Protein AF-A0A353EWS4-F1 (afdb_monomer_lite)

pLDDT: mean 87.6, std 11.76, range [34.41, 98.88]

Foldseek 3Di:
DCDDPVVVVVVVVVVVVVVVPLPQLWDVDDPDLVVCVVVPFFWWKQAPVRDITTHDFPDDDDLETCCQPCSRDPAAIEIETSEADEDQHEYEFQGHYEYEQNPYEYENYAYEDDDQDVVVPRDAGHYEYELYEYAYEDDEDPRLARYEYAARHEYEYYNYEEEYEEHHPAANYAFHYEYEYELYEYEYAYPDLHENYHDPLDAPTWYQYYNYYYHCVRPLNHHNCFCWAWPSITHNHLVNRLVPDAAATEIEADEAAEQEQDPRRAAENQHNYEYEPVLYEYEYAYLAERYEYPAEYEYANYEFEYAHQHAPYEYAAHYEYEYELYEQEYAEKHLCENYEFHAEYEYEANYEFYFHYADPPLNISERYEYAHEATEYEAAANYEYATAGEHYEADNYDDYEYEYCEEEYEYQEAPEEYEAAHYAYAYQEYEYHYPDPDANYYYHDPHAYEYAAAYYAYAYDAHYAAPNYAYYEAFYHYNNRTQDHHDDLVQKAWDDKAKDADDDLPGDLFRIFIKIKIKHQPVRVVVQVPHPQKDFDFKWKFKDFPVLCVLLVNDDDQVSSVVSVHHGPDTDTDDDFPVPVCCVVVRITMDMDTDGNADPVLLQTKMKMKIWIWMQGHSYYIDIDIHDIDIDHQLVNLVPDDDPDPSSVVSSCVSVVNDD

Structure (mmCIF, N/CA/C/O backbone):
data_AF-A0A353EWS4-F1
#
_entry.id   AF-A0A353EWS4-F1
#
loop_
_atom_site.group_PDB
_atom_site.id
_atom_site.type_symbol
_atom_site.label_atom_id
_atom_site.label_alt_id
_atom_site.label_comp_id
_atom_site.label_asym_id
_atom_site.label_entity_id
_atom_site.label_seq_id
_atom_site.pdbx_PDB_ins_code
_atom_site.Cartn_x
_atom_site.Cartn_y
_atom_site.Cartn_z
_atom_site.occupancy
_atom_site.B_iso_or_equiv
_atom_site.auth_seq_id
_atom_site.auth_comp_id
_atom_site.auth_asym_id
_atom_site.auth_atom_id
_atom_site.pdbx_PDB_model_num
ATOM 1 N N . MET A 1 1 ? -23.565 37.524 84.807 1.00 41.22 1 MET A N 1
ATOM 2 C CA . MET A 1 1 ? -23.050 36.559 83.808 1.00 41.22 1 MET A CA 1
ATOM 3 C C . MET A 1 1 ? -23.023 35.152 84.403 1.00 41.22 1 MET A C 1
ATOM 5 O O . MET A 1 1 ? -22.035 34.745 84.994 1.00 41.22 1 MET A O 1
ATOM 9 N N . LYS A 1 2 ? -24.139 34.423 84.320 1.00 45.25 2 LYS A N 1
ATOM 10 C CA . LYS A 1 2 ? -24.251 33.006 84.707 1.00 45.25 2 LYS A CA 1
ATOM 11 C C . LYS A 1 2 ? -25.199 32.335 83.715 1.00 45.25 2 LYS A C 1
ATOM 13 O O . LYS A 1 2 ? -26.390 32.244 83.959 1.00 45.25 2 LYS A O 1
ATOM 18 N N . CYS A 1 3 ? -24.665 31.972 82.558 1.00 34.47 3 CYS A N 1
ATOM 19 C CA . CYS A 1 3 ? -25.291 31.119 81.549 1.00 34.47 3 CYS A CA 1
ATOM 20 C C . CYS A 1 3 ? -24.168 30.809 80.545 1.00 34.47 3 CYS A C 1
ATOM 22 O O . CYS A 1 3 ? -23.553 31.741 80.051 1.00 34.47 3 CYS A O 1
ATOM 24 N N . SER A 1 4 ? -23.750 29.594 80.221 1.00 42.91 4 SER A N 1
ATOM 25 C CA . SER A 1 4 ? -24.076 28.263 80.706 1.00 42.91 4 SER A CA 1
ATOM 26 C C . SER A 1 4 ? -22.943 27.357 80.196 1.00 42.91 4 SER A C 1
ATOM 28 O O . SER A 1 4 ? -22.901 27.015 79.016 1.00 42.91 4 SER A O 1
ATOM 30 N N . LYS A 1 5 ? -22.003 26.959 81.069 1.00 43.94 5 LYS A N 1
ATOM 31 C CA . LYS A 1 5 ? -21.027 25.893 80.748 1.00 43.94 5 LYS A CA 1
ATOM 32 C C . LYS A 1 5 ? -21.734 24.573 80.399 1.00 43.94 5 LYS A C 1
ATOM 34 O O . LYS A 1 5 ? -21.177 23.759 79.674 1.00 43.94 5 LYS A O 1
ATOM 39 N N . LYS A 1 6 ? -22.984 24.391 80.849 1.00 48.69 6 LYS A N 1
ATOM 40 C CA . LYS A 1 6 ? -23.825 23.263 80.447 1.00 48.69 6 LYS A CA 1
ATOM 41 C C . LYS A 1 6 ? -24.210 23.355 78.965 1.00 48.69 6 LYS A C 1
ATOM 43 O O . LYS A 1 6 ? -24.082 22.360 78.279 1.00 48.69 6 LYS A O 1
ATOM 48 N N . THR A 1 7 ? -24.563 24.513 78.413 1.00 52.19 7 THR A N 1
ATOM 49 C CA . THR A 1 7 ? -25.052 24.602 77.020 1.00 52.19 7 THR A CA 1
ATOM 50 C C . THR A 1 7 ? -23.952 24.322 75.992 1.00 52.19 7 THR A C 1
ATOM 52 O O . THR A 1 7 ? -24.219 23.663 74.997 1.00 52.19 7 THR A O 1
ATOM 55 N N . ILE A 1 8 ? -22.702 24.720 76.261 1.00 55.34 8 ILE A N 1
ATOM 56 C CA . ILE A 1 8 ? -21.550 24.385 75.398 1.00 55.34 8 ILE A CA 1
ATOM 57 C C . ILE A 1 8 ? -21.190 22.901 75.518 1.00 55.34 8 ILE A C 1
ATOM 59 O O . ILE A 1 8 ? -20.918 22.260 74.511 1.00 55.34 8 ILE A O 1
ATOM 63 N N . SER A 1 9 ? -21.257 22.328 76.725 1.00 54.78 9 SER A N 1
ATOM 64 C CA . SER A 1 9 ? -21.026 20.893 76.918 1.00 54.78 9 SER A CA 1
ATOM 65 C C . SER A 1 9 ? -22.118 20.045 76.266 1.00 54.78 9 SER A C 1
ATOM 67 O O . SER A 1 9 ? -21.802 19.016 75.692 1.00 54.78 9 SER A O 1
ATOM 69 N N . TRP A 1 10 ? -23.379 20.485 76.294 1.00 51.34 10 TRP A N 1
ATOM 70 C CA . TRP A 1 10 ? -24.476 19.827 75.586 1.00 51.34 10 TRP A CA 1
ATOM 71 C C . TRP A 1 10 ? -24.372 20.011 74.070 1.00 51.34 10 TRP A C 1
ATOM 73 O O . TRP A 1 10 ? -24.692 19.074 73.370 1.00 51.34 10 TRP A O 1
ATOM 83 N N . LEU A 1 11 ? -23.872 21.136 73.546 1.00 54.81 11 LEU A N 1
ATOM 84 C CA . LEU A 1 11 ? -23.619 21.312 72.105 1.00 54.81 11 LEU A CA 1
ATOM 85 C C . LEU A 1 11 ? -22.429 20.485 71.601 1.00 54.81 11 LEU A C 1
ATOM 87 O O . LEU A 1 11 ? -22.498 19.963 70.498 1.00 54.81 11 LEU A O 1
ATOM 91 N N . LEU A 1 12 ? -21.370 20.317 72.399 1.00 55.03 12 LEU A N 1
ATOM 92 C CA . LEU A 1 12 ? -20.245 19.427 72.083 1.00 55.03 12 LEU A CA 1
ATOM 93 C C . LEU A 1 12 ? -20.628 17.953 72.217 1.00 55.03 12 LEU A C 1
ATOM 95 O O . LEU A 1 12 ? -20.250 17.159 71.370 1.00 55.03 12 LEU A O 1
ATOM 99 N N . ILE A 1 13 ? -21.420 17.596 73.230 1.00 56.78 13 ILE A N 1
ATOM 100 C CA . ILE A 1 13 ? -21.974 16.247 73.383 1.00 56.78 13 ILE A CA 1
ATOM 101 C C . ILE A 1 13 ? -23.020 15.973 72.301 1.00 56.78 13 ILE A C 1
ATOM 103 O O . ILE A 1 13 ? -23.043 14.869 71.798 1.00 56.78 13 ILE A O 1
ATOM 107 N N . LEU A 1 14 ? -23.833 16.944 71.876 1.00 48.59 14 LEU A N 1
ATOM 108 C CA . LEU A 1 14 ? -24.787 16.790 70.773 1.00 48.59 14 LEU A CA 1
ATOM 109 C C . LEU A 1 14 ? -24.088 16.823 69.407 1.00 48.59 14 LEU A C 1
ATOM 111 O O . LEU A 1 14 ? -24.582 16.196 68.489 1.00 48.59 14 LEU A O 1
ATOM 115 N N . ALA A 1 15 ? -22.937 17.486 69.255 1.00 52.22 15 ALA A N 1
ATOM 116 C CA . ALA A 1 15 ? -22.104 17.401 68.052 1.00 52.22 15 ALA A CA 1
ATOM 117 C C . ALA A 1 15 ? -21.330 16.072 67.985 1.00 52.22 15 ALA A C 1
ATOM 119 O O . ALA A 1 15 ? -21.267 15.474 66.916 1.00 52.22 15 ALA A O 1
ATOM 120 N N . LEU A 1 16 ? -20.822 15.565 69.120 1.00 45.31 16 LEU A N 1
ATOM 121 C CA . LEU A 1 16 ? -20.265 14.213 69.213 1.00 45.31 16 LEU A CA 1
ATOM 122 C C . LEU A 1 16 ? -21.357 13.151 69.037 1.00 45.31 16 LEU A C 1
ATOM 124 O O . LEU A 1 16 ? -21.170 12.244 68.241 1.00 45.31 16 LEU A O 1
ATOM 128 N N . LEU A 1 17 ? -22.526 13.280 69.673 1.00 41.09 17 LEU A N 1
ATOM 129 C CA . LEU A 1 17 ? -23.650 12.364 69.460 1.00 41.09 17 LEU A CA 1
ATOM 130 C C . LEU A 1 17 ? -24.227 12.496 68.051 1.00 41.09 17 LEU A C 1
ATOM 132 O O . LEU A 1 17 ? -24.514 11.475 67.462 1.00 41.09 17 LEU A O 1
ATOM 136 N N . CYS A 1 18 ? -24.321 13.677 67.437 1.00 39.88 18 CYS A N 1
ATOM 137 C CA . CYS A 1 18 ? -24.690 13.778 66.018 1.00 39.88 18 CYS A CA 1
ATOM 138 C C . CYS A 1 18 ? -23.622 13.167 65.097 1.00 39.88 18 CYS A C 1
ATOM 140 O O . CYS A 1 18 ? -23.982 12.685 64.028 1.00 39.88 18 CYS A O 1
ATOM 142 N N . SER A 1 19 ? -22.345 13.124 65.503 1.00 39.34 19 SER A N 1
ATOM 143 C CA . SER A 1 19 ? -21.308 12.366 64.785 1.00 39.34 19 SER A CA 1
ATOM 144 C C . SER A 1 19 ? -21.386 10.850 65.030 1.00 39.34 19 SER A C 1
ATOM 146 O O . SER A 1 19 ? -21.081 10.080 64.129 1.00 39.34 19 SER A O 1
ATOM 148 N N . CYS A 1 20 ? -21.874 10.414 66.198 1.00 34.97 20 CYS A N 1
ATOM 149 C CA . CYS A 1 20 ? -22.090 9.002 66.547 1.00 34.97 20 CYS A CA 1
ATOM 150 C C . CYS A 1 20 ? -23.471 8.459 66.115 1.00 34.97 20 CYS A C 1
ATOM 152 O O . CYS A 1 20 ? -23.672 7.251 66.082 1.00 34.97 20 CYS A O 1
ATOM 154 N N . CYS A 1 21 ? -24.437 9.330 65.807 1.00 34.41 21 CYS A N 1
ATOM 155 C CA . CYS A 1 21 ? -25.813 8.985 65.424 1.00 34.41 21 CYS A CA 1
ATOM 156 C C . CYS A 1 21 ? -26.060 9.063 63.909 1.00 34.41 21 CYS A C 1
ATOM 158 O O . CYS A 1 21 ? -27.175 8.802 63.455 1.00 34.41 21 CYS A O 1
ATOM 160 N N . MET A 1 22 ? -25.032 9.371 63.113 1.00 37.56 22 MET A N 1
ATOM 161 C CA . MET A 1 22 ? -25.014 9.002 61.700 1.00 37.56 22 MET A CA 1
ATOM 162 C C . MET A 1 22 ? -24.835 7.487 61.673 1.00 37.56 22 MET A C 1
ATOM 164 O O . MET A 1 22 ? -23.720 7.012 61.833 1.00 37.56 22 MET A O 1
ATOM 168 N N . LEU A 1 23 ? -25.951 6.754 61.588 1.00 40.66 23 LEU A N 1
ATOM 169 C CA . LEU A 1 23 ? -26.027 5.299 61.425 1.00 40.66 23 LEU A CA 1
ATOM 170 C C . LEU A 1 23 ? -24.887 4.811 60.526 1.00 40.66 23 LEU A C 1
ATOM 172 O O . LEU A 1 23 ? -25.003 4.854 59.300 1.00 40.66 23 LEU A O 1
ATOM 176 N N . SER A 1 24 ? -23.780 4.373 61.123 1.00 46.66 24 SER A N 1
ATOM 177 C CA . SER A 1 24 ? -22.670 3.846 60.359 1.00 46.66 24 SER A CA 1
ATOM 178 C C . SER A 1 24 ? -23.190 2.577 59.697 1.00 46.66 24 SER A C 1
ATOM 180 O O . SER A 1 24 ? -23.701 1.654 60.335 1.00 46.66 24 SER A O 1
ATOM 182 N N . VAL A 1 25 ? -23.144 2.539 58.365 1.00 54.19 25 VAL A N 1
ATOM 183 C CA . VAL A 1 25 ? -23.483 1.322 57.611 1.00 54.19 25 VAL A CA 1
ATOM 184 C C . VAL A 1 25 ? -22.575 0.158 58.036 1.00 54.19 25 VAL A C 1
ATOM 186 O O . VAL A 1 25 ? -22.963 -1.002 57.899 1.00 54.19 25 VAL A O 1
ATOM 189 N N . PHE A 1 26 ? -21.441 0.505 58.644 1.00 60.59 26 PHE A N 1
ATOM 190 C CA . PHE A 1 26 ? -20.442 -0.337 59.269 1.00 60.59 26 PHE A CA 1
ATOM 191 C C . PHE A 1 26 ? -20.621 -0.359 60.795 1.00 60.59 26 PHE A C 1
ATOM 193 O O . PHE A 1 26 ? -20.579 0.693 61.425 1.00 60.59 26 PHE A O 1
ATOM 200 N N . ALA A 1 27 ? -20.845 -1.520 61.411 1.00 56.09 27 ALA A N 1
ATOM 201 C CA . ALA A 1 27 ? -20.907 -1.623 62.876 1.00 56.09 27 ALA A CA 1
ATOM 202 C C . ALA A 1 27 ? -19.519 -1.374 63.513 1.00 56.09 27 ALA A C 1
ATOM 204 O O . ALA A 1 27 ? -18.509 -1.466 62.809 1.00 56.09 27 ALA A O 1
ATOM 205 N N . GLU A 1 28 ? -19.451 -1.129 64.836 1.00 60.16 28 GLU A N 1
ATOM 206 C CA . GLU A 1 28 ? -18.277 -1.538 65.636 1.00 60.16 28 GLU A CA 1
ATOM 207 C C . GLU A 1 28 ? -18.161 -3.054 65.447 1.00 60.16 28 GLU A C 1
ATOM 209 O O . GLU A 1 28 ? -18.859 -3.839 66.086 1.00 60.16 28 GLU A O 1
ATOM 214 N N . GLY A 1 29 ? -17.457 -3.433 64.387 1.00 60.19 29 GLY A N 1
ATOM 215 C CA . GLY A 1 29 ? -17.572 -4.751 63.799 1.00 60.19 29 GLY A CA 1
ATOM 216 C C . GLY A 1 29 ? -16.740 -5.794 64.540 1.00 60.19 29 GLY A C 1
ATOM 217 O O . GLY A 1 29 ? -15.965 -5.448 65.434 1.00 60.19 29 GLY A O 1
ATOM 218 N N . PRO A 1 30 ? -16.906 -7.067 64.160 1.00 76.06 30 PRO A N 1
ATOM 219 C CA . PRO A 1 30 ? -16.162 -8.199 64.708 1.00 76.06 30 PRO A CA 1
ATOM 220 C C . PRO A 1 30 ? -14.647 -7.954 64.800 1.00 76.06 30 PRO A C 1
ATOM 222 O O . PRO A 1 30 ? -14.075 -7.181 64.032 1.00 76.06 30 PRO A O 1
ATOM 225 N N . SER A 1 31 ? -13.979 -8.624 65.744 1.00 81.06 31 SER A N 1
ATOM 226 C CA . SER A 1 31 ? -12.546 -8.423 66.022 1.00 81.06 31 SER A CA 1
ATOM 227 C C . SER A 1 31 ? -11.612 -8.865 64.893 1.00 81.06 31 SER A C 1
ATOM 229 O O . SER A 1 31 ? -10.442 -8.482 64.888 1.00 81.06 31 SER A O 1
ATOM 231 N N . ASP A 1 32 ? -12.112 -9.663 63.951 1.00 89.56 32 ASP A N 1
ATOM 232 C CA . ASP A 1 32 ? -11.342 -10.331 62.907 1.00 89.56 32 ASP A CA 1
ATOM 233 C C . ASP A 1 32 ? -12.220 -10.722 61.704 1.00 89.56 32 ASP A C 1
ATOM 235 O O . ASP A 1 32 ? -13.453 -10.763 61.779 1.00 89.56 32 ASP A O 1
ATOM 239 N N . ASP A 1 33 ? -11.552 -11.012 60.584 1.00 92.38 33 ASP A N 1
ATOM 240 C CA . ASP A 1 33 ? -12.179 -11.369 59.309 1.00 92.38 33 ASP A CA 1
ATOM 241 C C . ASP A 1 33 ? -13.000 -12.669 59.401 1.00 92.38 33 ASP A C 1
ATOM 243 O O . ASP A 1 33 ? -14.040 -12.782 58.755 1.00 92.38 33 ASP A O 1
ATOM 247 N N . GLU A 1 34 ? -12.560 -13.646 60.201 1.00 92.50 34 GLU A N 1
ATOM 248 C CA . GLU A 1 34 ? -13.215 -14.956 60.320 1.00 92.50 34 GLU A CA 1
ATOM 249 C C . GLU A 1 34 ? -14.587 -14.824 60.993 1.00 92.50 34 GLU A C 1
ATOM 251 O O . GLU A 1 34 ? -15.599 -15.305 60.474 1.00 92.50 34 GLU A O 1
ATOM 256 N N . THR A 1 35 ? -14.644 -14.072 62.093 1.00 91.56 35 THR A N 1
ATOM 257 C CA . THR A 1 35 ? -15.893 -13.727 62.778 1.00 91.56 35 THR A CA 1
ATOM 258 C C . THR A 1 35 ? -16.784 -12.867 61.879 1.00 91.56 35 THR A C 1
ATOM 260 O O . THR A 1 35 ? -17.994 -13.088 61.815 1.00 91.56 35 THR A O 1
ATOM 263 N N . ALA A 1 36 ? -16.206 -11.936 61.111 1.00 91.31 36 ALA A N 1
ATOM 264 C CA . ALA A 1 36 ? -16.955 -11.125 60.154 1.00 91.31 36 ALA A CA 1
ATOM 265 C C . ALA A 1 36 ? -17.671 -11.969 59.093 1.00 91.31 36 ALA A C 1
ATOM 267 O O . ALA A 1 36 ? -18.862 -11.769 58.842 1.00 91.31 36 ALA A O 1
ATOM 268 N N . VAL A 1 37 ? -16.977 -12.941 58.501 1.00 92.56 37 VAL A N 1
ATOM 269 C CA . VAL A 1 37 ? -17.572 -13.861 57.525 1.00 92.56 37 VAL A CA 1
ATOM 270 C C . VAL A 1 37 ? -18.679 -14.697 58.169 1.00 92.56 37 VAL A C 1
ATOM 272 O O . VAL A 1 37 ? -19.759 -14.818 57.588 1.00 92.56 37 VAL A O 1
ATOM 275 N N . ALA A 1 38 ? -18.464 -15.216 59.384 1.00 90.69 38 ALA A N 1
ATOM 276 C CA . ALA A 1 38 ? -19.466 -16.004 60.110 1.00 90.69 38 ALA A CA 1
ATOM 277 C C . ALA A 1 38 ? -20.743 -15.202 60.427 1.00 90.69 38 ALA A C 1
ATOM 279 O O . ALA A 1 38 ? -21.853 -15.729 60.348 1.00 90.69 38 ALA A O 1
ATOM 280 N N . GLU A 1 39 ? -20.605 -13.909 60.721 1.00 90.31 39 GLU A N 1
ATOM 281 C CA . GLU A 1 39 ? -21.722 -12.979 60.923 1.00 90.31 39 GLU A CA 1
ATOM 282 C C . GLU A 1 39 ? -22.342 -12.476 59.602 1.00 90.31 39 GLU A C 1
ATOM 284 O O . GLU A 1 39 ? -23.279 -11.666 59.600 1.00 90.31 39 GLU A O 1
ATOM 289 N N . GLY A 1 40 ? -21.847 -12.958 58.459 1.00 90.25 40 GLY A N 1
ATOM 290 C CA . GLY A 1 40 ? -22.347 -12.655 57.123 1.00 90.25 40 GLY A CA 1
ATOM 291 C C . GLY A 1 40 ? -21.963 -11.266 56.621 1.00 90.25 40 GLY A C 1
ATOM 292 O O . GLY A 1 40 ? -22.726 -10.672 55.858 1.00 90.25 40 GLY A O 1
ATOM 293 N N . TYR A 1 41 ? -20.853 -10.691 57.093 1.00 92.19 41 TYR A N 1
ATOM 294 C CA . TYR A 1 41 ? -20.258 -9.511 56.466 1.00 92.19 41 TYR A CA 1
ATOM 295 C C . TYR A 1 41 ? -19.620 -9.888 55.131 1.00 92.19 41 TYR A C 1
ATOM 297 O O . TYR A 1 41 ? -19.053 -10.964 54.967 1.00 92.19 41 TYR A O 1
ATOM 305 N N . HIS A 1 42 ? -19.736 -8.992 54.155 1.00 93.88 42 HIS A N 1
ATOM 306 C CA . HIS A 1 42 ? -19.261 -9.241 52.795 1.00 93.88 42 HIS A CA 1
ATOM 307 C C . HIS A 1 42 ? -17.818 -8.763 52.603 1.00 93.88 42 HIS A C 1
ATOM 309 O O . HIS A 1 42 ? -17.069 -9.319 51.801 1.00 93.88 42 HIS A O 1
ATOM 315 N N . PHE A 1 43 ? -17.436 -7.700 53.313 1.00 94.12 43 PHE A N 1
ATOM 316 C CA . PHE A 1 43 ? -16.153 -7.039 53.135 1.00 94.12 43 PHE A CA 1
ATOM 317 C C . PHE A 1 43 ? -15.722 -6.278 54.389 1.00 94.12 43 PHE A C 1
ATOM 319 O O . PHE A 1 43 ? -16.549 -5.907 55.228 1.00 94.12 43 PHE A O 1
ATOM 326 N N . LYS A 1 44 ? -14.425 -5.975 54.457 1.00 93.25 44 LYS A N 1
ATOM 327 C CA . LYS A 1 44 ? -13.859 -4.985 55.378 1.00 93.25 44 LYS A CA 1
ATOM 328 C C . LYS A 1 44 ? -13.460 -3.713 54.645 1.00 93.25 44 LYS A C 1
ATOM 330 O O . LYS A 1 44 ? -13.117 -3.755 53.467 1.00 93.25 44 LYS A O 1
ATOM 335 N N . VAL A 1 45 ? -13.482 -2.592 55.348 1.00 93.06 45 VAL A N 1
ATOM 336 C CA . VAL A 1 45 ? -13.043 -1.281 54.877 1.00 93.06 45 VAL A CA 1
ATOM 337 C C . VAL A 1 45 ? -11.870 -0.845 55.732 1.00 93.06 45 VAL A C 1
ATOM 339 O O . VAL A 1 45 ? -12.034 -0.652 56.933 1.00 93.06 45 VAL A O 1
ATOM 342 N N . THR A 1 46 ? -10.717 -0.658 55.102 1.00 92.50 46 THR A N 1
ATOM 343 C CA . THR A 1 46 ? -9.529 -0.059 55.707 1.00 92.50 46 THR A CA 1
ATOM 344 C C . THR A 1 46 ? -9.437 1.394 55.259 1.00 92.50 46 THR A C 1
ATOM 346 O O . THR A 1 46 ? -9.242 1.671 54.070 1.00 92.50 46 THR A O 1
ATOM 349 N N . ALA A 1 47 ? -9.601 2.329 56.191 1.00 88.31 47 ALA A N 1
ATOM 350 C CA . ALA A 1 47 ? -9.455 3.754 55.916 1.00 88.31 47 ALA A CA 1
ATOM 351 C C . ALA A 1 47 ? -7.974 4.163 55.832 1.00 88.31 47 ALA A C 1
ATOM 353 O O . ALA A 1 47 ? -7.069 3.411 56.194 1.00 88.31 47 ALA A O 1
ATOM 354 N N . SER A 1 48 ? -7.712 5.388 55.370 1.00 82.69 48 SER A N 1
ATOM 355 C CA . SER A 1 48 ? -6.347 5.911 55.204 1.00 82.69 48 SER A CA 1
ATOM 356 C C . SER A 1 48 ? -5.557 6.035 56.511 1.00 82.69 48 SER A C 1
ATOM 358 O O . SER A 1 48 ? -4.332 6.084 56.478 1.00 82.69 48 SER A O 1
ATOM 360 N N . ASP A 1 49 ? -6.243 6.116 57.652 1.00 84.19 49 ASP A N 1
ATOM 361 C CA . ASP A 1 49 ? -5.637 6.136 58.989 1.00 84.19 49 ASP A CA 1
ATOM 362 C C . ASP A 1 49 ? -5.381 4.727 59.563 1.00 84.19 49 ASP A C 1
ATOM 364 O O . ASP A 1 49 ? -4.869 4.600 60.674 1.00 84.19 49 ASP A O 1
ATOM 368 N N . GLY A 1 50 ? -5.711 3.675 58.806 1.00 84.75 50 GLY A N 1
ATOM 369 C CA . GLY A 1 50 ? -5.561 2.276 59.200 1.00 84.75 50 GLY A CA 1
ATOM 370 C C . GLY A 1 50 ? -6.738 1.706 59.993 1.00 84.75 50 GLY A C 1
ATOM 371 O O . GLY A 1 50 ? -6.703 0.523 60.329 1.00 84.75 50 GLY A O 1
ATOM 372 N N . SER A 1 51 ? -7.779 2.494 60.284 1.00 86.12 51 SER A N 1
ATOM 373 C CA . SER A 1 51 ? -8.981 1.979 60.945 1.00 86.12 51 SER A CA 1
ATOM 374 C C . SER A 1 51 ? -9.716 0.969 60.059 1.00 86.12 51 SER A C 1
ATOM 376 O O . SER A 1 51 ? -9.802 1.137 58.839 1.00 86.12 51 SER A O 1
ATOM 378 N N . VAL A 1 52 ? -10.232 -0.097 60.682 1.00 89.12 52 VAL A N 1
ATOM 379 C CA . VAL A 1 52 ? -10.936 -1.191 60.002 1.00 89.12 52 VAL A CA 1
ATOM 380 C C . VAL A 1 52 ? -12.380 -1.249 60.474 1.00 89.12 52 VAL A C 1
ATOM 382 O O . VAL A 1 52 ? -12.656 -1.231 61.671 1.00 89.12 52 VAL A O 1
ATOM 385 N N . THR A 1 53 ? -13.301 -1.341 59.523 1.00 90.38 53 THR A N 1
ATOM 386 C CA . THR A 1 53 ? -14.734 -1.535 59.777 1.00 90.38 53 THR A CA 1
ATOM 387 C C . THR A 1 53 ? -15.308 -2.578 58.811 1.00 90.38 53 THR A C 1
ATOM 389 O O . THR A 1 53 ? -14.681 -2.875 57.798 1.00 90.38 53 THR A O 1
ATOM 392 N N . TYR A 1 54 ? -16.478 -3.162 59.097 1.00 90.56 54 TYR A N 1
ATOM 393 C CA . TYR A 1 54 ? -17.041 -4.272 58.302 1.00 90.56 54 TYR A CA 1
ATOM 394 C C . TYR A 1 54 ? -18.422 -3.950 57.743 1.00 90.56 54 TYR A C 1
ATOM 396 O O . TYR A 1 54 ? -19.255 -3.353 58.427 1.00 90.56 54 TYR A O 1
ATOM 404 N N . GLY A 1 55 ? -18.657 -4.324 56.482 1.00 89.62 55 GLY A N 1
ATOM 405 C CA . GLY A 1 55 ? -19.844 -3.933 55.722 1.00 89.62 55 GLY A CA 1
ATOM 406 C C . GLY A 1 55 ? -20.555 -5.077 55.011 1.00 89.62 55 GLY A C 1
ATOM 407 O O . GLY A 1 55 ? -20.008 -6.158 54.785 1.00 89.62 55 GLY A O 1
ATOM 408 N N . LYS A 1 56 ? -21.809 -4.808 54.646 1.00 90.75 56 LYS A N 1
ATOM 409 C CA . LYS A 1 56 ? -22.660 -5.670 53.820 1.00 90.75 56 LYS A CA 1
ATOM 410 C C . LYS A 1 56 ? -23.228 -4.842 52.679 1.00 90.75 56 LYS A C 1
ATOM 412 O O . LYS A 1 56 ? -23.691 -3.727 52.906 1.00 90.75 56 LYS A O 1
ATOM 417 N N . PHE A 1 57 ? -23.199 -5.408 51.482 1.00 89.88 57 PHE A N 1
ATOM 418 C CA . PHE A 1 57 ? -23.941 -4.884 50.336 1.00 89.88 57 PHE A CA 1
ATOM 419 C C . PHE A 1 57 ? -25.443 -5.216 50.456 1.00 89.88 57 PHE A C 1
ATOM 421 O O . PHE A 1 57 ? -25.862 -5.946 51.353 1.00 89.88 57 PHE A O 1
ATOM 428 N N . ASP A 1 58 ? -26.245 -4.679 49.541 1.00 86.00 58 ASP A N 1
ATOM 429 C CA . ASP A 1 58 ? -27.693 -4.830 49.395 1.00 86.00 58 ASP A CA 1
ATOM 430 C C . ASP A 1 58 ? -28.539 -4.340 50.586 1.00 86.00 58 ASP A C 1
ATOM 432 O O . ASP A 1 58 ? -29.711 -4.698 50.724 1.00 86.00 58 ASP A O 1
ATOM 436 N N . LYS A 1 59 ? -28.022 -3.434 51.423 1.00 73.12 59 LYS A N 1
ATOM 437 C CA . LYS A 1 59 ? -28.782 -2.882 52.561 1.00 73.12 59 LYS A CA 1
ATOM 438 C C . LYS A 1 59 ? -29.922 -1.941 52.104 1.00 73.12 59 LYS A C 1
ATOM 440 O O . LYS A 1 59 ? -29.742 -1.140 51.191 1.00 73.12 59 LYS A O 1
ATOM 445 N N . GLY A 1 60 ? -31.101 -2.018 52.739 1.00 68.81 60 GLY A N 1
ATOM 446 C CA . GLY A 1 60 ? -32.263 -1.120 52.523 1.00 68.81 60 GLY A CA 1
ATOM 447 C C . GLY A 1 60 ? -33.386 -1.679 51.626 1.00 68.81 60 GLY A C 1
ATOM 448 O O . GLY A 1 60 ? -33.281 -2.801 51.150 1.00 68.81 60 GLY A O 1
ATOM 449 N N . ASP A 1 61 ? -34.437 -0.893 51.353 1.00 69.62 61 ASP A N 1
ATOM 450 C CA . ASP A 1 61 ? -35.637 -1.339 50.596 1.00 69.62 61 ASP A CA 1
ATOM 451 C C . ASP A 1 61 ? -35.734 -0.774 49.164 1.00 69.62 61 ASP A C 1
ATOM 453 O O . ASP A 1 61 ? -36.740 -0.936 48.475 1.00 69.62 61 ASP A O 1
ATOM 457 N N . THR A 1 62 ? -34.703 -0.068 48.694 1.00 79.44 62 THR A N 1
ATOM 458 C CA . THR A 1 62 ? -34.669 0.485 47.332 1.00 79.44 62 THR A CA 1
ATOM 459 C C . THR A 1 62 ? -33.948 -0.461 46.369 1.00 79.44 62 THR A C 1
ATOM 461 O O . THR A 1 62 ? -33.188 -1.334 46.781 1.00 79.44 62 THR A O 1
ATOM 464 N N . ASN A 1 63 ? -34.108 -0.240 45.062 1.00 79.56 63 ASN A N 1
ATOM 465 C CA . ASN A 1 63 ? -33.361 -0.964 44.019 1.00 79.56 63 ASN A CA 1
ATOM 466 C C . ASN A 1 63 ? -31.900 -0.476 43.862 1.00 79.56 63 ASN A C 1
ATOM 468 O O . ASN A 1 63 ? -31.251 -0.773 42.854 1.00 79.56 63 ASN A O 1
ATOM 472 N N . GLN A 1 64 ? -31.398 0.322 44.811 1.00 86.06 64 GLN A N 1
ATOM 473 C CA . GLN A 1 64 ? -30.077 0.947 44.781 1.00 86.06 64 GLN A CA 1
ATOM 474 C C . GLN A 1 64 ? -29.286 0.558 46.026 1.00 86.06 64 GLN A C 1
ATOM 476 O O . GLN A 1 64 ? -29.785 0.660 47.144 1.00 86.06 64 GLN A O 1
ATOM 481 N N . ASP A 1 65 ? -28.035 0.175 45.826 1.00 88.12 65 ASP A N 1
ATOM 482 C CA . ASP A 1 65 ? -27.061 0.033 46.893 1.00 88.12 65 ASP A CA 1
ATOM 483 C C . ASP A 1 65 ? -26.161 1.277 46.923 1.00 88.12 65 ASP A C 1
ATOM 485 O O . ASP A 1 65 ? -25.491 1.606 45.941 1.00 88.12 65 ASP A O 1
ATOM 489 N N . MET A 1 66 ? -26.194 1.982 48.055 1.00 86.75 66 MET A N 1
ATOM 490 C CA . MET A 1 66 ? -25.426 3.202 48.335 1.00 86.75 66 MET A CA 1
ATOM 491 C C . MET A 1 66 ? -24.373 2.977 49.431 1.00 86.75 66 MET A C 1
ATOM 493 O O . MET A 1 66 ? -23.857 3.928 50.013 1.00 86.75 66 MET A O 1
ATOM 497 N N . THR A 1 67 ? -24.048 1.722 49.749 1.00 87.12 67 THR A N 1
ATOM 498 C CA . THR A 1 67 ? -23.105 1.354 50.817 1.00 87.12 67 THR A CA 1
ATOM 499 C C . THR A 1 67 ? -21.739 2.016 50.627 1.00 87.12 67 THR A C 1
ATOM 501 O O . THR A 1 67 ? -21.077 2.339 51.608 1.00 87.12 67 THR A O 1
ATOM 504 N N . LEU A 1 68 ? -21.349 2.288 49.377 1.00 87.38 68 LEU A N 1
ATOM 505 C CA . LEU A 1 68 ? -20.064 2.890 49.013 1.00 87.38 68 LEU A CA 1
ATOM 506 C C . LEU A 1 68 ? -20.068 4.430 48.970 1.00 87.38 68 LEU A C 1
ATOM 508 O O . LEU A 1 68 ? -19.071 5.037 48.571 1.00 87.38 68 LEU A O 1
ATOM 512 N N . ASP A 1 69 ? -21.169 5.080 49.353 1.00 86.06 69 ASP A N 1
ATOM 513 C CA . ASP A 1 69 ? -21.270 6.538 49.305 1.00 86.06 69 ASP A CA 1
ATOM 514 C C . ASP A 1 69 ? -20.314 7.226 50.308 1.00 86.06 69 ASP A C 1
ATOM 516 O O . ASP A 1 69 ? -20.017 6.674 51.374 1.00 86.06 69 ASP A O 1
ATOM 520 N N . PRO A 1 70 ? -19.879 8.474 50.032 1.00 81.94 70 PRO A N 1
ATOM 521 C CA . PRO A 1 70 ? -19.010 9.248 50.929 1.00 81.94 70 PRO A CA 1
ATOM 522 C C . PRO A 1 70 ? -19.566 9.468 52.341 1.00 81.94 70 PRO A C 1
ATOM 524 O O . PRO A 1 70 ? -18.803 9.732 53.264 1.00 81.94 70 PRO A O 1
ATOM 527 N N . ALA A 1 71 ? -20.887 9.369 52.522 1.00 81.25 71 ALA A N 1
ATOM 528 C CA . ALA A 1 71 ? -21.526 9.456 53.835 1.00 81.25 71 ALA A CA 1
ATOM 529 C C . ALA A 1 71 ? -21.229 8.240 54.729 1.00 81.25 71 ALA A C 1
ATOM 531 O O . ALA A 1 71 ? -21.337 8.341 55.948 1.00 81.25 71 ALA A O 1
ATOM 532 N N . ASN A 1 72 ? -20.864 7.104 54.128 1.00 82.00 72 ASN A N 1
ATOM 533 C CA . ASN A 1 72 ? -20.686 5.835 54.827 1.00 82.00 72 ASN A CA 1
ATOM 534 C C . ASN A 1 72 ? -19.211 5.490 55.044 1.00 82.00 72 ASN A C 1
ATOM 536 O O . ASN A 1 72 ? -18.894 4.773 55.987 1.00 82.00 72 ASN A O 1
ATOM 540 N N . MET A 1 73 ? -18.309 5.977 54.187 1.00 84.31 73 MET A N 1
ATOM 541 C CA . MET A 1 73 ? -16.882 5.661 54.262 1.00 84.31 73 MET A CA 1
ATOM 542 C C . MET A 1 73 ? -15.993 6.821 53.817 1.00 84.31 73 MET A C 1
ATOM 544 O O . MET A 1 73 ? -16.333 7.592 52.916 1.00 84.31 73 MET A O 1
ATOM 548 N N . ALA A 1 74 ? -14.811 6.902 54.429 1.00 86.38 74 ALA A N 1
ATOM 549 C CA . ALA A 1 74 ? -13.832 7.933 54.132 1.00 86.38 74 ALA A CA 1
ATOM 550 C C . ALA A 1 74 ? -13.277 7.809 52.705 1.00 86.38 74 ALA A C 1
ATOM 552 O O . ALA A 1 74 ? -13.120 6.717 52.150 1.00 86.38 74 ALA A O 1
ATOM 553 N N . LYS A 1 75 ? -12.928 8.957 52.130 1.00 87.75 75 LYS A N 1
ATOM 554 C CA . LYS A 1 75 ? -12.263 9.055 50.834 1.00 87.75 75 LYS A CA 1
ATOM 555 C C . LYS A 1 75 ? -10.906 8.329 50.860 1.00 87.75 75 LYS A C 1
ATOM 557 O O . LYS A 1 75 ? -10.136 8.509 51.796 1.00 87.75 75 LYS A O 1
ATOM 562 N N . GLY A 1 76 ? -10.597 7.567 49.814 1.00 89.00 76 GLY A N 1
ATOM 563 C CA . GLY A 1 76 ? -9.343 6.821 49.663 1.00 89.00 76 GLY A CA 1
ATOM 564 C C . GLY A 1 76 ? -9.323 5.470 50.385 1.00 89.00 76 GLY A C 1
ATOM 565 O O . GLY A 1 76 ? -8.276 4.828 50.428 1.00 89.00 76 GLY A O 1
ATOM 566 N N . SER A 1 77 ? -10.452 5.031 50.948 1.00 92.75 77 SER A N 1
ATOM 567 C CA . SER A 1 77 ? -10.539 3.748 51.656 1.00 92.75 77 SER A CA 1
ATOM 568 C C . SER A 1 77 ? -10.364 2.550 50.717 1.00 92.75 77 SER A C 1
ATOM 570 O O . SER A 1 77 ? -10.727 2.600 49.537 1.00 92.75 77 SER A O 1
ATOM 572 N N . THR A 1 78 ? -9.848 1.450 51.268 1.00 96.12 78 THR A N 1
ATOM 573 C CA . THR A 1 78 ? -9.750 0.153 50.585 1.00 96.12 78 THR A CA 1
ATOM 574 C C . THR A 1 78 ? -10.781 -0.816 51.145 1.00 96.12 78 THR A C 1
ATOM 576 O O . THR A 1 78 ? -10.782 -1.122 52.332 1.00 96.12 78 THR A O 1
ATOM 579 N N . ILE A 1 79 ? -11.648 -1.313 50.277 1.00 95.38 79 ILE A N 1
ATOM 580 C CA . ILE A 1 79 ? -12.657 -2.330 50.543 1.00 95.38 79 ILE A CA 1
ATOM 581 C C . ILE A 1 79 ? -12.057 -3.678 50.153 1.00 95.38 79 ILE A C 1
ATOM 583 O O . ILE A 1 79 ? -11.739 -3.866 48.989 1.00 95.38 79 ILE A O 1
ATOM 587 N N . THR A 1 80 ? -11.895 -4.613 51.084 1.00 96.88 80 THR A N 1
ATOM 588 C CA . THR A 1 80 ? -11.399 -5.970 50.790 1.00 96.88 80 THR A CA 1
ATOM 589 C C . THR A 1 80 ? -12.535 -6.966 50.943 1.00 96.88 80 THR A C 1
ATOM 591 O O . THR A 1 80 ? -13.122 -7.053 52.025 1.00 96.88 80 THR A O 1
ATOM 594 N N . LEU A 1 81 ? -12.857 -7.702 49.876 1.00 97.25 81 LEU A N 1
ATOM 595 C CA . LEU A 1 81 ? -13.868 -8.756 49.933 1.00 97.25 81 LEU A CA 1
ATOM 596 C C . LEU A 1 81 ? -13.401 -9.892 50.850 1.00 97.25 81 LEU A C 1
ATOM 598 O O . LEU A 1 81 ? -12.228 -10.270 50.839 1.00 97.25 81 LEU A O 1
ATOM 602 N N . LEU A 1 82 ? -14.334 -10.428 51.634 1.00 96.25 82 LEU A N 1
ATOM 603 C CA . LEU A 1 82 ? -14.090 -11.535 52.565 1.00 96.25 82 LEU A CA 1
ATOM 604 C C . LEU A 1 82 ? -14.786 -12.836 52.135 1.00 96.25 82 LEU A C 1
ATOM 606 O O . LEU A 1 82 ? -14.527 -13.895 52.696 1.00 96.25 82 LEU A O 1
ATOM 610 N N . THR A 1 83 ? -15.713 -12.751 51.181 1.00 96.25 83 THR A N 1
ATOM 611 C CA . THR A 1 83 ? -16.496 -13.879 50.674 1.00 96.25 83 THR A CA 1
ATOM 612 C C . THR A 1 83 ? -16.978 -13.591 49.253 1.00 96.25 83 THR A C 1
ATOM 614 O O . THR A 1 83 ? -16.937 -12.444 48.799 1.00 96.25 83 THR A O 1
ATOM 617 N N . ASP A 1 84 ? -17.459 -14.623 48.561 1.00 96.75 84 ASP A N 1
ATOM 618 C CA . ASP A 1 84 ? -18.199 -14.469 47.309 1.00 96.75 84 ASP A CA 1
ATOM 619 C C . ASP A 1 84 ? -19.563 -13.819 47.572 1.00 96.75 84 ASP A C 1
ATOM 621 O O . ASP A 1 84 ? -20.229 -14.098 48.572 1.00 96.75 84 ASP A O 1
ATOM 625 N N . ILE A 1 85 ? -19.996 -12.939 46.667 1.00 93.44 85 ILE A N 1
ATOM 626 C CA . ILE A 1 85 ? -21.171 -12.089 46.872 1.00 93.44 85 ILE A CA 1
ATOM 627 C C . ILE A 1 85 ? -22.118 -12.203 45.679 1.00 93.44 85 ILE A C 1
ATOM 629 O O . ILE A 1 85 ? -21.717 -12.089 44.520 1.00 93.44 85 ILE A O 1
ATOM 633 N N . THR A 1 86 ? -23.408 -12.368 45.972 1.00 91.69 86 THR A N 1
ATOM 634 C CA . THR A 1 86 ? -24.492 -12.204 44.995 1.00 91.69 86 THR A CA 1
ATOM 635 C C . THR A 1 86 ? -25.276 -10.951 45.336 1.00 91.69 86 THR A C 1
ATOM 637 O O . THR A 1 86 ? -25.844 -10.850 46.421 1.00 91.69 86 THR A O 1
ATOM 640 N N . LEU A 1 87 ? -25.286 -10.000 44.412 1.00 88.88 87 LEU A N 1
ATOM 641 C CA . LEU A 1 87 ? -25.968 -8.725 44.546 1.00 88.88 87 LEU A CA 1
ATOM 642 C C . LEU A 1 87 ? -27.274 -8.734 43.757 1.00 88.88 87 LEU A C 1
ATOM 644 O O . LEU A 1 87 ? -27.351 -9.272 42.657 1.00 88.88 87 LEU A O 1
ATOM 648 N N . ASN A 1 88 ? -28.294 -8.099 44.316 1.00 86.06 88 ASN A N 1
ATOM 649 C CA . ASN A 1 88 ? -29.642 -8.020 43.758 1.00 86.06 88 ASN A CA 1
ATOM 650 C C . ASN A 1 88 ? -30.027 -6.580 43.402 1.00 86.06 88 ASN A C 1
ATOM 652 O O . ASN A 1 88 ? -31.089 -6.342 42.822 1.00 86.06 88 ASN A O 1
ATOM 656 N N . LYS A 1 89 ? -29.180 -5.605 43.751 1.00 86.62 89 LYS A N 1
ATOM 657 C CA . LYS A 1 89 ? -29.387 -4.179 43.482 1.00 86.62 89 LYS A CA 1
ATOM 658 C C . LYS A 1 89 ? -28.279 -3.609 42.612 1.00 86.62 89 LYS A C 1
ATOM 660 O O . LYS A 1 89 ? -27.204 -4.181 42.444 1.00 86.62 89 LYS A O 1
ATOM 665 N N . ARG A 1 90 ? -28.545 -2.428 42.045 1.00 87.75 90 ARG A N 1
ATOM 666 C CA . ARG A 1 90 ? -27.518 -1.656 41.336 1.00 87.75 90 ARG A CA 1
ATOM 667 C C . ARG A 1 90 ? -26.636 -0.965 42.364 1.00 87.75 90 ARG A C 1
ATOM 669 O O . ARG A 1 90 ? -27.159 -0.199 43.170 1.00 87.75 90 ARG A O 1
ATOM 676 N N . VAL A 1 91 ? -25.324 -1.143 42.263 1.00 90.81 91 VAL A N 1
ATOM 677 C CA . VAL A 1 91 ? -24.361 -0.459 43.132 1.00 90.81 91 VAL A CA 1
ATOM 678 C C . VAL A 1 91 ? -24.013 0.907 42.555 1.00 90.81 91 VAL A C 1
ATOM 680 O O . VAL A 1 91 ? -23.596 1.022 41.398 1.00 90.81 91 VAL A O 1
ATOM 683 N N . TYR A 1 92 ? -24.190 1.951 43.362 1.00 89.38 92 TYR A N 1
ATOM 684 C CA . TYR A 1 92 ? -23.818 3.315 43.006 1.00 89.38 92 TYR A CA 1
ATOM 685 C C . TYR A 1 92 ? -22.407 3.645 43.491 1.00 89.38 92 TYR A C 1
ATOM 687 O O . TYR A 1 92 ? -22.024 3.361 44.623 1.00 89.38 92 TYR A O 1
ATOM 695 N N . LEU A 1 93 ? -21.634 4.260 42.601 1.00 91.19 93 LEU A N 1
ATOM 696 C CA . LEU A 1 93 ? -20.259 4.682 42.819 1.00 91.19 93 LEU A CA 1
ATOM 697 C C . LEU A 1 93 ? -20.233 6.209 42.875 1.00 91.19 93 LEU A C 1
ATOM 699 O O . LEU A 1 93 ? -20.447 6.868 41.858 1.00 91.19 93 LEU A O 1
ATOM 703 N N . ARG A 1 94 ? -20.011 6.774 44.066 1.00 88.00 94 ARG A N 1
ATOM 704 C CA . ARG A 1 94 ? -20.016 8.234 44.306 1.00 88.00 94 ARG A CA 1
ATOM 705 C C . ARG A 1 94 ? -18.834 8.714 45.158 1.00 88.00 94 ARG A C 1
ATOM 707 O O . ARG A 1 94 ? -18.848 9.835 45.657 1.00 88.00 94 ARG A O 1
ATOM 714 N N . ASN A 1 95 ? -17.834 7.855 45.358 1.00 87.94 95 ASN A N 1
ATOM 715 C CA . ASN A 1 95 ? -16.692 8.092 46.241 1.00 87.94 95 ASN A CA 1
ATOM 716 C C . ASN A 1 95 ? -15.361 7.736 45.552 1.00 87.94 95 ASN A C 1
ATOM 718 O O . ASN A 1 95 ? -15.345 7.186 44.447 1.00 87.94 95 ASN A O 1
ATOM 722 N N . GLU A 1 96 ? -14.244 8.057 46.202 1.00 91.56 96 GLU A N 1
ATOM 723 C CA . GLU A 1 96 ? -12.904 7.612 45.812 1.00 91.56 96 GLU A CA 1
ATOM 724 C C . GLU A 1 96 ? -12.507 6.411 46.672 1.00 91.56 96 GLU A C 1
ATOM 726 O O . GLU A 1 96 ? -12.267 6.580 47.866 1.00 91.56 96 GLU A O 1
ATOM 731 N N . VAL A 1 97 ? -12.483 5.209 46.095 1.00 92.88 97 VAL A N 1
ATOM 732 C CA . VAL A 1 97 ? -12.233 3.956 46.829 1.00 92.88 97 VAL A CA 1
ATOM 733 C C . VAL A 1 97 ? -11.518 2.921 45.965 1.00 92.88 97 VAL A C 1
ATOM 735 O O . VAL A 1 97 ? -11.635 2.926 44.738 1.00 92.88 97 VAL A O 1
ATOM 738 N N . THR A 1 98 ? -10.814 1.995 46.615 1.00 96.88 98 THR A N 1
ATOM 739 C CA . THR A 1 98 ? -10.318 0.764 45.981 1.00 96.88 98 THR A CA 1
ATOM 740 C C . THR A 1 98 ? -11.143 -0.421 46.468 1.00 96.88 98 THR A C 1
ATOM 742 O O . THR A 1 98 ? -11.387 -0.529 47.662 1.00 96.88 98 THR A O 1
ATOM 745 N N . ILE A 1 99 ? -11.574 -1.299 45.568 1.00 97.25 99 ILE A N 1
ATOM 746 C CA . ILE A 1 99 ? -12.262 -2.555 45.871 1.00 97.25 99 ILE A CA 1
ATOM 747 C C . ILE A 1 99 ? -11.326 -3.692 45.478 1.00 97.25 99 ILE A C 1
ATOM 749 O O . ILE A 1 99 ? -11.074 -3.903 44.294 1.00 97.25 99 ILE A O 1
ATOM 753 N N . GLU A 1 100 ? -10.822 -4.403 46.477 1.00 97.94 100 GLU A N 1
ATOM 754 C CA . GLU A 1 100 ? -9.955 -5.562 46.342 1.00 97.94 100 GLU A CA 1
ATOM 755 C C . GLU A 1 100 ? -10.744 -6.855 46.400 1.00 97.94 100 GLU A C 1
ATOM 757 O O . GLU A 1 100 ? -11.393 -7.158 47.404 1.00 97.94 100 GLU A O 1
ATOM 762 N N . GLY A 1 101 ? -10.647 -7.637 45.327 1.00 96.56 101 GLY A N 1
ATOM 763 C CA . GLY A 1 101 ? -11.393 -8.881 45.190 1.00 96.56 101 GLY A CA 1
ATOM 764 C C . GLY A 1 101 ? -10.910 -9.988 46.115 1.00 96.56 101 GLY A C 1
ATOM 765 O O . GLY A 1 101 ? -11.711 -10.821 46.517 1.00 96.56 101 GLY A O 1
ATOM 766 N N . ASN A 1 102 ? -9.618 -10.005 46.461 1.00 95.31 102 ASN A N 1
ATOM 767 C CA . ASN A 1 102 ? -9.013 -11.011 47.344 1.00 95.31 102 ASN A CA 1
ATOM 768 C C . ASN A 1 102 ? -9.341 -12.471 46.940 1.00 95.31 102 ASN A C 1
ATOM 770 O O . ASN A 1 102 ? -9.516 -13.343 47.783 1.00 95.31 102 ASN A O 1
ATOM 774 N N . GLY A 1 103 ? -9.465 -12.734 45.633 1.00 92.94 103 GLY A N 1
ATOM 775 C CA . GLY A 1 103 ? -9.833 -14.048 45.091 1.00 92.94 103 GLY A CA 1
ATOM 776 C C . GLY A 1 103 ? -11.337 -14.342 45.043 1.00 92.94 103 GLY A C 1
ATOM 777 O O . GLY A 1 103 ? -11.727 -15.339 44.440 1.00 92.94 103 GLY A O 1
ATOM 778 N N . HIS A 1 104 ? -12.181 -13.470 45.593 1.00 96.38 104 HIS A N 1
ATOM 779 C CA . HIS A 1 104 ? -13.631 -13.643 45.623 1.00 96.38 104 HIS A CA 1
ATOM 780 C C . HIS A 1 104 ? -14.340 -13.115 44.373 1.00 96.38 104 HIS A C 1
ATOM 782 O O . HIS A 1 104 ? -13.818 -12.287 43.617 1.00 96.38 104 HIS A O 1
ATOM 788 N N . THR A 1 105 ? -15.560 -13.611 44.169 1.00 96.81 105 THR A N 1
ATOM 789 C CA . THR A 1 105 ? -16.411 -13.312 43.016 1.00 96.81 105 THR A CA 1
ATOM 790 C C . THR A 1 105 ? -17.610 -12.452 43.396 1.00 96.81 105 THR A C 1
ATOM 792 O O . THR A 1 105 ? -18.322 -12.752 44.352 1.00 96.81 105 THR A O 1
ATOM 795 N N . ILE A 1 106 ? -17.889 -11.417 42.598 1.00 95.50 106 ILE A N 1
ATOM 796 C CA . ILE A 1 106 ? -19.131 -10.640 42.664 1.00 95.50 106 ILE A CA 1
ATOM 797 C C . ILE A 1 106 ? -20.051 -11.015 41.498 1.00 95.50 106 ILE A C 1
ATOM 799 O O . ILE A 1 106 ? -19.651 -10.973 40.330 1.00 95.50 106 ILE A O 1
ATOM 803 N N . THR A 1 107 ? -21.308 -11.327 41.812 1.00 92.19 107 THR A N 1
ATOM 804 C CA . THR A 1 107 ? -22.354 -11.657 40.835 1.00 92.19 107 THR A CA 1
ATOM 805 C C . THR A 1 107 ? -23.596 -10.777 40.983 1.00 92.19 107 THR A C 1
ATOM 807 O O . THR A 1 107 ? -23.801 -10.145 42.015 1.00 92.19 107 THR A O 1
ATOM 810 N N . GLY A 1 108 ? -24.420 -10.698 39.934 1.00 82.19 108 GLY A N 1
ATOM 811 C CA . GLY A 1 108 ? -25.777 -10.128 39.985 1.00 82.19 108 GLY A CA 1
ATOM 812 C C . GLY A 1 108 ? -25.924 -8.592 39.981 1.00 82.19 108 GLY A C 1
ATOM 813 O O . GLY A 1 108 ? -27.022 -8.101 39.723 1.00 82.19 108 GLY A O 1
ATOM 814 N N . ALA A 1 109 ? -24.853 -7.805 40.161 1.00 77.62 109 ALA A N 1
ATOM 815 C CA . ALA A 1 109 ? -24.930 -6.332 40.162 1.00 77.62 109 ALA A CA 1
ATOM 816 C C . ALA A 1 109 ? -24.537 -5.641 38.849 1.00 77.62 109 ALA A C 1
ATOM 818 O O . ALA A 1 109 ? -23.479 -5.881 38.268 1.00 77.62 109 ALA A O 1
ATOM 819 N N . SER A 1 110 ? -25.358 -4.659 38.463 1.00 88.44 110 SER A N 1
ATOM 820 C CA . SER A 1 110 ? -24.951 -3.542 37.599 1.00 88.44 110 SER A CA 1
ATOM 821 C C . SER A 1 110 ? -24.312 -2.448 38.452 1.00 88.44 110 SER A C 1
ATOM 823 O O . SER A 1 110 ? -24.774 -2.176 39.561 1.00 88.44 110 SER A O 1
ATOM 825 N N . TRP A 1 111 ? -23.317 -1.765 37.906 1.00 92.00 111 TRP A N 1
ATOM 826 C CA . TRP A 1 111 ? -22.555 -0.725 38.588 1.00 92.00 111 TRP A CA 1
ATOM 827 C C . TRP A 1 111 ? -22.747 0.621 37.899 1.00 92.00 111 TRP A C 1
ATOM 829 O O . TRP A 1 111 ? -22.788 0.699 36.668 1.00 92.00 111 TRP A O 1
ATOM 839 N N . ARG A 1 112 ? -22.880 1.699 38.676 1.00 90.62 112 ARG A N 1
ATOM 840 C CA . ARG A 1 112 ? -23.113 3.034 38.116 1.00 90.62 112 ARG A CA 1
ATOM 841 C C . ARG A 1 112 ? -22.375 4.137 38.862 1.00 90.62 112 ARG A C 1
ATOM 843 O O . ARG A 1 112 ? -22.697 4.419 40.010 1.00 90.62 112 ARG A O 1
ATOM 850 N N . ALA A 1 113 ? -21.487 4.836 38.162 1.00 91.19 113 ALA A N 1
ATOM 851 C CA . ALA A 1 113 ? -21.018 6.164 38.545 1.00 91.19 113 ALA A CA 1
ATOM 852 C C . ALA A 1 113 ? -21.902 7.224 37.873 1.00 91.19 113 ALA A C 1
ATOM 854 O O . ALA A 1 113 ? -21.935 7.325 36.642 1.00 91.19 113 ALA A O 1
ATOM 855 N N . ASP A 1 114 ? -22.687 7.944 38.678 1.00 83.38 114 ASP A N 1
ATOM 856 C CA . ASP A 1 114 ? -23.734 8.853 38.195 1.00 83.38 114 ASP A CA 1
ATOM 857 C C . ASP A 1 114 ? -23.221 10.274 37.913 1.00 83.38 114 ASP A C 1
ATOM 859 O O . ASP A 1 114 ? -22.031 10.557 38.064 1.00 83.38 114 ASP A O 1
ATOM 863 N N . ASP A 1 115 ? -24.112 11.154 37.452 1.00 81.44 115 ASP A N 1
ATOM 864 C CA . ASP A 1 115 ? -23.780 12.561 37.222 1.00 81.44 115 ASP A CA 1
ATOM 865 C C . ASP A 1 115 ? -23.343 13.238 38.533 1.00 81.44 115 ASP A C 1
ATOM 867 O O . ASP A 1 115 ? -23.888 12.976 39.610 1.00 81.44 115 ASP A O 1
ATOM 871 N N . ILE A 1 116 ? -22.353 14.127 38.431 1.00 82.62 116 ILE A N 1
ATOM 872 C CA . ILE A 1 116 ? -21.872 14.923 39.561 1.00 82.62 116 ILE A CA 1
ATOM 873 C C . ILE A 1 116 ? -22.969 15.930 39.930 1.00 82.62 116 ILE A C 1
ATOM 875 O O . ILE A 1 116 ? -23.295 16.819 39.146 1.00 82.62 116 ILE A O 1
ATOM 879 N N . ASP A 1 117 ? -23.521 15.799 41.135 1.00 80.50 117 ASP A N 1
ATOM 880 C CA . ASP A 1 117 ? -24.561 16.674 41.681 1.00 80.50 117 ASP A CA 1
ATOM 881 C C . ASP A 1 117 ? -24.131 17.173 43.063 1.00 80.50 117 ASP A C 1
ATOM 883 O O . ASP A 1 117 ? -24.397 16.560 44.103 1.00 80.50 117 ASP A O 1
ATOM 887 N N . THR A 1 118 ? -23.453 18.319 43.075 1.00 76.94 118 THR A N 1
ATOM 888 C CA . THR A 1 118 ? -22.939 18.933 44.305 1.00 76.94 118 THR A CA 1
ATOM 889 C C . THR A 1 118 ? -24.051 19.353 45.264 1.00 76.94 118 THR A C 1
ATOM 891 O O . THR A 1 118 ? -23.809 19.396 46.468 1.00 76.94 118 THR A O 1
ATOM 894 N N . SER A 1 119 ? -25.280 19.584 44.779 1.00 77.19 119 SER A N 1
ATOM 895 C CA . SER A 1 119 ? -26.434 19.902 45.636 1.00 77.19 119 SER A CA 1
ATOM 896 C C . SER A 1 119 ? -26.884 18.710 46.486 1.00 77.19 119 SER A C 1
ATOM 898 O O . SER A 1 119 ? -27.447 18.893 47.564 1.00 77.19 119 SER A O 1
ATOM 900 N N . LYS A 1 120 ? -26.575 17.490 46.031 1.00 68.62 120 LYS A N 1
ATOM 901 C CA . LYS A 1 120 ? -26.797 16.229 46.752 1.00 68.62 120 LYS A CA 1
ATOM 902 C C . LYS A 1 120 ? -25.526 15.684 47.411 1.00 68.62 120 LYS A C 1
ATOM 904 O O . LYS A 1 120 ? -25.548 14.583 47.953 1.00 68.62 120 LYS A O 1
ATOM 909 N N . GLY A 1 121 ? -24.418 16.430 47.353 1.00 67.31 121 GLY A N 1
ATOM 910 C CA . GLY A 1 121 ? -23.112 15.990 47.848 1.00 67.31 121 GLY A CA 1
ATOM 911 C C . GLY A 1 121 ? -22.444 14.909 46.989 1.00 67.31 121 GLY A C 1
ATOM 912 O O . GLY A 1 121 ? -21.485 14.286 47.440 1.00 67.31 121 GLY A O 1
ATOM 913 N N . TYR A 1 122 ? -22.926 14.669 45.765 1.00 73.38 122 TYR A N 1
ATOM 914 C CA . TYR A 1 122 ? -22.334 13.692 44.854 1.00 73.38 122 TYR A CA 1
ATOM 915 C C . TYR A 1 122 ? -21.087 14.299 44.212 1.00 73.38 122 TYR A C 1
ATOM 917 O O . TYR A 1 122 ? -21.170 15.249 43.433 1.00 73.38 122 TYR A O 1
ATOM 925 N N . LEU A 1 123 ? -19.924 13.760 44.569 1.00 74.94 123 LEU A N 1
ATOM 926 C CA . LEU A 1 123 ? -18.632 14.139 44.006 1.00 74.94 123 LEU A CA 1
ATOM 927 C C . LEU A 1 123 ? -18.244 13.186 42.869 1.00 74.94 123 LEU A C 1
ATOM 929 O O . LEU A 1 123 ? -18.850 12.131 42.691 1.00 74.94 123 LEU A O 1
ATOM 933 N N . ALA A 1 124 ? -17.213 13.559 42.107 1.00 86.44 124 ALA A N 1
ATOM 934 C CA . ALA A 1 124 ? -16.642 12.693 41.081 1.00 86.44 124 ALA A CA 1
ATOM 935 C C . ALA A 1 124 ? -16.173 11.364 41.696 1.00 86.44 124 ALA A C 1
ATOM 937 O O . ALA A 1 124 ? -15.295 11.349 42.56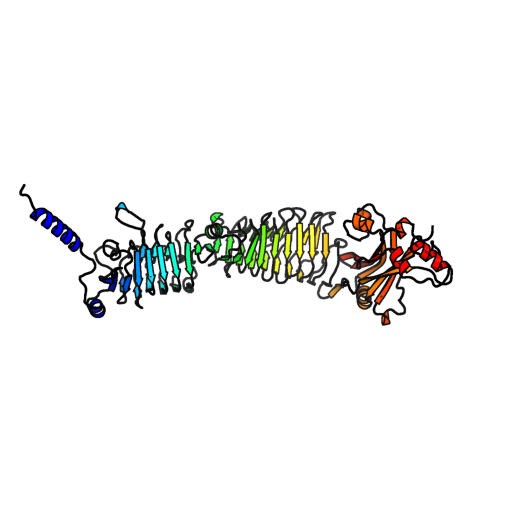4 1.00 86.44 124 ALA A O 1
ATOM 938 N N . ALA A 1 125 ? -16.741 10.256 41.225 1.00 91.19 125 ALA A N 1
ATOM 939 C CA . ALA A 1 125 ? -16.329 8.922 41.619 1.00 91.19 125 ALA A CA 1
ATOM 940 C C . ALA A 1 125 ? -14.951 8.597 41.033 1.00 91.19 125 ALA A C 1
ATOM 942 O O . ALA A 1 125 ? -14.686 8.855 39.855 1.00 91.19 125 ALA A O 1
ATOM 943 N N . LYS A 1 126 ? -14.087 8.005 41.858 1.00 94.38 126 LYS A N 1
ATOM 944 C CA . LYS A 1 126 ? -12.744 7.550 41.484 1.00 94.38 126 LYS A CA 1
ATOM 945 C C . LYS A 1 126 ? -12.522 6.158 42.051 1.00 94.38 126 LYS A C 1
ATOM 947 O O . LYS A 1 126 ? -12.025 6.000 43.162 1.00 94.38 126 LYS A O 1
ATOM 952 N N . VAL A 1 127 ? -12.969 5.152 41.313 1.00 95.75 127 VAL A N 1
ATOM 953 C CA . VAL A 1 127 ? -13.056 3.782 41.824 1.00 95.75 127 VAL A CA 1
ATOM 954 C C . VAL A 1 127 ? -12.062 2.891 41.108 1.00 95.75 127 VAL A C 1
ATOM 956 O O . VAL A 1 127 ? -12.029 2.871 39.881 1.00 95.75 127 VAL A O 1
ATOM 959 N N . THR A 1 128 ? -11.277 2.140 41.874 1.00 97.88 128 THR A N 1
ATOM 960 C CA . THR A 1 128 ? -10.407 1.085 41.344 1.00 97.88 128 THR A CA 1
ATOM 961 C C . THR A 1 128 ? -10.923 -0.267 41.803 1.00 97.88 128 THR A C 1
ATOM 963 O O . THR A 1 128 ? -10.967 -0.526 42.997 1.00 97.88 128 THR A O 1
ATOM 966 N N . PHE A 1 129 ? -11.293 -1.133 40.870 1.00 98.00 129 PHE A N 1
ATOM 967 C CA . PHE A 1 129 ? -11.469 -2.558 41.109 1.00 98.00 129 PHE A CA 1
ATOM 968 C C . PHE A 1 129 ? -10.124 -3.231 40.873 1.00 98.00 129 PHE A C 1
ATOM 970 O O . PHE A 1 129 ? -9.577 -3.116 39.775 1.00 98.00 129 PHE A O 1
ATOM 977 N N . ARG A 1 130 ? -9.581 -3.904 41.887 1.00 98.38 130 ARG A N 1
ATOM 978 C CA . ARG A 1 130 ? -8.319 -4.629 41.779 1.00 98.38 130 ARG A CA 1
ATOM 979 C C . ARG A 1 130 ? -8.508 -6.106 42.128 1.00 98.38 130 ARG A C 1
ATOM 981 O O . ARG A 1 130 ? -9.181 -6.453 43.097 1.00 98.38 130 ARG A O 1
ATOM 988 N N . ASN A 1 131 ? -7.978 -6.981 41.272 1.00 97.69 131 ASN A N 1
ATOM 989 C CA . ASN A 1 131 ? -8.031 -8.441 41.417 1.00 97.69 131 ASN A CA 1
ATOM 990 C C . ASN A 1 131 ? -9.443 -8.995 41.701 1.00 97.69 131 ASN A C 1
ATOM 992 O O . ASN A 1 131 ? -9.606 -9.931 42.486 1.00 97.69 131 ASN A O 1
ATOM 996 N N . VAL A 1 132 ? -10.476 -8.388 41.102 1.00 97.06 132 VAL A N 1
ATOM 997 C CA . VAL A 1 132 ? -11.880 -8.782 41.296 1.00 97.06 132 VAL A CA 1
ATOM 998 C C . VAL A 1 132 ? -12.315 -9.755 40.206 1.00 97.06 132 VAL A C 1
ATOM 1000 O O . VAL A 1 132 ? -12.101 -9.502 39.017 1.00 97.06 132 VAL A O 1
ATOM 1003 N N . ASN A 1 133 ? -12.985 -10.837 40.611 1.00 97.62 133 ASN A N 1
ATOM 1004 C CA . ASN A 1 133 ? -13.718 -11.708 39.700 1.00 97.62 133 ASN A CA 1
ATOM 1005 C C . ASN A 1 133 ? -15.174 -11.229 39.595 1.00 97.62 133 ASN A C 1
ATOM 1007 O O . ASN A 1 133 ? -15.886 -11.150 40.594 1.00 97.62 133 ASN A O 1
ATOM 1011 N N . PHE A 1 134 ? -15.639 -10.926 38.387 1.00 96.88 134 PHE A N 1
ATOM 1012 C CA . PHE A 1 134 ? -17.036 -10.609 38.105 1.00 96.88 134 PHE A CA 1
ATOM 1013 C C . PHE A 1 134 ? -17.672 -11.725 37.282 1.00 96.88 134 PHE A C 1
ATOM 1015 O O . PHE A 1 134 ? -17.119 -12.139 36.265 1.00 96.88 134 PHE A O 1
ATOM 1022 N N . SER A 1 135 ? -18.864 -12.168 37.684 1.00 94.00 135 SER A N 1
ATOM 1023 C CA . SER A 1 135 ? -19.691 -13.087 36.896 1.00 94.00 135 SER A CA 1
ATOM 1024 C C . SER A 1 135 ? -21.126 -12.575 36.844 1.00 94.00 135 SER A C 1
ATOM 1026 O O . SER A 1 135 ? -21.859 -12.600 37.831 1.00 94.00 135 SER A O 1
ATOM 1028 N N . MET A 1 136 ? -21.519 -12.047 35.687 1.00 88.44 136 MET A N 1
ATOM 1029 C CA . MET A 1 136 ? -22.766 -11.314 35.518 1.00 88.44 136 MET A CA 1
ATOM 1030 C C . MET A 1 136 ? -23.665 -11.962 34.468 1.00 88.44 136 MET A C 1
ATOM 1032 O O . MET A 1 136 ? -23.265 -12.146 33.319 1.00 88.44 136 MET A O 1
ATOM 1036 N N . ALA A 1 137 ? -24.913 -12.244 34.839 1.00 87.69 137 ALA A N 1
ATOM 1037 C CA . ALA A 1 137 ? -25.966 -12.650 33.913 1.00 87.69 137 ALA A CA 1
ATOM 1038 C C . ALA A 1 137 ? -26.940 -11.482 33.708 1.00 87.69 137 ALA A C 1
ATOM 1040 O O . ALA A 1 137 ? -27.739 -11.148 34.582 1.00 87.69 137 ALA A O 1
ATOM 1041 N N . MET A 1 138 ? -26.850 -10.829 32.553 1.00 83.19 138 MET A N 1
ATOM 1042 C CA . MET A 1 138 ? -27.690 -9.695 32.187 1.00 83.19 138 MET A CA 1
ATOM 1043 C C . MET A 1 138 ? -29.067 -10.191 31.735 1.00 83.19 138 MET A C 1
ATOM 1045 O O . MET A 1 138 ? -29.208 -10.832 30.693 1.00 83.19 138 MET A O 1
ATOM 1049 N N . THR A 1 139 ? -30.100 -9.837 32.492 1.00 73.56 139 THR A N 1
ATOM 1050 C CA . THR A 1 139 ? -31.504 -9.965 32.090 1.00 73.56 139 THR A CA 1
ATOM 1051 C C . THR A 1 139 ? -32.004 -8.550 31.784 1.00 73.56 139 THR A C 1
ATOM 1053 O O . THR A 1 139 ? -31.930 -7.669 32.640 1.00 73.56 139 THR A O 1
ATOM 1056 N N . GLY A 1 140 ? -32.381 -8.264 30.531 1.00 65.06 140 GLY A N 1
ATOM 1057 C CA . GLY A 1 140 ? -32.747 -6.907 30.091 1.00 65.06 140 GLY A CA 1
ATOM 1058 C C . GLY A 1 140 ? -33.752 -6.205 31.027 1.00 65.06 140 GLY A C 1
ATOM 1059 O O . GLY A 1 140 ? -34.573 -6.855 31.665 1.00 65.06 140 GLY A O 1
ATOM 1060 N N . GLY A 1 141 ? -33.691 -4.870 31.134 1.00 68.44 141 GLY A N 1
ATOM 1061 C CA . GLY A 1 141 ? -34.533 -4.091 32.059 1.00 68.44 141 GLY A CA 1
ATOM 1062 C C . GLY A 1 141 ? -33.739 -3.079 32.894 1.00 68.44 141 GLY A C 1
ATOM 1063 O O . GLY A 1 141 ? -32.868 -2.386 32.368 1.00 68.44 141 GLY A O 1
ATOM 1064 N N . TYR A 1 142 ? -34.026 -2.974 34.203 1.00 58.41 142 TYR A N 1
ATOM 1065 C CA . TYR A 1 142 ? -33.377 -2.004 35.110 1.00 58.41 142 TYR A CA 1
ATOM 1066 C C . TYR A 1 142 ? -31.842 -2.146 35.122 1.00 58.41 142 TYR A C 1
ATOM 1068 O O . TYR A 1 142 ? -31.147 -1.142 35.274 1.00 58.41 142 TYR A O 1
ATOM 1076 N N . PHE A 1 143 ? -31.316 -3.351 34.858 1.00 64.62 143 PHE A N 1
ATOM 1077 C CA . PHE A 1 143 ? -29.894 -3.704 34.734 1.00 64.62 143 PHE A CA 1
ATOM 1078 C C . PHE A 1 143 ? -29.400 -3.776 33.280 1.00 64.62 143 PHE A C 1
ATOM 1080 O O . PHE A 1 143 ? -28.692 -4.695 32.896 1.00 64.62 143 PHE A O 1
ATOM 1087 N N . GLY A 1 144 ? -29.757 -2.802 32.446 1.00 80.94 144 GLY A N 1
ATOM 1088 C CA . GLY A 1 144 ? -29.445 -2.823 31.011 1.00 80.94 144 GLY A CA 1
ATOM 1089 C C . GLY A 1 144 ? -27.964 -2.844 30.585 1.00 80.94 144 GLY A C 1
ATOM 1090 O O . GLY A 1 144 ? -27.713 -2.908 29.385 1.00 80.94 144 GLY A O 1
ATOM 1091 N N . CYS A 1 145 ? -27.010 -2.748 31.520 1.00 88.56 145 CYS A N 1
ATOM 1092 C CA . CYS A 1 145 ? -25.557 -2.779 31.294 1.00 88.56 145 CYS A CA 1
ATOM 1093 C C . CYS A 1 145 ? -24.811 -3.262 32.554 1.00 88.56 145 CYS A C 1
ATOM 1095 O O . CYS A 1 145 ? -25.329 -3.127 33.670 1.00 88.56 145 CYS A O 1
ATOM 1097 N N . PHE A 1 146 ? -23.590 -3.779 32.396 1.00 91.12 146 PHE A N 1
ATOM 1098 C CA . PHE A 1 146 ? -22.733 -4.178 33.516 1.00 91.12 146 PHE A CA 1
ATOM 1099 C C . PHE A 1 146 ? -22.211 -2.954 34.272 1.00 91.12 146 PHE A C 1
ATOM 1101 O O . PHE A 1 146 ? -22.356 -2.881 35.489 1.00 91.12 146 PHE A O 1
ATOM 1108 N N . MET A 1 147 ? -21.667 -1.969 33.555 1.00 91.50 147 MET A N 1
ATOM 1109 C CA . MET A 1 147 ? -21.090 -0.765 34.152 1.00 91.50 147 MET A CA 1
ATOM 1110 C C . MET A 1 147 ? -21.494 0.479 33.369 1.00 91.50 147 MET A C 1
ATOM 1112 O O . MET A 1 147 ? -21.355 0.528 32.150 1.00 91.50 147 MET A O 1
ATOM 1116 N N . GLN A 1 148 ? -21.915 1.524 34.074 1.00 89.25 148 GLN A N 1
ATOM 1117 C CA . GLN A 1 148 ? -22.148 2.849 33.509 1.00 89.25 148 GLN A CA 1
ATOM 1118 C C . GLN A 1 148 ? -21.301 3.897 34.237 1.00 89.25 148 GLN A C 1
ATOM 1120 O O . GLN A 1 148 ? -21.377 4.008 35.456 1.00 89.25 148 GLN A O 1
ATOM 1125 N N . SER A 1 149 ? -20.546 4.712 33.497 1.00 89.44 149 SER A N 1
ATOM 1126 C CA . SER A 1 149 ? -19.783 5.841 34.053 1.00 89.44 149 SER A CA 1
ATOM 1127 C C . SER A 1 149 ? -20.162 7.138 33.355 1.00 89.44 149 SER A C 1
ATOM 1129 O O . SER A 1 149 ? -19.978 7.253 32.144 1.00 89.44 149 SER A O 1
ATOM 1131 N N . ARG A 1 150 ? -20.706 8.110 34.093 1.00 87.56 150 ARG A N 1
ATOM 1132 C CA . ARG A 1 150 ? -21.004 9.463 33.590 1.00 87.56 150 ARG A CA 1
ATOM 1133 C C . ARG A 1 150 ? -19.743 10.330 33.493 1.00 87.56 150 ARG A C 1
ATOM 1135 O O . ARG A 1 150 ? -18.720 10.009 34.096 1.00 87.56 150 ARG A O 1
ATOM 1142 N N . ALA A 1 151 ? -19.821 11.419 32.727 1.00 86.56 151 ALA A N 1
ATOM 1143 C CA . ALA A 1 151 ? -18.703 12.338 32.511 1.00 86.56 151 ALA A CA 1
ATOM 1144 C C . ALA A 1 151 ? -18.136 12.882 33.838 1.00 86.56 151 ALA A C 1
ATOM 1146 O O . ALA A 1 151 ? -18.881 13.144 34.779 1.00 86.56 151 ALA A O 1
ATOM 1147 N N . GLY A 1 152 ? -16.812 13.043 33.906 1.00 87.62 152 GLY A N 1
ATOM 1148 C CA . GLY A 1 152 ? -16.101 13.515 35.102 1.00 87.62 152 GLY A CA 1
ATOM 1149 C C . GLY A 1 152 ? -15.741 12.432 36.129 1.00 87.62 152 GLY A C 1
ATOM 1150 O O . GLY A 1 152 ? -14.937 12.703 37.017 1.00 87.62 152 GLY A O 1
ATOM 1151 N N . ASN A 1 153 ? -16.270 11.211 35.997 1.00 91.31 153 ASN A N 1
ATOM 1152 C CA . ASN A 1 153 ? -15.900 10.069 36.841 1.00 91.31 153 ASN A CA 1
ATOM 1153 C C . ASN A 1 153 ? -14.703 9.293 36.264 1.00 91.31 153 ASN A C 1
ATOM 1155 O O . ASN A 1 153 ? -14.457 9.323 35.057 1.00 91.31 153 ASN A O 1
ATOM 1159 N N . THR A 1 154 ? -13.985 8.559 37.117 1.00 93.81 154 THR A N 1
ATOM 1160 C CA . THR A 1 154 ? -12.861 7.686 36.743 1.00 93.81 154 THR A CA 1
ATOM 1161 C C . THR A 1 154 ? -13.049 6.296 37.337 1.00 93.81 154 THR A C 1
ATOM 1163 O O . THR A 1 154 ? -13.172 6.152 38.551 1.00 93.81 154 THR A O 1
ATOM 1166 N N . ILE A 1 155 ? -13.041 5.273 36.487 1.00 95.88 155 ILE A N 1
ATOM 1167 C CA . ILE A 1 155 ? -13.147 3.868 36.886 1.00 95.88 155 ILE A CA 1
ATOM 1168 C C . ILE A 1 155 ? -11.928 3.108 36.368 1.00 95.88 155 ILE A C 1
ATOM 1170 O O . ILE A 1 155 ? -11.561 3.240 35.203 1.00 95.88 155 ILE A O 1
ATOM 1174 N N . VAL A 1 156 ? -11.298 2.306 37.216 1.00 97.50 156 VAL A N 1
ATOM 1175 C CA . VAL A 1 156 ? -10.136 1.487 36.860 1.00 97.50 156 VAL A CA 1
ATOM 1176 C C . VAL A 1 156 ? -10.437 0.028 37.178 1.00 97.50 156 VAL A C 1
ATOM 1178 O O . VAL A 1 156 ? -10.918 -0.272 38.265 1.00 97.50 156 VAL A O 1
ATOM 1181 N N . PHE A 1 157 ? -10.145 -0.867 36.242 1.00 97.75 157 PHE A N 1
ATOM 1182 C CA . PHE A 1 157 ? -10.113 -2.313 36.429 1.00 97.75 157 PHE A CA 1
ATOM 1183 C C . PHE A 1 157 ? -8.662 -2.772 36.292 1.00 97.75 157 PHE A C 1
ATOM 1185 O O . PHE A 1 157 ? -8.059 -2.602 35.235 1.00 97.75 157 PHE A O 1
ATOM 1192 N N . ASP A 1 158 ? -8.093 -3.313 37.362 1.00 98.06 158 ASP A N 1
ATOM 1193 C CA . ASP A 1 158 ? -6.690 -3.719 37.447 1.00 98.06 158 ASP A CA 1
ATOM 1194 C C . ASP A 1 158 ? -6.604 -5.190 37.865 1.00 98.06 158 ASP A C 1
ATOM 1196 O O . ASP A 1 158 ? -7.095 -5.565 38.929 1.00 98.06 158 ASP A O 1
ATOM 1200 N N . GLY A 1 159 ? -6.060 -6.061 37.015 1.00 97.75 159 GLY A N 1
ATOM 1201 C CA . GLY A 1 159 ? -5.988 -7.497 37.315 1.00 97.75 159 GLY A CA 1
ATOM 1202 C C . GLY A 1 159 ? -7.354 -8.192 37.424 1.00 97.75 159 GLY A C 1
ATOM 1203 O O . GLY A 1 159 ? -7.469 -9.212 38.098 1.00 97.75 159 GLY A O 1
ATOM 1204 N N . CYS A 1 160 ? -8.416 -7.633 36.837 1.00 98.12 160 CYS A N 1
ATOM 1205 C CA . CYS A 1 160 ? -9.774 -8.161 36.991 1.00 98.12 160 CYS A CA 1
ATOM 1206 C C . CYS A 1 160 ? -10.096 -9.252 35.959 1.00 98.12 160 CYS A C 1
ATOM 1208 O O . CYS A 1 160 ? -9.655 -9.191 34.811 1.00 98.12 160 CYS A O 1
ATOM 1210 N N . ASN A 1 161 ? -10.941 -10.208 36.341 1.00 97.44 161 ASN A N 1
ATOM 1211 C CA . ASN A 1 161 ? -11.539 -11.188 35.433 1.00 97.44 161 ASN A CA 1
ATOM 1212 C C . ASN A 1 161 ? -13.042 -10.924 35.340 1.00 97.44 161 ASN A C 1
ATOM 1214 O O . ASN A 1 161 ? -13.751 -11.012 36.340 1.00 97.44 161 ASN A O 1
ATOM 1218 N N . ILE A 1 162 ? -13.527 -10.563 34.155 1.00 96.69 162 ILE A N 1
ATOM 1219 C CA . ILE A 1 162 ? -14.888 -10.070 33.949 1.00 96.69 162 ILE A CA 1
ATOM 1220 C C . ILE A 1 162 ? -15.622 -10.997 32.986 1.00 96.69 162 ILE A C 1
ATOM 1222 O O . ILE A 1 162 ? -15.356 -10.999 31.787 1.00 96.69 162 ILE A O 1
ATOM 1226 N N . VAL A 1 163 ? -16.595 -11.749 33.494 1.00 94.88 163 VAL A N 1
ATOM 1227 C CA . VAL A 1 163 ? -17.455 -12.620 32.691 1.00 94.88 163 VAL A CA 1
ATOM 1228 C C . VAL A 1 163 ? -18.865 -12.049 32.666 1.00 94.88 163 VAL A C 1
ATOM 1230 O O . VAL A 1 163 ? -19.507 -11.899 33.705 1.00 94.88 163 VAL A O 1
ATOM 1233 N N . VAL A 1 164 ? -19.366 -11.742 31.472 1.00 92.38 164 VAL A N 1
ATOM 1234 C CA . VAL A 1 164 ? -20.728 -11.243 31.259 1.00 92.38 164 VAL A CA 1
ATOM 1235 C C . VAL A 1 164 ? -21.471 -12.176 30.305 1.00 92.38 164 VAL A C 1
ATOM 1237 O O . VAL A 1 164 ? -20.928 -12.644 29.306 1.00 92.38 164 VAL A O 1
ATOM 1240 N N . SER A 1 165 ? -22.737 -12.448 30.597 1.00 91.00 165 SER A N 1
ATOM 1241 C CA . SER A 1 165 ? -23.627 -13.243 29.752 1.00 91.00 165 SER A CA 1
ATOM 1242 C C . SER A 1 165 ? -25.016 -12.617 29.643 1.00 91.00 165 SER A C 1
ATOM 1244 O O . SER A 1 165 ? -25.343 -11.705 30.404 1.00 91.00 165 SER A O 1
ATOM 1246 N N . GLY A 1 166 ? -25.839 -13.102 28.714 1.00 87.69 166 GLY A N 1
ATOM 1247 C CA . GLY A 1 166 ? -27.235 -12.680 28.553 1.00 87.69 166 GLY A CA 1
ATOM 1248 C C . GLY A 1 166 ? -27.424 -11.555 27.535 1.00 87.69 166 GLY A C 1
ATOM 1249 O O . GLY A 1 166 ? -26.566 -11.327 26.683 1.00 87.69 166 GLY A O 1
ATOM 1250 N N . THR A 1 167 ? -28.562 -10.860 27.599 1.00 85.44 167 THR A N 1
ATOM 1251 C CA . THR A 1 167 ? -28.984 -9.896 26.564 1.00 85.44 167 THR A CA 1
ATOM 1252 C C . THR A 1 167 ? -29.173 -8.507 27.181 1.00 85.44 167 THR A C 1
ATOM 1254 O O . THR A 1 167 ? -30.269 -8.182 27.652 1.00 85.44 167 THR A O 1
ATOM 1257 N N . PRO A 1 168 ? -28.117 -7.674 27.236 1.00 85.81 168 PRO A N 1
ATOM 1258 C CA . PRO A 1 168 ? -28.219 -6.321 27.760 1.00 85.81 168 PRO A CA 1
ATOM 1259 C C . PRO A 1 168 ? -29.114 -5.459 26.859 1.00 85.81 168 PRO A C 1
ATOM 1261 O O . PRO A 1 168 ? -29.259 -5.701 25.660 1.00 85.81 168 PRO A O 1
ATOM 1264 N N . SER A 1 169 ? -29.726 -4.423 27.433 1.00 85.00 169 SER A N 1
ATOM 1265 C CA . SER A 1 169 ? -30.545 -3.468 26.670 1.00 85.00 169 SER A CA 1
ATOM 1266 C C . SER A 1 169 ? -29.727 -2.295 26.110 1.00 85.00 169 SER A C 1
ATOM 1268 O O . SER A 1 169 ? -30.254 -1.486 25.349 1.00 85.00 169 SER A O 1
ATOM 1270 N N . ALA A 1 170 ? -28.454 -2.183 26.495 1.00 85.12 170 ALA A N 1
ATOM 1271 C CA . ALA A 1 170 ? -27.479 -1.192 26.045 1.00 85.12 170 ALA A CA 1
ATOM 1272 C C . ALA A 1 170 ? -26.101 -1.860 25.852 1.00 85.12 170 ALA A C 1
ATOM 1274 O O . ALA A 1 170 ? -25.996 -3.084 25.890 1.00 85.12 170 ALA A O 1
ATOM 1275 N N . ALA A 1 171 ? -25.046 -1.065 25.653 1.00 84.94 171 ALA A N 1
ATOM 1276 C CA . ALA A 1 171 ? -23.673 -1.568 25.698 1.00 84.94 171 ALA A CA 1
ATOM 1277 C C . ALA A 1 171 ? -23.335 -2.167 27.075 1.00 84.94 171 ALA A C 1
ATOM 1279 O O . ALA A 1 171 ? -23.859 -1.698 28.089 1.00 84.94 171 ALA A O 1
ATOM 1280 N N . VAL A 1 172 ? -22.436 -3.157 27.126 1.00 89.06 172 VAL A N 1
ATOM 1281 C CA . VAL A 1 172 ? -22.022 -3.800 28.391 1.00 89.06 172 VAL A CA 1
ATOM 1282 C C . VAL A 1 172 ? -21.380 -2.775 29.335 1.00 89.06 172 VAL A C 1
ATOM 1284 O O . VAL A 1 172 ? -21.760 -2.682 30.505 1.00 89.06 172 VAL A O 1
ATOM 1287 N N . PHE A 1 173 ? -20.486 -1.946 28.802 1.00 89.31 173 PHE A N 1
ATOM 1288 C CA . PHE A 1 173 ? -19.900 -0.776 29.442 1.00 89.31 173 PHE A CA 1
ATOM 1289 C C . PHE A 1 173 ? -20.423 0.500 28.772 1.00 89.31 173 PHE A C 1
ATOM 1291 O O . PHE A 1 173 ? -20.067 0.848 27.644 1.00 89.31 173 PHE A O 1
ATOM 1298 N N . VAL A 1 174 ? -21.259 1.252 29.481 1.00 87.00 174 VAL A N 1
ATOM 1299 C CA . VAL A 1 174 ? -21.723 2.574 29.053 1.00 87.00 174 VAL A CA 1
ATOM 1300 C C . VAL A 1 174 ? -20.760 3.622 29.590 1.00 87.00 174 VAL A C 1
ATOM 1302 O O . VAL A 1 174 ? -20.943 4.181 30.674 1.00 87.00 174 VAL A O 1
ATOM 1305 N N . GLN A 1 175 ? -19.711 3.882 28.823 1.00 84.31 175 GLN A N 1
ATOM 1306 C CA . GLN A 1 175 ? -18.671 4.813 29.212 1.00 84.31 175 GLN A CA 1
ATOM 1307 C C . GLN A 1 175 ? -18.940 6.233 28.684 1.00 84.31 175 GLN A C 1
ATOM 1309 O O . GLN A 1 175 ? -19.135 6.462 27.498 1.00 84.31 175 GLN A O 1
ATOM 1314 N N . ARG A 1 176 ? -18.954 7.206 29.591 1.00 84.00 176 ARG A N 1
ATOM 1315 C CA . ARG A 1 176 ? -18.945 8.654 29.311 1.00 84.00 176 ARG A CA 1
ATOM 1316 C C . ARG A 1 176 ? -17.916 9.389 30.173 1.00 84.00 176 ARG A C 1
ATOM 1318 O O . ARG A 1 176 ? -17.509 10.492 29.839 1.00 84.00 176 ARG A O 1
ATOM 1325 N N . GLY A 1 177 ? -17.535 8.799 31.305 1.00 85.19 177 GLY A N 1
ATOM 1326 C CA . GLY A 1 177 ? -16.342 9.161 32.065 1.00 85.19 177 GLY A CA 1
ATOM 1327 C C . GLY A 1 177 ? -15.108 8.383 31.609 1.00 85.19 177 GLY A C 1
ATOM 1328 O O . GLY A 1 177 ? -15.134 7.641 30.625 1.00 85.19 177 GLY A O 1
ATOM 1329 N N . GLU A 1 178 ? -14.027 8.514 32.363 1.00 88.94 178 GLU A N 1
ATOM 1330 C CA . GLU A 1 178 ? -12.790 7.781 32.121 1.00 88.94 178 GLU A CA 1
ATOM 1331 C C . GLU A 1 178 ? -12.910 6.340 32.632 1.00 88.94 178 GLU A C 1
ATOM 1333 O O . GLU A 1 178 ? -13.334 6.105 33.766 1.00 88.94 178 GLU A O 1
ATOM 1338 N N . MET A 1 179 ? -12.539 5.374 31.791 1.00 91.69 179 MET A N 1
ATOM 1339 C CA . MET A 1 179 ? -12.379 3.970 32.161 1.00 91.69 179 MET A CA 1
ATOM 1340 C C . MET A 1 179 ? -11.004 3.480 31.727 1.00 91.69 179 MET A C 1
ATOM 1342 O O . MET A 1 179 ? -10.598 3.700 30.584 1.00 91.69 179 MET A O 1
ATOM 1346 N N . THR A 1 180 ? -10.324 2.785 32.630 1.00 94.12 180 THR A N 1
ATOM 1347 C CA . THR A 1 180 ? -9.030 2.153 32.374 1.00 94.12 180 THR A CA 1
ATOM 1348 C C . THR A 1 180 ? -9.107 0.671 32.708 1.00 94.12 180 THR A C 1
ATOM 1350 O O . THR A 1 180 ? -9.592 0.309 33.774 1.00 94.12 180 THR A O 1
ATOM 1353 N N . PHE A 1 181 ? -8.592 -0.170 31.820 1.00 94.62 181 PHE A N 1
ATOM 1354 C CA . PHE A 1 181 ? -8.422 -1.603 32.018 1.00 94.62 181 PHE A CA 1
ATOM 1355 C C . PHE A 1 181 ? -6.938 -1.930 31.928 1.00 94.62 181 PHE A C 1
ATOM 1357 O O . PHE A 1 181 ? -6.297 -1.631 30.919 1.00 94.62 181 PHE A O 1
ATOM 1364 N N . THR A 1 182 ? -6.401 -2.546 32.971 1.00 97.06 182 THR A N 1
ATOM 1365 C CA . THR A 1 182 ? -4.996 -2.932 33.067 1.00 97.06 182 THR A CA 1
ATOM 1366 C C . THR A 1 182 ? -4.918 -4.391 33.487 1.00 97.06 182 THR A C 1
ATOM 1368 O O . THR A 1 182 ? -5.589 -4.795 34.437 1.00 97.06 182 THR A O 1
ATOM 1371 N N . ASN A 1 183 ? -4.120 -5.194 32.777 1.00 97.06 183 ASN A N 1
ATOM 1372 C CA . ASN A 1 183 ? -3.861 -6.604 33.105 1.00 97.06 183 ASN A CA 1
ATOM 1373 C C . ASN A 1 183 ? -5.142 -7.427 33.354 1.00 97.06 183 ASN A C 1
ATOM 1375 O O . ASN A 1 183 ? -5.163 -8.300 34.217 1.00 97.06 183 ASN A O 1
ATOM 1379 N N . SER A 1 184 ? -6.234 -7.101 32.664 1.00 96.94 184 SER A N 1
ATOM 1380 C CA . SER A 1 184 ? -7.553 -7.675 32.927 1.00 96.94 184 SER A CA 1
ATOM 1381 C C . SER A 1 184 ? -7.971 -8.641 31.818 1.00 96.94 184 SER A C 1
ATOM 1383 O O . SER A 1 184 ? -7.405 -8.662 30.727 1.00 96.94 184 SER A O 1
ATOM 1385 N N . THR A 1 185 ? -8.991 -9.446 32.075 1.00 96.62 185 THR A N 1
ATOM 1386 C CA . THR A 1 185 ? -9.600 -10.323 31.070 1.00 96.62 185 THR A CA 1
ATOM 1387 C C . THR A 1 185 ? -11.100 -10.091 31.042 1.00 96.62 185 THR A C 1
ATOM 1389 O O . THR A 1 185 ? -11.730 -9.884 32.080 1.00 96.62 185 THR A O 1
ATOM 1392 N N . PHE A 1 186 ? -11.675 -10.086 29.845 1.00 94.31 186 PHE A N 1
ATOM 1393 C CA . PHE A 1 186 ? -13.104 -9.918 29.639 1.00 94.31 186 PHE A CA 1
ATOM 1394 C C . PHE A 1 186 ? -13.637 -11.024 28.737 1.00 94.31 186 PHE A C 1
ATOM 1396 O O . PHE A 1 186 ? -13.087 -11.263 27.667 1.00 94.31 186 PHE A O 1
ATOM 1403 N N . LYS A 1 187 ? -14.737 -11.662 29.132 1.00 94.06 187 LYS A N 1
ATOM 1404 C CA . LYS A 1 187 ? -15.466 -12.639 28.324 1.00 94.06 187 LYS A CA 1
ATOM 1405 C C . LYS A 1 187 ? -16.931 -12.253 28.231 1.00 94.06 187 LYS A C 1
ATOM 1407 O O . LYS A 1 187 ? -17.577 -12.043 29.258 1.00 94.06 187 LYS A O 1
ATOM 1412 N N . TYR A 1 188 ? -17.470 -12.235 27.014 1.00 91.56 188 TYR A N 1
ATOM 1413 C CA . TYR A 1 188 ? -18.884 -11.958 26.777 1.00 91.56 188 TYR A CA 1
ATOM 1414 C C . TYR A 1 188 ? -19.551 -13.044 25.941 1.00 91.56 188 TYR A C 1
ATOM 1416 O O . TYR A 1 188 ? -19.049 -13.452 24.898 1.00 91.56 188 TYR A O 1
ATOM 1424 N N . THR A 1 189 ? -20.683 -13.543 26.431 1.00 91.38 189 THR A N 1
ATOM 1425 C CA . THR A 1 189 ? -21.491 -14.573 25.767 1.00 91.38 189 THR A CA 1
ATOM 1426 C C . THR A 1 189 ? -22.919 -14.069 25.610 1.00 91.38 189 THR A C 1
ATOM 1428 O O . THR A 1 189 ? -23.611 -13.842 26.601 1.00 91.38 189 THR A O 1
ATOM 1431 N N . SER A 1 190 ? -23.370 -13.875 24.374 1.00 85.75 190 SER A N 1
ATOM 1432 C CA . SER A 1 190 ? -24.684 -13.297 24.098 1.00 85.75 190 SER A CA 1
ATOM 1433 C C . SER A 1 190 ? -25.213 -13.732 22.742 1.00 85.75 190 SER A C 1
ATOM 1435 O O . SER A 1 190 ? -24.461 -13.838 21.778 1.00 85.75 190 SER A O 1
ATOM 1437 N N . GLU A 1 191 ? -26.530 -13.904 22.660 1.00 79.19 191 GLU A N 1
ATOM 1438 C CA . GLU A 1 191 ? -27.249 -14.012 21.386 1.00 79.19 191 GLU A CA 1
ATOM 1439 C C . GLU A 1 191 ? -27.571 -12.627 20.786 1.00 79.19 191 GLU A C 1
ATOM 1441 O O . GLU A 1 191 ? -28.010 -12.528 19.641 1.00 79.19 191 GLU A O 1
ATOM 1446 N N . GLY A 1 192 ? -27.368 -11.547 21.551 1.00 75.38 192 GLY A N 1
ATOM 1447 C CA . GLY A 1 192 ? -27.634 -10.172 21.136 1.00 75.38 192 GLY A CA 1
ATOM 1448 C C . GLY A 1 192 ? -26.499 -9.518 20.341 1.00 75.38 192 GLY A C 1
ATOM 1449 O O . GLY A 1 192 ? -25.375 -10.007 20.271 1.00 75.38 192 GLY A O 1
ATOM 1450 N N . ASP A 1 193 ? -26.799 -8.348 19.778 1.00 77.25 193 ASP A N 1
ATOM 1451 C CA . ASP A 1 193 ? -25.910 -7.531 18.937 1.00 77.25 193 ASP A CA 1
ATOM 1452 C C . ASP A 1 193 ? -25.277 -6.341 19.681 1.00 77.25 193 ASP A C 1
ATOM 1454 O O . ASP A 1 193 ? -24.745 -5.412 19.071 1.00 77.25 193 ASP A O 1
ATOM 1458 N N . LYS A 1 194 ? -25.386 -6.308 21.014 1.00 83.94 194 LYS A N 1
ATOM 1459 C CA . LYS A 1 194 ? -24.965 -5.138 21.790 1.00 83.94 194 LYS A CA 1
ATOM 1460 C C . LYS A 1 194 ? -23.449 -5.053 21.913 1.00 83.94 194 LYS A C 1
ATOM 1462 O O . LYS A 1 194 ? -22.812 -6.067 22.201 1.00 83.94 194 LYS A O 1
ATOM 1467 N N . PRO A 1 195 ? -22.873 -3.849 21.755 1.00 81.31 195 PRO A N 1
ATOM 1468 C CA . PRO A 1 195 ? -21.435 -3.685 21.822 1.00 81.31 195 PRO A CA 1
ATOM 1469 C C . PRO A 1 195 ? -20.910 -3.818 23.256 1.00 81.31 195 PRO A C 1
ATOM 1471 O O . PRO A 1 195 ? -21.627 -3.574 24.233 1.00 81.31 195 PRO A O 1
ATOM 1474 N N . VAL A 1 196 ? -19.628 -4.167 23.382 1.00 84.50 196 VAL A N 1
ATOM 1475 C CA . VAL A 1 196 ? -18.935 -4.204 24.677 1.00 84.50 196 VAL A CA 1
ATOM 1476 C C . VAL A 1 196 ? -18.864 -2.799 25.262 1.00 84.50 196 VAL A C 1
ATOM 1478 O O . VAL A 1 196 ? -19.255 -2.608 26.409 1.00 84.50 196 VAL A O 1
ATOM 1481 N N . PHE A 1 197 ? -18.453 -1.803 24.475 1.00 81.69 197 PHE A N 1
ATOM 1482 C CA . PHE A 1 197 ? -18.409 -0.407 24.902 1.00 81.69 197 PHE A CA 1
ATOM 1483 C C . PHE A 1 197 ? -19.372 0.479 24.105 1.00 81.69 197 PHE A C 1
ATOM 1485 O O . PHE A 1 197 ? -19.597 0.256 22.922 1.00 81.69 197 PHE A O 1
ATOM 1492 N N . PHE A 1 198 ? -19.878 1.518 24.777 1.00 72.25 198 PHE A N 1
ATOM 1493 C CA . PHE A 1 198 ? -20.622 2.668 24.241 1.00 72.25 198 PHE A CA 1
ATOM 1494 C C . PHE A 1 198 ? -21.958 2.372 23.549 1.00 72.25 198 PHE A C 1
ATOM 1496 O O . PHE A 1 198 ? -22.063 1.686 22.540 1.00 72.25 198 PHE A O 1
ATOM 1503 N N . ASN A 1 199 ? -23.011 3.009 24.058 1.00 66.00 199 ASN A N 1
ATOM 1504 C CA . ASN A 1 199 ? -24.294 3.106 23.372 1.00 66.00 199 ASN A CA 1
ATOM 1505 C C . ASN A 1 199 ? -24.360 4.496 22.709 1.00 66.00 199 ASN A C 1
ATOM 1507 O O . ASN A 1 199 ? -24.183 5.489 23.415 1.00 66.00 199 ASN A O 1
ATOM 1511 N N . ASN A 1 200 ? -24.618 4.571 21.398 1.00 62.09 200 ASN A N 1
ATOM 1512 C CA . ASN A 1 200 ? -24.858 5.804 20.613 1.00 62.09 200 ASN A CA 1
ATOM 1513 C C . ASN A 1 200 ? -23.659 6.650 20.119 1.00 62.09 200 ASN A C 1
ATOM 1515 O O . ASN A 1 200 ? -23.865 7.805 19.756 1.00 62.09 200 ASN A O 1
ATOM 1519 N N . ASN A 1 201 ? -22.435 6.121 20.035 1.00 63.44 201 ASN A N 1
ATOM 1520 C CA . ASN A 1 201 ? -21.323 6.783 19.322 1.00 63.44 201 ASN A CA 1
ATOM 1521 C C . ASN A 1 201 ? -20.997 8.248 19.752 1.00 63.44 201 ASN A C 1
ATOM 1523 O O . ASN A 1 201 ? -20.721 9.114 18.918 1.00 63.44 201 ASN A O 1
ATOM 1527 N N . GLU A 1 202 ? -21.040 8.559 21.055 1.00 70.62 202 GLU A N 1
ATOM 1528 C CA . GLU A 1 202 ? -20.794 9.920 21.573 1.00 70.62 202 GLU A CA 1
ATOM 1529 C C . GLU A 1 202 ? -19.327 10.386 21.374 1.00 70.62 202 GLU A C 1
ATOM 1531 O O . GLU A 1 202 ? -18.376 9.637 21.594 1.00 70.62 202 GLU A O 1
ATOM 1536 N N . SER A 1 203 ? -19.150 11.651 20.969 1.00 72.31 203 SER A N 1
ATOM 1537 C CA . SER A 1 203 ? -17.853 12.280 20.655 1.00 72.31 203 SER A CA 1
ATOM 1538 C C . SER A 1 203 ? -16.900 12.351 21.848 1.00 72.31 203 SER A C 1
ATOM 1540 O O . SER A 1 203 ? -17.288 12.827 22.910 1.00 72.31 203 SER A O 1
ATOM 1542 N N . GLY A 1 204 ? -15.625 12.010 21.641 1.00 71.19 204 GLY A N 1
ATOM 1543 C CA . GLY A 1 204 ? -14.543 12.240 22.613 1.00 71.19 204 GLY A CA 1
ATOM 1544 C C . GLY A 1 204 ? -14.444 11.213 23.747 1.00 71.19 204 GLY A C 1
ATOM 1545 O O . GLY A 1 204 ? -13.464 11.221 24.494 1.00 71.19 204 GLY A O 1
ATOM 1546 N N . ASN A 1 205 ? -15.403 10.292 23.843 1.00 76.19 205 ASN A N 1
ATOM 1547 C CA . ASN A 1 205 ? -15.380 9.209 24.819 1.00 76.19 205 ASN A CA 1
ATOM 1548 C C . ASN A 1 205 ? -14.442 8.076 24.365 1.00 76.19 205 ASN A C 1
ATOM 1550 O O . ASN A 1 205 ? -14.423 7.702 23.184 1.00 76.19 205 ASN A O 1
ATOM 1554 N N . GLY A 1 206 ? -13.686 7.502 25.305 1.00 81.06 206 GLY A N 1
ATOM 1555 C CA . GLY A 1 206 ? -12.771 6.401 25.017 1.00 81.06 206 GLY A CA 1
ATOM 1556 C C . GLY A 1 206 ? -12.206 5.706 26.255 1.00 81.06 206 GLY A C 1
ATOM 1557 O O . GLY A 1 206 ? -12.079 6.333 27.302 1.00 81.06 206 GLY A O 1
ATOM 1558 N N . ALA A 1 207 ? -11.866 4.423 26.142 1.00 87.56 207 ALA A N 1
ATOM 1559 C CA . ALA A 1 207 ? -11.284 3.613 27.213 1.00 87.56 207 ALA A CA 1
ATOM 1560 C C . ALA A 1 207 ? -9.764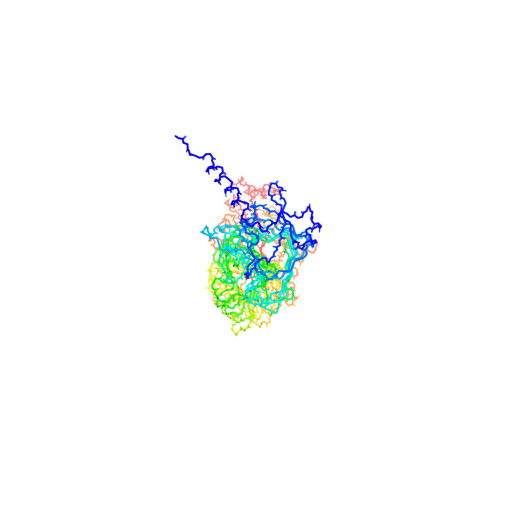 3.522 27.068 1.00 87.56 207 ALA A C 1
ATOM 1562 O O . ALA A 1 207 ? -9.249 3.405 25.958 1.00 87.56 207 ALA A O 1
ATOM 1563 N N . THR A 1 208 ? -9.040 3.505 28.179 1.00 91.19 208 THR A N 1
ATOM 1564 C CA . THR A 1 208 ? -7.630 3.103 28.183 1.00 91.19 208 THR A CA 1
ATOM 1565 C C . THR A 1 208 ? -7.562 1.601 28.423 1.00 91.19 208 THR A C 1
ATOM 1567 O O . THR A 1 208 ? -8.134 1.115 29.393 1.00 91.19 208 THR A O 1
ATOM 1570 N N . VAL A 1 209 ? -6.882 0.852 27.560 1.00 89.00 209 VAL A N 1
ATOM 1571 C CA . VAL A 1 209 ? -6.786 -0.610 27.668 1.00 89.00 209 VAL A CA 1
ATOM 1572 C C . VAL A 1 209 ? -5.327 -1.021 27.514 1.00 89.00 209 VAL A C 1
ATOM 1574 O O . VAL A 1 209 ? -4.703 -0.769 26.484 1.00 89.00 209 VAL A O 1
ATOM 1577 N N . ILE A 1 210 ? -4.783 -1.649 28.552 1.00 91.38 210 ILE A N 1
ATOM 1578 C CA . ILE A 1 210 ? -3.379 -2.044 28.668 1.00 91.38 210 ILE A CA 1
ATOM 1579 C C . ILE A 1 210 ? -3.340 -3.517 29.078 1.00 91.38 210 ILE A C 1
ATOM 1581 O O . ILE A 1 210 ? -3.952 -3.896 30.078 1.00 91.38 210 ILE A O 1
ATOM 1585 N N . ASN A 1 211 ? -2.632 -4.354 28.313 1.00 91.69 211 ASN A N 1
ATOM 1586 C CA . ASN A 1 211 ? -2.471 -5.792 28.589 1.00 91.69 211 ASN A CA 1
ATOM 1587 C C . ASN A 1 211 ? -3.790 -6.500 28.950 1.00 91.69 211 ASN A C 1
ATOM 1589 O O . ASN A 1 211 ? -3.840 -7.294 29.884 1.00 91.69 211 ASN A O 1
ATOM 1593 N N . THR A 1 212 ? -4.876 -6.152 28.263 1.00 89.94 212 THR A N 1
ATOM 1594 C CA . THR A 1 212 ? -6.215 -6.659 28.568 1.00 89.94 212 THR A CA 1
ATOM 1595 C C . THR A 1 212 ? -6.777 -7.381 27.354 1.00 89.94 212 THR A C 1
ATOM 1597 O O . THR A 1 212 ? -6.662 -6.879 26.236 1.00 89.94 212 THR A O 1
ATOM 1600 N N . SER A 1 213 ? -7.371 -8.554 27.568 1.00 89.50 213 SER A N 1
ATOM 1601 C CA . SER A 1 213 ? -7.950 -9.382 26.505 1.00 89.50 213 SER A CA 1
ATOM 1602 C C . SER A 1 213 ? -9.479 -9.377 26.533 1.00 89.50 213 SER A C 1
ATOM 1604 O O . SER A 1 213 ? -10.094 -9.302 27.597 1.00 89.50 213 SER A O 1
ATOM 1606 N N . PHE A 1 214 ? -10.088 -9.485 25.349 1.00 87.94 214 PHE A N 1
ATOM 1607 C CA . PHE A 1 214 ? -11.535 -9.603 25.160 1.00 87.94 214 PHE A CA 1
ATOM 1608 C C . PHE A 1 214 ? -11.842 -10.899 24.392 1.00 87.94 214 PHE A C 1
ATOM 1610 O O . PHE A 1 214 ? -11.466 -11.030 23.230 1.00 87.94 214 PHE A O 1
ATOM 1617 N N . ASP A 1 215 ? -12.525 -11.851 25.028 1.00 90.06 215 ASP A N 1
ATOM 1618 C CA . ASP A 1 215 ? -13.067 -13.066 24.412 1.00 90.06 215 ASP A CA 1
ATOM 1619 C C . ASP A 1 215 ? -14.541 -12.848 24.049 1.00 90.06 215 ASP A C 1
ATOM 1621 O O . ASP A 1 215 ? -15.427 -12.842 24.911 1.00 90.06 215 ASP A O 1
ATOM 1625 N N . LEU A 1 216 ? -14.787 -12.660 22.750 1.00 87.06 216 LEU A N 1
ATOM 1626 C CA . LEU A 1 216 ? -16.114 -12.465 22.157 1.00 87.06 216 LEU A CA 1
ATOM 1627 C C . LEU A 1 216 ? -16.530 -13.645 21.268 1.00 87.06 216 LEU A C 1
ATOM 1629 O O . LEU A 1 216 ? -17.457 -13.524 20.471 1.00 87.06 216 LEU A O 1
ATOM 1633 N N . THR A 1 217 ? -15.863 -14.797 21.398 1.00 87.62 217 THR A N 1
ATOM 1634 C CA . THR A 1 217 ? -16.067 -15.967 20.523 1.00 87.62 217 THR A CA 1
ATOM 1635 C C . THR A 1 217 ? -17.532 -16.425 20.500 1.00 87.62 217 THR A C 1
ATOM 1637 O O . THR A 1 217 ? -18.040 -16.835 19.461 1.00 87.62 217 THR A O 1
ATOM 1640 N N . ASN A 1 218 ? -18.239 -16.288 21.629 1.00 88.56 218 ASN A N 1
ATOM 1641 C CA . ASN A 1 218 ? -19.657 -16.646 21.773 1.00 88.56 218 ASN A CA 1
ATOM 1642 C C . ASN A 1 218 ? -20.598 -15.426 21.752 1.00 88.56 218 ASN A C 1
ATOM 1644 O O . ASN A 1 218 ? -21.699 -15.476 22.302 1.00 88.56 218 ASN A O 1
ATOM 1648 N N . ALA A 1 219 ? -20.149 -14.316 21.172 1.00 86.69 219 ALA A N 1
ATOM 1649 C CA . ALA A 1 219 ? -20.943 -13.123 20.905 1.00 86.69 219 ALA A CA 1
ATOM 1650 C C . ALA A 1 219 ? -20.459 -12.465 19.594 1.00 86.69 219 ALA A C 1
ATOM 1652 O O . ALA A 1 219 ? -20.044 -11.309 19.606 1.00 86.69 219 ALA A O 1
ATOM 1653 N N . PRO A 1 220 ? -20.484 -13.172 18.446 1.00 75.94 220 PRO A N 1
ATOM 1654 C CA . PRO A 1 220 ? -19.836 -12.714 17.209 1.00 75.94 220 PRO A CA 1
ATOM 1655 C C . PRO A 1 220 ? -20.441 -11.426 16.628 1.00 75.94 220 PRO A C 1
ATOM 1657 O O . PRO A 1 220 ? -19.791 -10.733 15.852 1.00 75.94 220 PRO A O 1
ATOM 1660 N N . ASN A 1 221 ? -21.678 -11.093 17.010 1.00 76.81 221 ASN A N 1
ATOM 1661 C CA . ASN A 1 221 ? -22.345 -9.848 16.621 1.00 76.81 221 ASN A CA 1
ATOM 1662 C C . ASN A 1 221 ? -22.048 -8.686 17.586 1.00 76.81 221 ASN A C 1
ATOM 1664 O O . ASN A 1 221 ? -22.379 -7.541 17.286 1.00 76.81 221 ASN A O 1
ATOM 1668 N N . ALA A 1 222 ? -21.452 -8.964 18.748 1.00 75.69 222 ALA A N 1
ATOM 1669 C CA . ALA A 1 222 ? -21.060 -7.949 19.708 1.00 75.69 222 ALA A CA 1
ATOM 1670 C C . ALA A 1 222 ? -19.733 -7.329 19.267 1.00 75.69 222 ALA A C 1
ATOM 1672 O O . ALA A 1 222 ? -18.670 -7.938 19.348 1.00 75.69 222 ALA A O 1
ATOM 1673 N N . MET A 1 223 ? -19.790 -6.089 18.800 1.00 74.44 223 MET A N 1
ATOM 1674 C CA . MET A 1 223 ? -18.589 -5.330 18.466 1.00 74.44 223 MET A CA 1
ATOM 1675 C C . MET A 1 223 ? -17.958 -4.761 19.737 1.00 74.44 223 MET A C 1
ATOM 1677 O O . MET A 1 223 ? -18.655 -4.442 20.700 1.00 74.44 223 MET A O 1
ATOM 1681 N N . VAL A 1 224 ? -16.649 -4.511 19.734 1.00 71.50 224 VAL A N 1
ATOM 1682 C CA . VAL A 1 224 ? -16.019 -3.790 20.854 1.00 71.50 224 VAL A CA 1
ATOM 1683 C C . VAL A 1 224 ? -16.523 -2.329 20.935 1.00 71.50 224 VAL A C 1
ATOM 1685 O O . VAL A 1 224 ? -16.407 -1.697 21.974 1.00 71.50 224 VAL A O 1
ATOM 1688 N N . GLY A 1 225 ? -17.198 -1.796 19.908 1.00 62.25 225 GLY A N 1
ATOM 1689 C CA . GLY A 1 225 ? -17.793 -0.448 19.940 1.00 62.25 225 GLY A CA 1
ATOM 1690 C C . GLY A 1 225 ? -16.758 0.683 19.860 1.00 62.25 225 GLY A C 1
ATOM 1691 O O . GLY A 1 225 ? -17.044 1.819 20.228 1.00 62.25 225 GLY A O 1
ATOM 1692 N N . LEU A 1 226 ? -15.545 0.364 19.397 1.00 70.12 226 LEU A N 1
ATOM 1693 C CA . LEU A 1 226 ? -14.400 1.269 19.308 1.00 70.12 226 LEU A CA 1
ATOM 1694 C C . LEU A 1 226 ? -14.050 1.486 17.832 1.00 70.12 226 LEU A C 1
ATOM 1696 O O . LEU A 1 226 ? -13.729 0.535 17.124 1.00 70.12 226 LEU A O 1
ATOM 1700 N N . GLY A 1 227 ? -14.116 2.732 17.364 1.00 67.12 227 GLY A N 1
ATOM 1701 C CA . GLY A 1 227 ? -13.811 3.106 15.980 1.00 67.12 227 GLY A CA 1
ATOM 1702 C C . GLY A 1 227 ? -12.313 3.177 15.660 1.00 67.12 227 GLY A C 1
ATOM 1703 O O . GLY A 1 227 ? -11.943 3.220 14.493 1.00 67.12 227 GLY A O 1
ATOM 1704 N N . GLY A 1 228 ? -11.448 3.196 16.673 1.00 80.94 228 GLY A N 1
ATOM 1705 C CA . GLY A 1 228 ? -9.993 3.145 16.528 1.00 80.94 228 GLY A CA 1
ATOM 1706 C C . GLY A 1 228 ? -9.292 3.550 17.820 1.00 80.94 228 GLY A C 1
ATOM 1707 O O . GLY A 1 228 ? -9.921 4.114 18.713 1.00 80.94 228 GLY A O 1
ATOM 1708 N N . GLY A 1 229 ? -7.998 3.288 17.947 1.00 87.19 229 GLY A N 1
ATOM 1709 C CA . GLY A 1 229 ? -7.235 3.690 19.128 1.00 87.19 229 GLY A CA 1
ATOM 1710 C C . GLY A 1 229 ? -5.811 4.107 18.819 1.00 87.19 229 GLY A C 1
ATOM 1711 O O . GLY A 1 229 ? -5.267 3.795 17.769 1.00 87.19 229 GLY A O 1
ATOM 1712 N N . VAL A 1 230 ? -5.241 4.872 19.737 1.00 91.31 230 VAL A N 1
ATOM 1713 C CA . VAL A 1 230 ? -3.906 5.456 19.657 1.00 91.31 230 VAL A CA 1
ATOM 1714 C C . VAL A 1 230 ? -3.363 5.594 21.078 1.00 91.31 230 VAL A C 1
ATOM 1716 O O . VAL A 1 230 ? -4.096 5.972 21.992 1.00 91.31 230 VAL A O 1
ATOM 1719 N N . ASN A 1 231 ? -2.086 5.264 21.291 1.00 87.81 231 ASN A N 1
ATOM 1720 C CA . ASN A 1 231 ? -1.413 5.378 22.594 1.00 87.81 231 ASN A CA 1
ATOM 1721 C C . ASN A 1 231 ? -2.158 4.663 23.746 1.00 87.81 231 ASN A C 1
ATOM 1723 O O . ASN A 1 231 ? -2.389 5.246 24.803 1.00 87.81 231 ASN A O 1
ATOM 1727 N N . ASN A 1 232 ? -2.561 3.401 23.528 1.00 86.94 232 ASN A N 1
ATOM 1728 C CA . ASN A 1 232 ? -3.352 2.565 24.455 1.00 86.94 232 ASN A CA 1
ATOM 1729 C C . ASN A 1 232 ? -4.747 3.109 24.805 1.00 86.94 232 ASN A C 1
ATOM 1731 O O . ASN A 1 232 ? -5.441 2.531 25.645 1.00 86.94 232 ASN A O 1
ATOM 1735 N N . ARG A 1 233 ? -5.177 4.203 24.168 1.00 87.62 233 ARG A N 1
ATOM 1736 C CA . ARG A 1 233 ? -6.518 4.756 24.314 1.00 87.62 233 ARG A CA 1
ATOM 1737 C C . ARG A 1 233 ? -7.351 4.449 23.086 1.00 87.62 233 ARG A C 1
ATOM 1739 O O . ARG A 1 233 ? -6.947 4.697 21.957 1.00 87.62 233 ARG A O 1
ATOM 1746 N N . TYR A 1 234 ? -8.543 3.949 23.331 1.00 86.31 234 TYR A N 1
ATOM 1747 C CA . TYR A 1 234 ? -9.469 3.482 22.330 1.00 86.31 234 TYR A CA 1
ATOM 1748 C C . TYR A 1 234 ? -10.650 4.419 22.319 1.00 86.31 234 TYR A C 1
ATOM 1750 O O . TYR A 1 234 ? -11.230 4.703 23.362 1.00 86.31 234 TYR A O 1
ATOM 1758 N N . TYR A 1 235 ? -11.011 4.892 21.145 1.00 83.38 235 TYR A N 1
ATOM 1759 C CA . TYR A 1 235 ? -12.038 5.890 20.971 1.00 83.38 235 TYR A CA 1
ATOM 1760 C C . TYR A 1 235 ? -13.278 5.264 20.374 1.00 83.38 235 TYR A C 1
ATOM 1762 O O . TYR A 1 235 ? -13.220 4.346 19.557 1.00 83.38 235 TYR A O 1
ATOM 1770 N N . THR A 1 236 ? -14.409 5.842 20.746 1.00 77.31 236 THR A N 1
ATOM 1771 C CA . THR A 1 236 ? -15.715 5.463 20.216 1.00 77.31 236 THR A CA 1
ATOM 1772 C C . THR A 1 236 ? -15.763 5.620 18.689 1.00 77.31 236 THR A C 1
ATOM 1774 O O . THR A 1 236 ? -16.267 4.754 17.982 1.00 77.31 236 THR A O 1
ATOM 1777 N N . ARG A 1 237 ? -15.157 6.687 18.146 1.00 79.81 237 ARG A N 1
ATOM 1778 C CA . ARG A 1 237 ? -15.128 6.975 16.704 1.00 79.81 237 ARG A CA 1
ATOM 1779 C C . ARG A 1 237 ? -13.698 7.066 16.190 1.00 79.81 237 ARG A C 1
ATOM 1781 O O . ARG A 1 237 ? -12.835 7.642 16.851 1.00 79.81 237 ARG A O 1
ATOM 1788 N N . PHE A 1 238 ? -13.477 6.610 14.957 1.00 83.50 238 PHE A N 1
ATOM 1789 C CA . PHE A 1 238 ? -12.183 6.755 14.286 1.00 83.50 238 PHE A CA 1
ATOM 1790 C C . PHE A 1 238 ? -11.738 8.222 14.199 1.00 83.50 238 PHE A C 1
ATOM 1792 O O . PHE A 1 238 ? -10.575 8.539 14.432 1.00 83.50 238 PHE A O 1
ATOM 1799 N N . ALA A 1 239 ? -12.675 9.137 13.931 1.00 84.38 239 ALA A N 1
ATOM 1800 C CA . ALA A 1 239 ? -12.400 10.572 13.870 1.00 84.38 239 ALA A CA 1
ATOM 1801 C C . ALA A 1 239 ? -11.821 11.127 15.184 1.00 84.38 239 ALA A C 1
ATOM 1803 O O . ALA A 1 239 ? -10.950 11.994 15.149 1.00 84.38 239 ALA A O 1
ATOM 1804 N N . ASP A 1 240 ? -12.254 10.603 16.334 1.00 86.12 240 ASP A N 1
ATOM 1805 C CA . ASP A 1 240 ? -11.737 11.022 17.640 1.00 86.12 240 ASP A CA 1
ATOM 1806 C C . ASP A 1 240 ? -10.316 10.489 17.864 1.00 86.12 240 ASP A C 1
ATOM 1808 O O . ASP A 1 240 ? -9.444 11.244 18.300 1.00 86.12 240 ASP A O 1
ATOM 1812 N N . ALA A 1 241 ? -10.050 9.235 17.475 1.00 89.44 241 ALA A N 1
ATOM 1813 C CA . ALA A 1 241 ? -8.697 8.675 17.481 1.00 89.44 241 ALA A CA 1
ATOM 1814 C C . ALA A 1 241 ? -7.757 9.482 16.572 1.00 89.44 241 ALA A C 1
ATOM 1816 O O . ALA A 1 241 ? -6.662 9.860 16.983 1.00 89.44 241 ALA A O 1
ATOM 1817 N N . MET A 1 242 ? -8.210 9.835 15.366 1.00 91.25 242 MET A N 1
ATOM 1818 C CA . MET A 1 242 ? -7.442 10.659 14.434 1.00 91.25 242 MET A CA 1
ATOM 1819 C C . MET A 1 242 ? -7.215 12.078 14.959 1.00 91.25 242 MET A C 1
ATOM 1821 O O . MET A 1 242 ? -6.122 12.631 14.830 1.00 91.25 242 MET A O 1
ATOM 1825 N N . SER A 1 243 ? -8.218 12.675 15.606 1.00 90.88 243 SER A N 1
ATOM 1826 C CA . SER A 1 243 ? -8.087 13.981 16.254 1.00 90.88 243 SER A CA 1
ATOM 1827 C C . SER A 1 243 ? -7.059 13.954 17.387 1.00 90.88 243 SER A C 1
ATOM 1829 O O . SER A 1 243 ? -6.300 14.913 17.535 1.00 90.88 243 SER A O 1
ATOM 1831 N N . ALA A 1 244 ? -6.981 12.858 18.143 1.00 91.25 244 ALA A N 1
ATOM 1832 C CA . ALA A 1 244 ? -6.020 12.689 19.229 1.00 91.25 244 ALA A CA 1
ATOM 1833 C C . ALA A 1 244 ? -4.598 12.334 18.761 1.00 91.25 244 ALA A C 1
ATOM 1835 O O . ALA A 1 244 ? -3.631 12.729 19.413 1.00 91.25 244 ALA A O 1
ATOM 1836 N N . ALA A 1 245 ? -4.465 11.626 17.637 1.00 94.69 245 ALA A N 1
ATOM 1837 C CA . ALA A 1 245 ? -3.181 11.181 17.105 1.00 94.69 245 ALA A CA 1
ATOM 1838 C C . ALA A 1 245 ? -2.243 12.348 16.751 1.00 94.69 245 ALA A C 1
ATOM 1840 O O . ALA A 1 245 ? -2.675 13.424 16.324 1.00 94.69 245 ALA A O 1
ATOM 1841 N N . LYS A 1 246 ? -0.940 12.129 16.885 1.00 95.62 246 LYS A N 1
ATOM 1842 C CA . LYS A 1 246 ? 0.126 13.027 16.424 1.00 95.62 246 LYS A CA 1
ATOM 1843 C C . LYS A 1 246 ? 0.832 12.428 15.212 1.00 95.62 246 LYS A C 1
ATOM 1845 O O . LYS A 1 246 ? 0.667 11.255 14.897 1.00 95.62 246 LYS A O 1
ATOM 1850 N N . ALA A 1 247 ? 1.615 13.249 14.514 1.00 95.69 247 ALA A N 1
ATOM 1851 C CA . ALA A 1 247 ? 2.439 12.745 13.423 1.00 95.69 247 ALA A CA 1
ATOM 1852 C C . ALA A 1 247 ? 3.413 11.669 13.944 1.00 95.69 247 ALA A C 1
ATOM 1854 O O . ALA A 1 247 ? 4.072 11.887 14.959 1.00 95.69 247 ALA A O 1
ATOM 1855 N N . GLY A 1 248 ? 3.491 10.535 13.252 1.00 94.81 248 GLY A N 1
ATOM 1856 C CA . GLY A 1 248 ? 4.269 9.358 13.640 1.00 94.81 248 GLY A CA 1
ATOM 1857 C C . GLY A 1 248 ? 3.528 8.359 14.535 1.00 94.81 248 GLY A C 1
ATOM 1858 O O . GLY A 1 248 ? 4.009 7.238 14.686 1.00 94.81 248 GLY A O 1
ATOM 1859 N N . ASP A 1 249 ? 2.362 8.711 15.090 1.00 97.19 249 ASP A N 1
ATOM 1860 C CA . ASP A 1 249 ? 1.580 7.770 15.895 1.00 97.19 249 ASP A CA 1
ATOM 1861 C C . ASP A 1 249 ? 1.029 6.625 15.029 1.00 97.19 249 ASP A C 1
ATOM 1863 O O . ASP A 1 249 ? 0.760 6.783 13.834 1.00 97.19 249 ASP A O 1
ATOM 1867 N N . THR A 1 250 ? 0.809 5.471 15.663 1.00 96.50 250 THR A N 1
ATOM 1868 C CA . THR A 1 250 ? 0.007 4.388 15.084 1.00 96.50 250 THR A CA 1
ATOM 1869 C C . THR A 1 250 ? -1.431 4.511 15.571 1.00 96.50 250 THR A C 1
ATOM 1871 O O . THR A 1 250 ? -1.686 4.531 16.777 1.00 96.50 250 THR A O 1
ATOM 1874 N N . VAL A 1 251 ? -2.365 4.589 14.629 1.00 95.06 251 VAL A N 1
ATOM 1875 C CA . VAL A 1 251 ? -3.801 4.495 14.881 1.00 95.06 251 VAL A CA 1
ATOM 1876 C C . VAL A 1 251 ? -4.240 3.095 14.483 1.00 95.06 251 VAL A C 1
ATOM 1878 O O . VAL A 1 251 ? -4.022 2.688 13.349 1.00 95.06 251 VAL A O 1
ATOM 1881 N N . THR A 1 252 ? -4.834 2.353 15.408 1.00 92.12 252 THR A N 1
ATOM 1882 C CA . THR A 1 252 ? -5.143 0.930 15.245 1.00 92.12 252 THR A CA 1
ATOM 1883 C C . THR A 1 252 ? -6.649 0.696 15.221 1.00 92.12 252 THR A C 1
ATOM 1885 O O . THR A 1 252 ? -7.383 1.283 16.019 1.00 92.12 252 THR A O 1
ATOM 1888 N N . LEU A 1 253 ? -7.120 -0.155 14.310 1.00 88.19 253 LEU A N 1
ATOM 1889 C CA . LEU A 1 253 ? -8.485 -0.676 14.311 1.00 88.19 253 LEU A CA 1
ATOM 1890 C C . LEU A 1 253 ? -8.570 -1.903 15.237 1.00 88.19 253 LEU A C 1
ATOM 1892 O O . LEU A 1 253 ? -7.651 -2.709 15.277 1.00 88.19 253 LEU A O 1
ATOM 1896 N N . PHE A 1 254 ? -9.661 -2.051 15.989 1.00 79.88 254 PHE A N 1
ATOM 1897 C CA . PHE A 1 254 ? -9.789 -3.097 17.026 1.00 79.88 254 PHE A CA 1
ATOM 1898 C C . PHE A 1 254 ? -10.930 -4.085 16.804 1.00 79.88 254 PHE A C 1
ATOM 1900 O O . PHE A 1 254 ? -11.102 -5.032 17.568 1.00 79.88 254 PHE A O 1
ATOM 1907 N N . ALA A 1 255 ? -11.745 -3.826 15.793 1.00 79.06 255 ALA A N 1
ATOM 1908 C CA . ALA A 1 255 ? -12.812 -4.696 15.352 1.00 79.06 255 ALA A CA 1
ATOM 1909 C C . ALA A 1 255 ? -13.121 -4.359 13.897 1.00 79.06 255 ALA A C 1
ATOM 1911 O O . ALA A 1 255 ? -12.840 -3.249 13.435 1.00 79.06 255 ALA A O 1
ATOM 1912 N N . ASP A 1 256 ? -13.757 -5.290 13.197 1.00 82.62 256 ASP A N 1
ATOM 1913 C CA . ASP A 1 256 ? -14.337 -4.984 11.896 1.00 82.62 256 ASP A CA 1
ATOM 1914 C C . ASP A 1 256 ? -15.325 -3.821 12.027 1.00 82.62 256 ASP A C 1
ATOM 1916 O O . ASP A 1 256 ? -16.033 -3.696 13.025 1.00 82.62 256 ASP A O 1
ATOM 1920 N N . TYR A 1 257 ? -15.381 -2.956 11.021 1.00 79.88 257 TYR A N 1
ATOM 1921 C CA . TYR A 1 257 ? -16.231 -1.777 11.021 1.00 79.88 257 TYR A CA 1
ATOM 1922 C C . TYR A 1 257 ? -17.122 -1.751 9.787 1.00 79.88 257 TYR A C 1
ATOM 1924 O O . TYR A 1 257 ? -16.666 -1.972 8.665 1.00 79.88 257 TYR A O 1
ATOM 1932 N N . LYS A 1 258 ? -18.401 -1.423 9.979 1.00 81.12 258 LYS A N 1
ATOM 1933 C CA . LYS A 1 258 ? -19.368 -1.268 8.893 1.00 81.12 258 LYS A CA 1
ATOM 1934 C C . LYS A 1 258 ? -19.813 0.189 8.789 1.00 81.12 258 LYS A C 1
ATOM 1936 O O . LYS A 1 258 ? -20.593 0.649 9.614 1.00 81.12 258 LYS A O 1
ATOM 1941 N N . ALA A 1 259 ? -19.341 0.897 7.766 1.00 74.56 259 ALA A N 1
ATOM 1942 C CA . ALA A 1 259 ? -19.718 2.284 7.506 1.00 74.56 259 ALA A CA 1
ATOM 1943 C C . ALA A 1 259 ? -21.064 2.356 6.763 1.00 74.56 259 ALA A C 1
ATOM 1945 O O . ALA A 1 259 ? -21.223 1.762 5.690 1.00 74.56 259 ALA A O 1
ATOM 1946 N N . THR A 1 260 ? -22.029 3.110 7.296 1.00 65.69 260 THR A N 1
ATOM 1947 C CA . THR A 1 260 ? -23.395 3.236 6.763 1.00 65.69 260 THR A CA 1
ATOM 1948 C C . THR A 1 260 ? -23.583 4.522 5.956 1.00 65.69 260 THR A C 1
ATOM 1950 O O . THR A 1 260 ? -24.457 5.325 6.238 1.00 65.69 260 THR A O 1
ATOM 1953 N N . GLY A 1 261 ? -22.754 4.774 4.937 1.00 61.91 261 GLY A N 1
ATOM 1954 C CA . GLY A 1 261 ? -22.931 5.907 4.004 1.00 61.91 261 GLY A CA 1
ATOM 1955 C C . GLY A 1 261 ? -22.762 7.322 4.589 1.00 61.91 261 GLY A C 1
ATOM 1956 O O . GLY A 1 261 ? -22.471 8.250 3.838 1.00 61.91 261 GLY A O 1
ATOM 1957 N N . ASN A 1 262 ? -22.901 7.489 5.904 1.00 67.12 262 ASN A N 1
ATOM 1958 C CA . ASN A 1 262 ? -22.851 8.754 6.611 1.00 67.12 262 ASN A CA 1
ATOM 1959 C C . ASN A 1 262 ? -21.411 9.251 6.755 1.00 67.12 262 ASN A C 1
ATOM 1961 O O . ASN A 1 262 ? -20.504 8.514 7.134 1.00 67.12 262 ASN A O 1
ATOM 1965 N N . ASP A 1 263 ? -21.212 10.547 6.528 1.00 56.91 263 ASP A N 1
ATOM 1966 C CA . ASP A 1 263 ? -19.887 11.169 6.511 1.00 56.91 263 ASP A CA 1
ATOM 1967 C C . ASP A 1 263 ? -19.115 11.035 7.834 1.00 56.91 263 ASP A C 1
ATOM 1969 O O . ASP A 1 263 ? -17.892 10.922 7.807 1.00 56.91 263 ASP A O 1
ATOM 1973 N N . HIS A 1 264 ? -19.807 11.001 8.979 1.00 61.69 264 HIS A N 1
ATOM 1974 C CA . HIS A 1 264 ? -19.187 10.858 10.304 1.00 61.69 264 HIS A CA 1
ATOM 1975 C C . HIS A 1 264 ? -18.696 9.431 10.613 1.00 61.69 264 HIS A C 1
ATOM 1977 O O . HIS A 1 264 ? -18.015 9.226 11.616 1.00 61.69 264 HIS A O 1
ATOM 1983 N N . GLU A 1 265 ? -19.023 8.465 9.755 1.00 65.56 265 GLU A N 1
ATOM 1984 C CA . GLU A 1 265 ? -18.598 7.062 9.837 1.00 65.56 265 GLU A CA 1
ATOM 1985 C C . GLU A 1 265 ? -17.508 6.726 8.804 1.00 65.56 265 GLU A C 1
ATOM 1987 O O . GLU A 1 265 ? -17.067 5.581 8.708 1.00 65.56 265 GLU A O 1
ATOM 1992 N N . ARG A 1 266 ? -17.074 7.710 8.001 1.00 75.19 266 ARG A N 1
ATOM 1993 C CA . ARG A 1 266 ? -16.014 7.528 7.000 1.00 75.19 266 ARG A CA 1
ATOM 1994 C C . ARG A 1 266 ? -14.630 7.735 7.602 1.00 75.19 266 ARG A C 1
ATOM 1996 O O . ARG A 1 266 ? -14.431 8.531 8.520 1.00 75.19 266 ARG A O 1
ATOM 2003 N N . PHE A 1 267 ? -13.654 7.048 7.021 1.00 88.06 267 PHE A N 1
ATOM 2004 C CA . PHE A 1 267 ? -12.274 7.076 7.480 1.00 88.06 267 PHE A CA 1
ATOM 2005 C C . PHE A 1 267 ? -11.501 8.145 6.715 1.00 88.06 267 PHE A C 1
ATOM 2007 O O . PHE A 1 267 ? -11.301 8.037 5.504 1.00 88.06 267 PHE A O 1
ATOM 2014 N N . PHE A 1 268 ? -11.072 9.179 7.435 1.00 91.31 268 PHE A N 1
ATOM 2015 C CA . PHE A 1 268 ? -10.237 10.252 6.906 1.00 91.31 268 PHE A CA 1
ATOM 2016 C C . PHE A 1 268 ? -8.878 10.225 7.587 1.00 91.31 268 PHE A C 1
ATOM 2018 O O . PHE A 1 268 ? -8.785 10.377 8.805 1.00 91.31 268 PHE A O 1
ATOM 2025 N N . ILE A 1 269 ? -7.825 10.072 6.794 1.00 95.56 269 ILE A N 1
ATOM 2026 C CA . ILE A 1 269 ? -6.447 10.139 7.262 1.00 95.56 269 ILE A CA 1
ATOM 2027 C C . ILE A 1 269 ? -5.943 11.557 7.026 1.00 95.56 269 ILE A C 1
ATOM 2029 O O . ILE A 1 269 ? -5.515 11.913 5.929 1.00 95.56 269 ILE A O 1
ATOM 2033 N N . THR A 1 270 ? -6.061 12.387 8.059 1.00 95.00 270 THR A N 1
ATOM 2034 C CA . THR A 1 270 ? -5.775 13.831 8.005 1.00 95.00 270 THR A CA 1
ATOM 2035 C C . THR A 1 270 ? -4.414 14.204 8.586 1.00 95.00 270 THR A C 1
ATOM 2037 O O . THR A 1 270 ? -4.045 15.377 8.590 1.00 95.00 270 THR A O 1
ATOM 2040 N N . LYS A 1 271 ? -3.657 13.220 9.077 1.00 96.25 271 LYS A N 1
ATOM 2041 C CA . LYS A 1 271 ? -2.349 13.400 9.712 1.00 96.25 271 LYS A CA 1
ATOM 2042 C C . LYS A 1 271 ? -1.357 12.364 9.205 1.00 96.25 271 LYS A C 1
ATOM 2044 O O . LYS A 1 271 ? -1.756 11.299 8.738 1.00 96.25 271 LYS A O 1
ATOM 2049 N N . ASN A 1 272 ? -0.071 12.665 9.370 1.00 97.31 272 ASN A N 1
ATOM 2050 C CA . ASN A 1 272 ? 1.001 11.746 9.012 1.00 97.31 272 ASN A CA 1
ATOM 2051 C C . ASN A 1 272 ? 1.128 10.617 10.042 1.00 97.31 272 ASN A C 1
ATOM 2053 O O . ASN A 1 272 ? 1.903 10.740 10.984 1.00 97.31 272 ASN A O 1
ATOM 2057 N N . VAL A 1 273 ? 0.350 9.549 9.898 1.00 97.62 273 VAL A N 1
ATOM 2058 C CA . VAL A 1 273 ? 0.269 8.431 10.856 1.00 97.62 273 VAL A CA 1
ATOM 2059 C C . VAL A 1 273 ? 0.507 7.089 10.167 1.00 97.62 273 VAL A C 1
ATOM 2061 O O . VAL A 1 273 ? 0.491 6.998 8.938 1.00 97.62 273 VAL A O 1
ATOM 2064 N N . ILE A 1 274 ? 0.668 6.037 10.966 1.00 98.00 274 ILE A N 1
ATOM 2065 C CA . ILE A 1 274 ? 0.484 4.655 10.514 1.00 98.00 274 ILE A CA 1
ATOM 2066 C C . ILE A 1 274 ? -0.943 4.252 10.877 1.00 98.00 274 ILE A C 1
ATOM 2068 O O . ILE A 1 274 ? -1.301 4.253 12.052 1.00 98.00 274 ILE A O 1
ATOM 2072 N N . PHE A 1 275 ? -1.769 3.915 9.893 1.00 96.62 275 PHE A N 1
ATOM 2073 C CA . PHE A 1 275 ? -3.081 3.332 10.128 1.00 96.62 275 PHE A CA 1
ATOM 2074 C C . PHE A 1 275 ? -2.997 1.804 10.022 1.00 96.62 275 PHE A C 1
ATOM 2076 O O . PHE A 1 275 ? -2.884 1.236 8.938 1.00 96.62 275 PHE A O 1
ATOM 2083 N N . ASP A 1 276 ? -3.028 1.143 11.175 1.00 96.62 276 ASP A N 1
ATOM 2084 C CA . ASP A 1 276 ? -2.946 -0.308 11.300 1.00 96.62 276 ASP A CA 1
ATOM 2085 C C . ASP A 1 276 ? -4.350 -0.907 11.419 1.00 96.62 276 ASP A C 1
ATOM 2087 O O . ASP A 1 276 ? -5.048 -0.706 12.414 1.00 96.62 276 ASP A O 1
ATOM 2091 N N . GLY A 1 277 ? -4.782 -1.648 10.406 1.00 94.12 277 GLY A N 1
ATOM 2092 C CA . GLY A 1 277 ? -6.044 -2.373 10.439 1.00 94.12 277 GLY A CA 1
ATOM 2093 C C . GLY A 1 277 ? -6.049 -3.532 11.435 1.00 94.12 277 GLY A C 1
ATOM 2094 O O . GLY A 1 277 ? -7.128 -4.010 11.768 1.00 94.12 277 GLY A O 1
ATOM 2095 N N . ASN A 1 278 ? -4.883 -3.978 11.924 1.00 92.75 278 ASN A N 1
ATOM 2096 C CA . ASN A 1 278 ? -4.742 -5.090 12.870 1.00 92.75 278 ASN A CA 1
ATOM 2097 C C . ASN A 1 278 ? -5.477 -6.375 12.427 1.00 92.75 278 ASN A C 1
ATOM 2099 O O . ASN A 1 278 ? -6.028 -7.114 13.238 1.00 92.75 278 ASN A O 1
ATOM 2103 N N . GLY A 1 279 ? -5.527 -6.621 11.115 1.00 93.19 279 GLY A N 1
ATOM 2104 C CA . GLY A 1 279 ? -6.221 -7.754 10.501 1.00 93.19 279 GLY A CA 1
ATOM 2105 C C . GLY A 1 279 ? -7.728 -7.558 10.301 1.00 93.19 279 GLY A C 1
ATOM 2106 O O . GLY A 1 279 ? -8.379 -8.446 9.753 1.00 93.19 279 GLY A O 1
ATOM 2107 N N . HIS A 1 280 ? -8.289 -6.417 10.706 1.00 90.88 280 HIS A N 1
ATOM 2108 C CA . HIS A 1 280 ? -9.719 -6.135 10.616 1.00 90.88 280 HIS A CA 1
ATOM 2109 C C . HIS A 1 280 ? -10.146 -5.547 9.267 1.00 90.88 280 HIS A C 1
ATOM 2111 O O . HIS A 1 280 ? -9.340 -5.118 8.433 1.00 90.88 280 HIS A O 1
ATOM 2117 N N . THR A 1 281 ? -11.461 -5.533 9.060 1.00 91.31 281 THR A N 1
ATOM 2118 C CA . THR A 1 281 ? -12.111 -5.121 7.818 1.00 91.31 281 THR A CA 1
ATOM 2119 C C . THR A 1 281 ? -12.966 -3.872 7.997 1.00 91.31 281 THR A C 1
ATOM 2121 O O . THR A 1 281 ? -13.841 -3.830 8.855 1.00 91.31 281 THR A O 1
ATOM 2124 N N . ILE A 1 282 ? -12.806 -2.888 7.113 1.00 90.75 282 ILE A N 1
ATOM 2125 C CA . ILE A 1 282 ? -13.770 -1.807 6.892 1.00 90.75 282 ILE A CA 1
ATOM 2126 C C . ILE A 1 282 ? -14.668 -2.197 5.719 1.00 90.75 282 ILE A C 1
ATOM 2128 O O . ILE A 1 282 ? -14.233 -2.232 4.569 1.00 90.75 282 ILE A O 1
ATOM 2132 N N . SER A 1 283 ? -15.940 -2.458 6.003 1.00 89.94 283 SER A N 1
ATOM 2133 C CA . SER A 1 283 ? -16.979 -2.675 4.995 1.00 89.94 283 SER A CA 1
ATOM 2134 C C . SER A 1 283 ? -17.799 -1.406 4.808 1.00 89.94 283 SER A C 1
ATOM 2136 O O . SER A 1 283 ? -18.363 -0.878 5.763 1.00 89.94 283 SER A O 1
ATOM 2138 N N . ALA A 1 284 ? -17.905 -0.920 3.578 1.00 88.94 284 ALA A N 1
ATOM 2139 C CA . ALA A 1 284 ? -18.622 0.306 3.266 1.00 88.94 284 ALA A CA 1
ATOM 2140 C C . ALA A 1 284 ? -19.614 0.083 2.120 1.00 88.94 284 ALA A C 1
ATOM 2142 O O . ALA A 1 284 ? -19.365 -0.700 1.202 1.00 88.94 284 ALA A O 1
ATOM 2143 N N . ASN A 1 285 ? -20.749 0.774 2.178 1.00 89.62 285 ASN A N 1
ATOM 2144 C CA . ASN A 1 285 ? -21.682 0.911 1.063 1.00 89.62 285 ASN A CA 1
ATOM 2145 C C . ASN A 1 285 ? -21.900 2.406 0.821 1.00 89.62 285 ASN A C 1
ATOM 2147 O O . ASN A 1 285 ? -22.794 3.017 1.407 1.00 89.62 285 ASN A O 1
ATOM 2151 N N . THR A 1 286 ? -21.005 3.018 0.045 1.00 86.50 286 THR A N 1
ATOM 2152 C CA . THR A 1 286 ? -21.022 4.465 -0.215 1.00 86.50 286 THR A CA 1
ATOM 2153 C C . THR A 1 286 ? -20.981 4.751 -1.710 1.00 86.50 286 THR A C 1
ATOM 2155 O O . THR A 1 286 ? -20.517 3.939 -2.508 1.00 86.50 286 THR A O 1
ATOM 2158 N N . THR A 1 287 ? -21.467 5.927 -2.105 1.00 88.25 287 THR A N 1
ATOM 2159 C CA . THR A 1 287 ? -21.398 6.423 -3.490 1.00 88.25 287 THR A CA 1
ATOM 2160 C C . THR A 1 287 ? -20.138 7.247 -3.769 1.00 88.25 287 THR A C 1
ATOM 2162 O O . THR A 1 287 ? -19.932 7.674 -4.901 1.00 88.25 287 THR A O 1
ATOM 2165 N N . THR A 1 288 ? -19.290 7.476 -2.758 1.00 88.75 288 THR A N 1
ATOM 2166 C CA . THR A 1 288 ? -18.084 8.315 -2.850 1.00 88.75 288 THR A CA 1
ATOM 2167 C C . THR A 1 288 ? -16.809 7.503 -2.636 1.00 88.75 288 THR A C 1
ATOM 2169 O O . THR A 1 288 ? -16.205 7.059 -3.605 1.00 88.75 288 THR A O 1
ATOM 2172 N N . TYR A 1 289 ? -16.403 7.288 -1.385 1.00 90.75 289 TYR A N 1
ATOM 2173 C CA . TYR A 1 289 ? -15.239 6.496 -0.985 1.00 90.75 289 TYR A CA 1
ATOM 2174 C C . TYR A 1 289 ? -15.451 5.861 0.398 1.00 90.75 289 TYR A C 1
ATOM 2176 O O . TYR A 1 289 ? -16.293 6.334 1.170 1.00 90.75 289 TYR A O 1
ATOM 2184 N N . ALA A 1 290 ? -14.707 4.796 0.715 1.00 91.56 290 ALA A N 1
ATOM 2185 C CA . ALA A 1 290 ? -14.691 4.186 2.052 1.00 91.56 290 ALA A CA 1
ATOM 2186 C C . ALA A 1 290 ? -13.572 4.769 2.935 1.00 91.56 290 ALA A C 1
ATOM 2188 O O . ALA A 1 290 ? -13.821 5.169 4.073 1.00 91.56 290 ALA A O 1
ATOM 2189 N N . LEU A 1 291 ? -12.362 4.877 2.376 1.00 94.00 291 LEU A N 1
ATOM 2190 C CA . LEU A 1 291 ? -11.182 5.458 3.014 1.00 94.00 291 LEU A CA 1
ATOM 2191 C C . LEU A 1 291 ? -10.637 6.618 2.177 1.00 94.00 291 LEU A C 1
ATOM 2193 O O . LEU A 1 291 ? -10.488 6.496 0.961 1.00 94.00 291 LEU A O 1
ATOM 2197 N N . ARG A 1 292 ? -10.298 7.732 2.825 1.00 94.81 292 ARG A N 1
ATOM 2198 C CA . ARG A 1 292 ? -9.695 8.899 2.177 1.00 94.81 292 ARG A CA 1
ATOM 2199 C C . ARG A 1 292 ? -8.425 9.348 2.886 1.00 94.81 292 ARG A C 1
ATOM 2201 O O . ARG A 1 292 ? -8.400 9.451 4.108 1.00 94.81 292 ARG A O 1
ATOM 2208 N N . PHE A 1 293 ? -7.417 9.705 2.099 1.00 97.88 293 PHE A N 1
ATOM 2209 C CA . PHE A 1 293 ? -6.169 10.302 2.564 1.00 97.88 293 PHE A CA 1
ATOM 2210 C C . PHE A 1 293 ? -6.104 11.774 2.183 1.00 97.88 293 PHE A C 1
ATOM 2212 O O . PHE A 1 293 ? -6.199 12.113 1.004 1.00 97.88 293 PHE A O 1
ATOM 2219 N N . ASP A 1 294 ? -5.894 12.620 3.187 1.00 96.94 294 ASP A N 1
ATOM 2220 C CA . ASP A 1 294 ? -5.624 14.057 3.072 1.00 96.94 294 ASP A CA 1
ATOM 2221 C C . ASP A 1 294 ? -4.185 14.407 3.507 1.00 96.94 294 ASP A C 1
ATOM 2223 O O . ASP A 1 294 ? -3.807 15.575 3.541 1.00 96.94 294 ASP A O 1
ATOM 2227 N N . SER A 1 295 ? -3.382 13.401 3.868 1.00 97.12 295 SER A N 1
ATOM 2228 C CA . SER A 1 295 ? -2.038 13.549 4.433 1.00 97.12 295 SER A CA 1
ATOM 2229 C C . SER A 1 295 ? -1.122 12.389 4.021 1.00 97.12 295 SER A C 1
ATOM 2231 O O . SER A 1 295 ? -1.572 11.454 3.358 1.00 97.12 295 SER A O 1
ATOM 2233 N N . THR A 1 296 ? 0.160 12.441 4.390 1.00 97.56 296 THR A N 1
ATOM 2234 C CA . THR A 1 296 ? 1.130 11.381 4.069 1.00 97.56 296 THR A CA 1
ATOM 2235 C C . THR A 1 296 ? 1.100 10.289 5.127 1.00 97.56 296 THR A C 1
ATOM 2237 O O . THR A 1 296 ? 1.603 10.496 6.225 1.00 97.56 296 THR A O 1
ATOM 2240 N N . ALA A 1 297 ? 0.551 9.120 4.811 1.00 98.12 297 ALA A N 1
ATOM 2241 C CA . ALA A 1 297 ? 0.347 8.052 5.783 1.00 98.12 297 ALA A CA 1
ATOM 2242 C C . ALA A 1 297 ? 0.630 6.655 5.222 1.00 98.12 297 ALA A C 1
ATOM 2244 O O . ALA A 1 297 ? 0.572 6.412 4.014 1.00 98.12 297 ALA A O 1
ATOM 2245 N N . GLU A 1 298 ? 0.896 5.728 6.137 1.00 98.31 298 GLU A N 1
ATOM 2246 C CA . GLU A 1 298 ? 0.958 4.294 5.858 1.00 98.31 298 GLU A CA 1
ATOM 2247 C C . GLU A 1 298 ? -0.374 3.633 6.234 1.00 98.31 298 GLU A C 1
ATOM 2249 O O . GLU A 1 298 ? -0.983 3.996 7.238 1.00 98.31 298 GLU A O 1
ATOM 2254 N N . VAL A 1 299 ? -0.811 2.647 5.452 1.00 98.06 299 VAL A N 1
ATOM 2255 C CA . VAL A 1 299 ? -1.858 1.691 5.816 1.00 98.06 299 VAL A CA 1
ATOM 2256 C C . VAL A 1 299 ? -1.287 0.286 5.782 1.00 98.06 299 VAL A C 1
ATOM 2258 O O . VAL A 1 299 ? -0.662 -0.106 4.792 1.00 98.06 299 VAL A O 1
ATOM 2261 N N . ARG A 1 300 ? -1.545 -0.479 6.845 1.00 98.31 300 ARG A N 1
ATOM 2262 C CA . ARG A 1 300 ? -1.143 -1.883 6.935 1.00 98.31 300 ARG A CA 1
ATOM 2263 C C . ARG A 1 300 ? -2.185 -2.769 7.596 1.00 98.31 300 ARG A C 1
ATOM 2265 O O . ARG A 1 300 ? -3.002 -2.268 8.363 1.00 98.31 300 ARG A O 1
ATOM 2272 N N . ASN A 1 301 ? -2.132 -4.074 7.327 1.00 98.25 301 ASN A N 1
ATOM 2273 C CA . ASN A 1 301 ? -2.999 -5.091 7.933 1.00 98.25 301 ASN A CA 1
ATOM 2274 C C . ASN A 1 301 ? -4.499 -4.758 7.851 1.00 98.25 301 ASN A C 1
ATOM 2276 O O . ASN A 1 301 ? -5.247 -5.062 8.779 1.00 98.25 301 ASN A O 1
ATOM 2280 N N . LEU A 1 302 ? -4.941 -4.077 6.793 1.00 97.25 302 LEU A N 1
ATOM 2281 C CA . LEU A 1 302 ? -6.306 -3.575 6.674 1.00 97.25 302 LEU A CA 1
ATOM 2282 C C . LEU A 1 302 ? -7.002 -4.170 5.456 1.00 97.25 302 LEU A C 1
ATOM 2284 O O . LEU A 1 302 ? -6.498 -4.102 4.337 1.00 97.25 302 LEU A O 1
ATOM 2288 N N . ASN A 1 303 ? -8.218 -4.668 5.651 1.00 97.31 303 ASN A N 1
ATOM 2289 C CA . ASN A 1 303 ? -9.100 -5.032 4.549 1.00 97.31 303 ASN A CA 1
ATOM 2290 C C . ASN A 1 303 ? -10.155 -3.938 4.353 1.00 97.31 303 ASN A C 1
ATOM 2292 O O . ASN A 1 303 ? -10.845 -3.553 5.288 1.00 97.31 303 ASN A O 1
ATOM 2296 N N . ILE A 1 304 ? -10.311 -3.432 3.136 1.00 96.12 304 ILE A N 1
ATOM 2297 C CA . ILE A 1 304 ? -11.328 -2.448 2.765 1.00 96.12 304 ILE A CA 1
ATOM 2298 C C . ILE A 1 304 ? -12.216 -3.084 1.709 1.00 96.12 304 ILE A C 1
ATOM 2300 O O . ILE A 1 304 ? -11.739 -3.470 0.642 1.00 96.12 304 ILE A O 1
ATOM 2304 N N . VAL A 1 305 ? -13.511 -3.173 1.996 1.00 95.50 305 VAL A N 1
ATOM 2305 C CA . VAL A 1 305 ? -14.512 -3.759 1.105 1.00 95.50 305 VAL A CA 1
ATOM 2306 C C . VAL A 1 305 ? -15.594 -2.725 0.822 1.00 95.50 305 VAL A C 1
ATOM 2308 O O . VAL A 1 305 ? -16.438 -2.431 1.664 1.00 95.50 305 VAL A O 1
ATOM 2311 N N . GLN A 1 306 ? -15.583 -2.180 -0.389 1.00 93.00 306 GLN A N 1
ATOM 2312 C CA . GLN A 1 306 ? -16.625 -1.304 -0.906 1.00 93.00 306 GLN A CA 1
ATOM 2313 C C . GLN A 1 306 ? -17.669 -2.127 -1.673 1.00 93.00 306 GLN A C 1
ATOM 2315 O O . GLN A 1 306 ? -17.358 -2.881 -2.601 1.00 93.00 306 GLN A O 1
ATOM 2320 N N . THR A 1 307 ? -18.924 -1.965 -1.270 1.00 92.12 307 THR A N 1
ATOM 2321 C CA . THR A 1 307 ? -20.111 -2.625 -1.840 1.00 92.12 307 THR A CA 1
ATOM 2322 C C . THR A 1 307 ? -21.069 -1.635 -2.506 1.00 92.12 307 THR A C 1
ATOM 2324 O O . THR A 1 307 ? -22.017 -2.051 -3.164 1.00 92.12 307 THR A O 1
ATOM 2327 N N . GLY A 1 308 ? -20.819 -0.330 -2.356 1.00 89.69 308 GLY A N 1
ATOM 2328 C CA . GLY A 1 308 ? -21.516 0.735 -3.071 1.00 89.69 308 GLY A CA 1
ATOM 2329 C C . GLY A 1 308 ? -20.780 1.177 -4.338 1.00 89.69 308 GLY A C 1
ATOM 2330 O O . GLY A 1 308 ? -19.671 0.733 -4.626 1.00 89.69 308 GLY A O 1
ATOM 2331 N N . ALA A 1 309 ? -21.394 2.091 -5.091 1.00 89.75 309 ALA A N 1
ATOM 2332 C CA . ALA A 1 309 ? -20.870 2.578 -6.372 1.00 89.75 309 ALA A CA 1
ATOM 2333 C C . ALA A 1 309 ? -19.630 3.495 -6.257 1.00 89.75 309 ALA A C 1
ATOM 2335 O O . ALA A 1 309 ? -19.083 3.910 -7.275 1.00 89.75 309 ALA A O 1
ATOM 2336 N N . GLY A 1 310 ? -19.200 3.859 -5.048 1.00 91.25 310 GLY A N 1
ATOM 2337 C CA . GLY A 1 310 ? -18.003 4.665 -4.818 1.00 91.25 310 GLY A CA 1
ATOM 2338 C C . GLY A 1 310 ? -16.691 3.905 -5.043 1.00 91.25 310 GLY A C 1
ATOM 2339 O O . GLY A 1 310 ? -16.663 2.756 -5.487 1.00 91.25 310 GLY A O 1
ATOM 2340 N N . ALA A 1 311 ? -15.583 4.556 -4.703 1.00 93.81 311 ALA A N 1
ATOM 2341 C CA . ALA A 1 311 ? -14.268 3.936 -4.600 1.00 93.81 311 ALA A CA 1
ATOM 2342 C C . ALA A 1 311 ? -14.087 3.248 -3.237 1.00 93.81 311 ALA A C 1
ATOM 2344 O O . ALA A 1 311 ? -14.739 3.587 -2.246 1.00 93.81 311 ALA A O 1
ATOM 2345 N N . ALA A 1 312 ? -13.172 2.291 -3.143 1.00 95.56 312 ALA A N 1
ATOM 2346 C CA . ALA A 1 312 ? -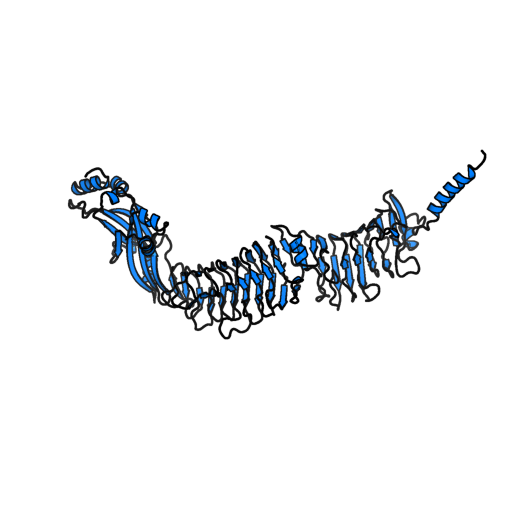12.728 1.787 -1.846 1.00 95.56 312 ALA A CA 1
ATOM 2347 C C . ALA A 1 312 ? -11.758 2.779 -1.191 1.00 95.56 312 ALA A C 1
ATOM 2349 O O . ALA A 1 312 ? -11.828 3.016 0.014 1.00 95.56 312 ALA A O 1
ATOM 2350 N N . MET A 1 313 ? -10.911 3.428 -1.992 1.00 97.19 313 MET A N 1
ATOM 2351 C CA . MET A 1 313 ? -9.911 4.367 -1.499 1.00 97.19 313 MET A CA 1
ATOM 2352 C C . MET A 1 313 ? -9.821 5.624 -2.365 1.00 97.19 313 MET A C 1
ATOM 2354 O O . MET A 1 313 ? -9.905 5.557 -3.590 1.00 97.19 313 MET A O 1
ATOM 2358 N N . GLN A 1 314 ? -9.591 6.770 -1.728 1.00 97.00 314 GLN A N 1
ATOM 2359 C CA . GLN A 1 314 ? -9.237 8.020 -2.392 1.00 97.00 314 GLN A CA 1
ATOM 2360 C C . GLN A 1 314 ? -7.961 8.608 -1.786 1.00 97.00 314 GLN A C 1
ATOM 2362 O O . GLN A 1 314 ? -7.878 8.806 -0.576 1.00 97.00 314 GLN A O 1
ATOM 2367 N N . VAL A 1 315 ? -6.991 8.952 -2.631 1.00 98.44 315 VAL A N 1
ATOM 2368 C CA . VAL A 1 315 ? -5.794 9.703 -2.231 1.00 98.44 315 VAL A CA 1
ATOM 2369 C C . VAL A 1 315 ? -5.890 11.106 -2.809 1.00 98.44 315 VAL A C 1
ATOM 2371 O O . VAL A 1 315 ? -5.975 11.258 -4.029 1.00 98.44 315 VAL A O 1
ATOM 2374 N N . ASN A 1 316 ? -5.916 12.134 -1.961 1.00 97.38 316 ASN A N 1
ATOM 2375 C CA . ASN A 1 316 ? -6.043 13.517 -2.417 1.00 97.38 316 ASN A CA 1
ATOM 2376 C C . ASN A 1 316 ? -4.732 14.140 -2.884 1.00 97.38 316 ASN A C 1
ATOM 2378 O O . ASN A 1 316 ? -3.646 13.668 -2.565 1.00 97.38 316 ASN A O 1
ATOM 2382 N N . ALA A 1 317 ? -4.849 15.229 -3.648 1.00 96.25 317 ALA A N 1
ATOM 2383 C CA . ALA A 1 317 ? -3.701 16.017 -4.072 1.00 96.25 317 ALA A CA 1
ATOM 2384 C C . ALA A 1 317 ? -2.901 16.494 -2.848 1.00 96.25 317 ALA A C 1
ATOM 2386 O O . ALA A 1 317 ? -3.479 16.940 -1.858 1.00 96.25 317 ALA A O 1
ATOM 2387 N N . GLY A 1 318 ? -1.575 16.366 -2.911 1.00 96.06 318 GLY A N 1
ATOM 2388 C CA . GLY A 1 318 ? -0.670 16.650 -1.791 1.00 96.06 318 GLY A CA 1
ATOM 2389 C C . GLY A 1 318 ? -0.560 15.536 -0.739 1.00 96.06 318 GLY A C 1
ATOM 2390 O O . GLY A 1 318 ? 0.338 15.600 0.095 1.00 96.06 318 GLY A O 1
ATOM 2391 N N . ALA A 1 319 ? -1.410 14.504 -0.787 1.00 98.38 319 ALA A N 1
ATOM 2392 C CA . ALA A 1 319 ? -1.329 13.339 0.091 1.00 98.38 319 ALA A CA 1
ATOM 2393 C C . ALA A 1 319 ? -0.500 12.207 -0.538 1.00 98.38 319 ALA A C 1
ATOM 2395 O O . ALA A 1 319 ? -0.450 12.054 -1.762 1.00 98.38 319 ALA A O 1
ATOM 2396 N N . THR A 1 320 ? 0.109 11.382 0.315 1.00 98.69 320 THR A N 1
ATOM 2397 C CA . THR A 1 320 ? 0.771 10.130 -0.077 1.00 98.69 320 THR A CA 1
ATOM 2398 C C . THR A 1 320 ? 0.213 8.982 0.753 1.00 98.69 320 THR A C 1
ATOM 2400 O O . THR A 1 320 ? 0.223 9.054 1.977 1.00 98.69 320 THR A O 1
ATOM 2403 N N . ALA A 1 321 ? -0.246 7.916 0.107 1.00 98.75 321 ALA A N 1
ATOM 2404 C CA . ALA A 1 321 ? -0.640 6.683 0.775 1.00 98.75 321 ALA A CA 1
ATOM 2405 C C . ALA A 1 321 ? 0.362 5.573 0.445 1.00 98.75 321 ALA A C 1
ATOM 2407 O O . ALA A 1 321 ? 0.550 5.247 -0.727 1.00 98.75 321 ALA A O 1
ATOM 2408 N N . THR A 1 322 ? 0.972 4.979 1.468 1.00 98.81 322 THR A N 1
ATOM 2409 C CA . THR A 1 322 ? 1.769 3.749 1.341 1.00 98.81 322 THR A CA 1
ATOM 2410 C C . THR A 1 322 ? 0.958 2.586 1.885 1.00 98.81 322 THR A C 1
ATOM 2412 O O . THR A 1 322 ? 0.561 2.618 3.044 1.00 98.81 322 THR A O 1
ATOM 2415 N N . VAL A 1 323 ? 0.698 1.563 1.077 1.00 98.88 323 VAL A N 1
ATOM 2416 C CA . VAL A 1 323 ? -0.156 0.426 1.447 1.00 98.88 323 VAL A CA 1
ATOM 2417 C C . VAL A 1 323 ? 0.691 -0.841 1.508 1.00 98.88 323 VAL A C 1
ATOM 2419 O O . VAL A 1 323 ? 1.374 -1.149 0.535 1.00 98.88 323 VAL A O 1
ATOM 2422 N N . ARG A 1 324 ? 0.636 -1.569 2.628 1.00 98.44 324 ARG A N 1
ATOM 2423 C CA . ARG A 1 324 ? 1.345 -2.839 2.899 1.00 98.44 324 ARG A CA 1
ATOM 2424 C C . ARG A 1 324 ? 0.364 -3.862 3.459 1.00 98.44 324 ARG A C 1
ATOM 2426 O O . ARG A 1 324 ? -0.549 -3.460 4.168 1.00 98.44 324 ARG A O 1
ATOM 2433 N N . ASP A 1 325 ? 0.513 -5.149 3.157 1.00 98.44 325 ASP A N 1
ATOM 2434 C CA . ASP A 1 325 ? -0.263 -6.233 3.803 1.00 98.44 325 ASP A CA 1
ATOM 2435 C C . ASP A 1 325 ? -1.773 -5.938 3.963 1.00 98.44 325 ASP A C 1
ATOM 2437 O O . ASP A 1 325 ? -2.374 -6.161 5.011 1.00 98.44 325 ASP A O 1
ATOM 2441 N N . SER A 1 326 ? -2.380 -5.329 2.944 1.00 98.75 326 SER A N 1
ATOM 2442 C CA . SER A 1 326 ? -3.729 -4.759 3.014 1.00 98.75 326 SER A CA 1
ATOM 2443 C C . SER A 1 326 ? -4.463 -4.983 1.707 1.00 98.75 326 SER A C 1
ATOM 2445 O O . SER A 1 326 ? -3.860 -4.937 0.638 1.00 98.75 326 SER A O 1
ATOM 2447 N N . SER A 1 327 ? -5.777 -5.169 1.772 1.00 98.44 327 SER A N 1
ATOM 2448 C CA . SER A 1 327 ? -6.622 -5.373 0.597 1.00 98.44 327 SER A CA 1
ATOM 2449 C C . SER A 1 327 ? -7.576 -4.204 0.397 1.00 98.44 327 SER A C 1
ATOM 2451 O O . SER A 1 327 ? -8.329 -3.853 1.295 1.00 98.44 327 SER A O 1
ATOM 2453 N N . ILE A 1 328 ? -7.607 -3.646 -0.809 1.00 98.44 328 ILE A N 1
ATOM 2454 C CA . ILE A 1 328 ? -8.505 -2.573 -1.231 1.00 98.44 328 ILE A CA 1
ATOM 2455 C C . ILE A 1 328 ? -9.414 -3.136 -2.318 1.00 98.44 328 ILE A C 1
ATOM 2457 O O . ILE A 1 328 ? -8.974 -3.395 -3.439 1.00 98.44 328 ILE A O 1
ATOM 2461 N N . LYS A 1 329 ? -10.686 -3.353 -1.987 1.00 97.69 329 LYS A N 1
ATOM 2462 C CA . LYS A 1 329 ? -11.609 -4.115 -2.824 1.00 97.69 329 LYS A CA 1
ATOM 2463 C C . LYS A 1 329 ? -12.896 -3.350 -3.111 1.00 97.69 329 LYS A C 1
ATOM 2465 O O . LYS A 1 329 ? -13.559 -2.890 -2.188 1.00 97.69 329 LYS A O 1
ATOM 2470 N N . CYS A 1 330 ? -13.301 -3.316 -4.379 1.00 96.31 330 CYS A N 1
ATOM 2471 C CA . CYS A 1 330 ? -14.684 -3.047 -4.779 1.00 96.31 330 CYS A CA 1
ATOM 2472 C C . CYS A 1 330 ? -15.325 -4.352 -5.260 1.00 96.31 330 CYS A C 1
ATOM 2474 O O . CYS A 1 330 ? -14.751 -5.043 -6.098 1.00 96.31 330 CYS A O 1
ATOM 2476 N N . THR A 1 331 ? -16.502 -4.677 -4.725 1.00 93.50 331 THR A N 1
ATOM 2477 C CA . THR A 1 331 ? -17.270 -5.900 -5.060 1.00 93.50 331 THR A CA 1
ATOM 2478 C C . THR A 1 331 ? -18.326 -5.672 -6.141 1.00 93.50 331 THR A C 1
ATOM 2480 O O . THR A 1 331 ? -18.869 -6.617 -6.708 1.00 93.50 331 THR A O 1
ATOM 2483 N N . VAL A 1 332 ? -18.629 -4.406 -6.428 1.00 90.00 332 VAL A N 1
ATOM 2484 C CA . VAL A 1 332 ? -19.646 -3.986 -7.392 1.00 90.00 332 VAL A CA 1
ATOM 2485 C C . VAL A 1 332 ? -19.029 -3.120 -8.477 1.00 90.00 332 VAL A C 1
ATOM 2487 O O . VAL A 1 332 ? -17.949 -2.550 -8.309 1.00 90.00 332 VAL A O 1
ATOM 2490 N N . THR A 1 333 ? -19.762 -2.974 -9.576 1.00 90.44 333 THR A N 1
ATOM 2491 C CA . THR A 1 333 ? -19.400 -2.059 -10.652 1.00 90.44 333 THR A CA 1
ATOM 2492 C C . THR A 1 333 ? -19.303 -0.624 -10.133 1.00 90.44 333 THR A C 1
ATOM 2494 O O . THR A 1 333 ? -20.291 -0.057 -9.665 1.00 90.44 333 THR A O 1
ATOM 2497 N N . THR A 1 334 ? -18.120 -0.022 -10.257 1.00 87.75 334 THR A N 1
ATOM 2498 C CA . THR A 1 334 ? -17.863 1.374 -9.875 1.00 87.75 334 THR A CA 1
ATOM 2499 C C . THR A 1 334 ? -17.453 2.211 -11.092 1.00 87.75 334 THR A C 1
ATOM 2501 O O . THR A 1 334 ? -16.538 1.817 -11.825 1.00 87.75 334 THR A O 1
ATOM 2504 N N . PRO A 1 335 ? -18.085 3.376 -11.342 1.00 86.94 335 PRO A N 1
ATOM 2505 C CA . PRO A 1 335 ? -17.653 4.298 -12.391 1.00 86.94 335 PRO A CA 1
ATOM 2506 C C . PRO A 1 335 ? -16.392 5.096 -12.009 1.00 86.94 335 PRO A C 1
ATOM 2508 O O . PRO A 1 335 ? -15.746 5.663 -12.890 1.00 86.94 335 PRO A O 1
ATOM 2511 N N . MET A 1 336 ? -16.033 5.140 -10.719 1.00 85.12 336 MET A N 1
ATOM 2512 C CA . MET A 1 336 ? -14.909 5.933 -10.195 1.00 85.12 336 MET A CA 1
ATOM 2513 C C . MET A 1 336 ? -13.578 5.167 -10.208 1.00 85.12 336 MET A C 1
ATOM 2515 O O . MET A 1 336 ? -12.513 5.778 -10.222 1.00 85.12 336 MET A O 1
ATOM 2519 N N . GLY A 1 337 ? -13.644 3.834 -10.244 1.00 91.56 337 GLY A N 1
ATOM 2520 C CA . GLY A 1 337 ? -12.514 2.939 -9.998 1.00 91.56 337 GLY A CA 1
ATOM 2521 C C . GLY A 1 337 ? -12.423 2.516 -8.529 1.00 91.56 337 GLY A C 1
ATOM 2522 O O . GLY A 1 337 ? -13.002 3.152 -7.649 1.00 91.56 337 GLY A O 1
ATOM 2523 N N . THR A 1 338 ? -11.707 1.425 -8.255 1.00 96.50 338 THR A N 1
ATOM 2524 C CA . THR A 1 338 ? -11.460 0.936 -6.892 1.00 96.50 338 THR A CA 1
ATOM 2525 C C . THR A 1 338 ? -10.647 1.944 -6.091 1.00 96.50 338 THR A C 1
ATOM 2527 O O . THR A 1 338 ? -10.912 2.146 -4.902 1.00 96.50 338 THR A O 1
ATOM 2530 N N . VAL A 1 339 ? -9.712 2.623 -6.756 1.00 97.69 339 VAL A N 1
ATOM 2531 C CA . VAL A 1 339 ? -8.943 3.729 -6.197 1.00 97.69 339 VAL A CA 1
ATOM 2532 C C . VAL A 1 339 ? -9.074 4.981 -7.057 1.00 97.69 339 VAL A C 1
ATOM 2534 O O . VAL A 1 339 ? -8.784 4.954 -8.255 1.00 97.69 339 VAL A O 1
ATOM 2537 N N . ILE A 1 340 ? -9.425 6.098 -6.417 1.00 96.19 340 ILE A N 1
ATOM 2538 C CA . ILE A 1 340 ? -9.296 7.444 -6.985 1.00 96.19 340 ILE A CA 1
ATOM 2539 C C . ILE A 1 340 ? -7.943 8.015 -6.563 1.00 96.19 340 ILE A C 1
ATOM 2541 O O . ILE A 1 340 ? -7.665 8.165 -5.369 1.00 96.19 340 ILE A O 1
ATOM 2545 N N . LEU A 1 341 ? -7.115 8.377 -7.536 1.00 97.69 341 LEU A N 1
ATOM 2546 C CA . LEU A 1 341 ? -5.767 8.874 -7.305 1.00 97.69 341 LEU A CA 1
ATOM 2547 C C . LEU A 1 341 ? -5.626 10.327 -7.775 1.00 97.69 341 LEU A C 1
ATOM 2549 O O . LEU A 1 341 ? -5.625 10.620 -8.969 1.00 97.69 341 LEU A O 1
ATOM 2553 N N . ASN A 1 342 ? -5.502 11.240 -6.813 1.00 97.12 342 ASN A N 1
ATOM 2554 C CA . ASN A 1 342 ? -5.201 12.659 -7.037 1.00 97.12 342 ASN A CA 1
ATOM 2555 C C . ASN A 1 342 ? -3.813 13.057 -6.502 1.00 97.12 342 ASN A C 1
ATOM 2557 O O . ASN A 1 342 ? -3.300 14.107 -6.875 1.00 97.12 342 ASN A O 1
ATOM 2561 N N . GLY A 1 343 ? -3.250 12.268 -5.581 1.00 97.81 343 GLY A N 1
ATOM 2562 C CA . GLY A 1 343 ? -1.916 12.447 -5.000 1.00 97.81 343 GLY A CA 1
ATOM 2563 C C . GLY A 1 343 ? -0.983 11.301 -5.377 1.00 97.81 343 GLY A C 1
ATOM 2564 O O . GLY A 1 343 ? -0.938 10.898 -6.538 1.00 97.81 343 GLY A O 1
ATOM 2565 N N . LYS A 1 344 ? -0.269 10.750 -4.391 1.00 98.69 344 LYS A N 1
ATOM 2566 C CA . LYS A 1 344 ? 0.670 9.638 -4.580 1.00 98.69 344 LYS A CA 1
ATOM 2567 C C . LYS A 1 344 ? 0.200 8.355 -3.899 1.00 98.69 344 LYS A C 1
ATOM 2569 O O . LYS A 1 344 ? -0.128 8.367 -2.716 1.00 98.69 344 LYS A O 1
ATOM 2574 N N . LEU A 1 345 ? 0.225 7.239 -4.617 1.00 98.88 345 LEU A N 1
ATOM 2575 C CA . LEU A 1 345 ? -0.039 5.907 -4.078 1.00 98.88 345 LEU A CA 1
ATOM 2576 C C . LEU A 1 345 ? 1.177 5.008 -4.280 1.00 98.88 345 LEU A C 1
ATOM 2578 O O . LEU A 1 345 ? 1.668 4.872 -5.397 1.00 98.88 345 LEU A O 1
ATOM 2582 N N . ILE A 1 346 ? 1.625 4.369 -3.204 1.00 98.88 346 ILE A N 1
ATOM 2583 C CA . ILE A 1 346 ? 2.685 3.364 -3.205 1.00 98.88 346 ILE A CA 1
ATOM 2584 C C . ILE A 1 346 ? 2.077 2.045 -2.730 1.00 98.88 346 ILE A C 1
ATOM 2586 O O . ILE A 1 346 ? 1.612 1.945 -1.595 1.00 98.88 346 ILE A O 1
ATOM 2590 N N . LEU A 1 347 ? 2.063 1.043 -3.605 1.00 98.88 347 LEU A N 1
ATOM 2591 C CA . LEU A 1 347 ? 1.643 -0.319 -3.292 1.00 98.88 347 LEU A CA 1
ATOM 2592 C C . LEU A 1 347 ? 2.888 -1.168 -3.041 1.00 98.88 347 LEU A C 1
ATOM 2594 O O . LEU A 1 347 ? 3.697 -1.368 -3.945 1.00 98.88 347 LEU A O 1
ATOM 2598 N N . GLU A 1 348 ? 3.042 -1.637 -1.811 1.00 98.69 348 GLU A N 1
ATOM 2599 C CA . GLU A 1 348 ? 4.169 -2.448 -1.352 1.00 98.69 348 GLU A CA 1
ATOM 2600 C C . GLU A 1 348 ? 3.787 -3.932 -1.262 1.00 98.69 348 GLU A C 1
ATOM 2602 O O . GLU A 1 348 ? 2.653 -4.322 -1.552 1.00 98.69 348 GLU A O 1
ATOM 2607 N N . SER A 1 349 ? 4.729 -4.772 -0.825 1.00 98.12 349 SER A N 1
ATOM 2608 C CA . SER A 1 349 ? 4.473 -6.193 -0.582 1.00 98.12 349 SER A CA 1
ATOM 2609 C C . SER A 1 349 ? 3.215 -6.422 0.267 1.00 98.12 349 SER A C 1
ATOM 2611 O O . SER A 1 349 ? 2.977 -5.734 1.262 1.00 98.12 349 SER A O 1
ATOM 2613 N N . GLY A 1 350 ? 2.392 -7.385 -0.156 1.00 98.19 350 GLY A N 1
ATOM 2614 C CA . GLY A 1 350 ? 1.138 -7.738 0.508 1.00 98.19 350 GLY A CA 1
ATOM 2615 C C . GLY A 1 350 ? -0.030 -6.790 0.215 1.00 98.19 350 GLY A C 1
ATOM 2616 O O . GLY A 1 350 ? -1.164 -7.114 0.568 1.00 98.19 350 GLY A O 1
ATOM 2617 N N . ALA A 1 351 ? 0.195 -5.651 -0.453 1.00 98.81 351 ALA A N 1
ATOM 2618 C CA . ALA A 1 351 ? -0.887 -4.781 -0.901 1.00 98.81 351 ALA A CA 1
ATOM 2619 C C . ALA A 1 351 ? -1.680 -5.429 -2.040 1.00 98.81 351 ALA A C 1
ATOM 2621 O O . ALA A 1 351 ? -1.103 -5.943 -2.999 1.00 98.81 351 ALA A O 1
ATOM 2622 N N . LYS A 1 352 ? -3.011 -5.359 -1.961 1.00 98.75 352 LYS A N 1
ATOM 2623 C CA . LYS A 1 352 ? -3.925 -5.891 -2.972 1.00 98.75 352 LYS A CA 1
ATOM 2624 C C . LYS A 1 352 ? -4.911 -4.830 -3.426 1.00 98.75 352 LYS A C 1
ATOM 2626 O O . LYS A 1 352 ? -5.567 -4.211 -2.594 1.00 98.75 352 LYS A O 1
ATOM 2631 N N . VAL A 1 353 ? -5.068 -4.652 -4.734 1.00 98.69 353 VAL A N 1
ATOM 2632 C CA . VAL A 1 353 ? -6.156 -3.850 -5.317 1.00 98.69 353 VAL A CA 1
ATOM 2633 C C . VAL A 1 353 ? -7.035 -4.763 -6.157 1.00 98.69 353 VAL A C 1
ATOM 2635 O O . VAL A 1 353 ? -6.566 -5.387 -7.105 1.00 98.69 353 VAL A O 1
ATOM 2638 N N . VAL A 1 354 ? -8.315 -4.853 -5.801 1.00 97.94 354 VAL A N 1
ATOM 2639 C CA . VAL A 1 354 ? -9.264 -5.771 -6.433 1.00 97.94 354 VAL A CA 1
ATOM 2640 C C . VAL A 1 354 ? -10.483 -5.002 -6.935 1.00 97.94 354 VAL A C 1
ATOM 2642 O O . VAL A 1 354 ? -11.224 -4.390 -6.159 1.00 97.94 354 VAL A O 1
ATOM 2645 N N . SER A 1 355 ? -10.704 -5.056 -8.244 1.00 95.50 355 SER A N 1
ATOM 2646 C CA . SER A 1 355 ? -11.885 -4.499 -8.904 1.00 95.50 355 SER A CA 1
ATOM 2647 C C . SER A 1 355 ? -12.730 -5.630 -9.470 1.00 95.50 355 SER A C 1
ATOM 2649 O O . SER A 1 355 ? -12.408 -6.184 -10.522 1.00 95.50 355 SER A O 1
ATOM 2651 N N . GLU A 1 356 ? -13.802 -5.971 -8.759 1.00 92.19 356 GLU A N 1
ATOM 2652 C CA . GLU A 1 356 ? -14.841 -6.885 -9.234 1.00 92.19 356 GLU A CA 1
ATOM 2653 C C . GLU A 1 356 ? -15.975 -6.105 -9.924 1.00 92.19 356 GLU A C 1
ATOM 2655 O O . GLU A 1 356 ? -15.878 -4.899 -10.154 1.00 92.19 356 GLU A O 1
ATOM 2660 N N . GLY A 1 357 ? -17.060 -6.804 -10.261 1.00 82.62 357 GLY A N 1
ATOM 2661 C CA . GLY A 1 357 ? -18.218 -6.251 -10.957 1.00 82.62 357 GLY A CA 1
ATOM 2662 C C . GLY A 1 357 ? -18.230 -6.605 -12.443 1.00 82.62 357 GLY A C 1
ATOM 2663 O O . GLY A 1 357 ? -17.611 -7.573 -12.880 1.00 82.62 357 GLY A O 1
ATOM 2664 N N . ALA A 1 358 ? -18.967 -5.821 -13.226 1.00 79.38 358 ALA A N 1
ATOM 2665 C CA . ALA A 1 358 ? -19.001 -5.934 -14.681 1.00 79.38 358 ALA A CA 1
ATOM 2666 C C . ALA A 1 358 ? -18.215 -4.782 -15.324 1.00 79.38 358 ALA A C 1
ATOM 2668 O O . ALA A 1 358 ? -18.161 -3.678 -14.782 1.00 79.38 358 ALA A O 1
ATOM 2669 N N . ALA A 1 359 ? -17.626 -5.026 -16.495 1.00 71.00 359 ALA A N 1
ATOM 2670 C CA . ALA A 1 359 ? -16.925 -4.015 -17.285 1.00 71.00 359 ALA A CA 1
ATOM 2671 C C . ALA A 1 359 ? -17.286 -4.169 -18.770 1.00 71.00 359 ALA A C 1
ATOM 2673 O O . ALA A 1 359 ? -16.515 -4.712 -19.556 1.00 71.00 359 ALA A O 1
ATOM 2674 N N . ALA A 1 360 ? -18.480 -3.712 -19.163 1.00 70.50 360 ALA A N 1
ATOM 2675 C CA . ALA A 1 360 ? -18.960 -3.859 -20.542 1.00 70.50 360 ALA A CA 1
ATOM 2676 C C . ALA A 1 360 ? -18.066 -3.129 -21.569 1.00 70.50 360 ALA A C 1
ATOM 2678 O O . ALA A 1 360 ? -17.829 -3.632 -22.663 1.00 70.50 360 ALA A O 1
ATOM 2679 N N . ASP A 1 361 ? -17.524 -1.965 -21.205 1.00 72.00 361 ASP A N 1
ATOM 2680 C CA . ASP A 1 361 ? -16.715 -1.104 -22.077 1.00 72.00 361 ASP A CA 1
ATOM 2681 C C . ASP A 1 361 ? -15.294 -0.846 -21.537 1.00 72.00 361 ASP A C 1
ATOM 2683 O O . ASP A 1 361 ? -14.527 -0.098 -22.141 1.00 72.00 361 ASP A O 1
ATOM 2687 N N . GLY A 1 362 ? -14.925 -1.462 -20.407 1.00 70.19 362 GLY A N 1
ATOM 2688 C CA . GLY A 1 362 ? -13.634 -1.246 -19.743 1.00 70.19 362 GLY A CA 1
ATOM 2689 C C . GLY A 1 362 ? -13.509 0.065 -18.965 1.00 70.19 362 GLY A C 1
ATOM 2690 O O . GLY A 1 362 ? -12.507 0.277 -18.286 1.00 70.19 362 GLY A O 1
ATOM 2691 N N . THR A 1 363 ? -14.516 0.942 -19.026 1.00 75.81 363 THR A N 1
ATOM 2692 C CA . THR A 1 363 ? -14.510 2.230 -18.323 1.00 75.81 363 THR A CA 1
ATOM 2693 C C . THR A 1 363 ? -15.068 2.130 -16.910 1.00 75.81 363 THR A C 1
ATOM 2695 O O . THR A 1 363 ? -14.939 3.073 -16.135 1.00 75.81 363 THR A O 1
ATOM 2698 N N . GLN A 1 364 ? -15.652 0.995 -16.552 1.00 84.69 364 GLN A N 1
ATOM 2699 C CA . GLN A 1 364 ? -16.183 0.707 -15.227 1.00 84.69 364 GLN A CA 1
ATOM 2700 C C . GLN A 1 364 ? -15.315 -0.356 -14.555 1.00 84.69 364 GLN A C 1
ATOM 2702 O O . GLN A 1 364 ? -14.640 -1.127 -15.239 1.00 84.69 364 GLN A O 1
ATOM 2707 N N . SER A 1 365 ? -15.322 -0.392 -13.222 1.00 88.88 365 SER A N 1
ATOM 2708 C CA . SER A 1 365 ? -14.565 -1.386 -12.442 1.00 88.88 365 SER A CA 1
ATOM 2709 C C . SER A 1 365 ? -13.054 -1.317 -12.717 1.00 88.88 365 SER A C 1
ATOM 2711 O O . SER A 1 365 ? -12.376 -2.333 -12.870 1.00 88.88 365 SER A O 1
ATOM 2713 N N . VAL A 1 366 ? -12.547 -0.083 -12.824 1.00 92.62 366 VAL A N 1
ATOM 2714 C CA . VAL A 1 366 ? -11.122 0.220 -13.018 1.00 92.62 366 VAL A CA 1
ATOM 2715 C C . VAL A 1 366 ? -10.353 0.014 -11.712 1.00 92.62 366 VAL A C 1
ATOM 2717 O O . VAL A 1 366 ? -10.879 0.354 -10.657 1.00 92.62 366 VAL A O 1
ATOM 2720 N N . GLY A 1 367 ? -9.106 -0.454 -11.770 1.00 96.12 367 GLY A N 1
ATOM 2721 C CA . GLY A 1 367 ? -8.225 -0.562 -10.595 1.00 96.12 367 GLY A CA 1
ATOM 2722 C C . GLY A 1 367 ? -7.921 0.793 -9.960 1.00 96.12 367 GLY A C 1
ATOM 2723 O O . GLY A 1 367 ? -8.396 1.110 -8.869 1.00 96.12 367 GLY A O 1
ATOM 2724 N N . VAL A 1 368 ? -7.148 1.608 -10.674 1.00 97.31 368 VAL A N 1
ATOM 2725 C CA . VAL A 1 368 ? -6.742 2.955 -10.266 1.00 97.31 368 VAL A CA 1
ATOM 2726 C C . VAL A 1 368 ? -7.087 3.951 -11.365 1.00 97.31 368 VAL A C 1
ATOM 2728 O O . VAL A 1 368 ? -6.705 3.784 -12.528 1.00 97.31 368 VAL A O 1
ATOM 2731 N N . ARG A 1 369 ? -7.794 5.017 -10.993 1.00 94.69 369 ARG A N 1
ATOM 2732 C CA . ARG A 1 369 ? -8.132 6.118 -11.892 1.00 94.69 369 ARG A CA 1
ATOM 2733 C C . ARG A 1 369 ? -7.461 7.408 -11.439 1.00 94.69 369 ARG A C 1
ATOM 2735 O O . ARG A 1 369 ? -7.629 7.830 -10.297 1.00 94.69 369 ARG A O 1
ATOM 2742 N N . PHE A 1 370 ? -6.740 8.047 -12.354 1.00 95.06 370 PHE A N 1
ATOM 2743 C CA . PHE A 1 370 ? -6.069 9.319 -12.103 1.00 95.06 370 PHE A CA 1
ATOM 2744 C C . PHE A 1 370 ? -7.056 10.474 -12.308 1.00 95.06 370 PHE A C 1
ATOM 2746 O O . PHE A 1 370 ? -7.699 10.547 -13.353 1.00 95.06 370 PHE A O 1
ATOM 2753 N N . HIS A 1 371 ? -7.216 11.342 -11.306 1.00 91.88 371 HIS A N 1
ATOM 2754 C CA . HIS A 1 371 ? -8.210 12.431 -11.300 1.00 91.88 371 HIS A CA 1
ATOM 2755 C C . HIS A 1 371 ? -7.602 13.837 -11.210 1.00 91.88 371 HIS A C 1
ATOM 2757 O O . HIS A 1 371 ? -8.273 14.797 -11.585 1.00 91.88 371 HIS A O 1
ATOM 2763 N N . THR A 1 372 ? -6.337 13.967 -10.794 1.00 92.31 372 THR A N 1
ATOM 2764 C CA . THR A 1 372 ? -5.608 15.248 -10.808 1.00 92.31 372 THR A CA 1
ATOM 2765 C C . THR A 1 372 ? -4.265 15.129 -11.530 1.00 92.31 372 THR A C 1
ATOM 2767 O O . THR A 1 372 ? -3.644 14.067 -11.534 1.00 92.31 372 THR A O 1
ATOM 2770 N N . ALA A 1 373 ? -3.814 16.227 -12.141 1.00 93.50 373 ALA A N 1
ATOM 2771 C CA . ALA A 1 373 ? -2.467 16.339 -12.693 1.00 93.50 373 ALA A CA 1
ATOM 2772 C C . ALA A 1 373 ? -1.392 16.107 -11.613 1.00 93.50 373 ALA A C 1
ATOM 2774 O O . ALA A 1 373 ? -1.572 16.469 -10.450 1.00 93.50 373 ALA A O 1
ATOM 2775 N N . ASN A 1 374 ? -0.255 15.546 -12.018 1.00 95.06 374 ASN A N 1
ATOM 2776 C CA . ASN A 1 374 ? 0.875 15.131 -11.180 1.00 95.06 374 ASN A CA 1
ATOM 2777 C C . ASN A 1 374 ? 0.574 13.990 -10.194 1.00 95.06 374 ASN A C 1
ATOM 2779 O O . ASN A 1 374 ? 1.379 13.722 -9.304 1.00 95.06 374 ASN A O 1
ATOM 2783 N N . ALA A 1 375 ? -0.560 13.304 -10.344 1.00 97.19 375 ALA A N 1
ATOM 2784 C CA . ALA A 1 375 ? -0.830 12.092 -9.589 1.00 97.19 375 ALA A CA 1
ATOM 2785 C C . ALA A 1 375 ? 0.174 10.977 -9.956 1.00 97.19 375 ALA A C 1
ATOM 2787 O O . ALA A 1 375 ? 0.521 10.792 -11.129 1.00 97.19 375 ALA A O 1
ATOM 2788 N N . GLU A 1 376 ? 0.631 10.232 -8.948 1.00 98.38 376 GLU A N 1
ATOM 2789 C CA . GLU A 1 376 ? 1.719 9.257 -9.070 1.00 98.38 376 GLU A CA 1
ATOM 2790 C C . GLU A 1 376 ? 1.323 7.905 -8.469 1.00 98.38 376 GLU A C 1
ATOM 2792 O O . GLU A 1 376 ? 0.884 7.821 -7.322 1.00 98.38 376 GLU A O 1
ATOM 2797 N N . LEU A 1 377 ? 1.517 6.835 -9.235 1.00 98.75 377 LEU A N 1
ATOM 2798 C CA . LEU A 1 377 ? 1.362 5.458 -8.784 1.00 98.75 377 LEU A CA 1
ATOM 2799 C C . LEU A 1 377 ? 2.712 4.741 -8.822 1.00 98.75 377 LEU A C 1
ATOM 2801 O O . LEU A 1 377 ? 3.374 4.724 -9.858 1.00 98.75 377 LEU A O 1
ATOM 2805 N N . ILE A 1 378 ? 3.077 4.093 -7.718 1.00 98.88 378 ILE A N 1
ATOM 2806 C CA . ILE A 1 378 ? 4.214 3.178 -7.627 1.00 98.88 378 ILE A CA 1
ATOM 2807 C C . ILE A 1 378 ? 3.701 1.796 -7.218 1.00 98.88 378 ILE A C 1
ATOM 2809 O O . ILE A 1 378 ? 3.020 1.665 -6.204 1.00 98.88 378 ILE A O 1
ATOM 2813 N N . VAL A 1 379 ? 4.050 0.768 -7.990 1.00 98.88 379 VAL A N 1
ATOM 2814 C CA . VAL A 1 379 ? 3.757 -0.641 -7.691 1.00 98.88 379 VAL A CA 1
ATOM 2815 C C . VAL A 1 379 ? 5.073 -1.383 -7.478 1.00 98.88 379 VAL A C 1
ATOM 2817 O O . VAL A 1 379 ? 5.885 -1.486 -8.400 1.00 98.88 379 VAL A O 1
ATOM 2820 N N . ASN A 1 380 ? 5.301 -1.869 -6.262 1.00 98.75 380 ASN A N 1
ATOM 2821 C CA . ASN A 1 380 ? 6.509 -2.597 -5.882 1.00 98.75 380 ASN A CA 1
ATOM 2822 C C . ASN A 1 380 ? 6.300 -4.115 -5.900 1.00 98.75 380 ASN A C 1
ATOM 2824 O O . ASN A 1 380 ? 5.180 -4.620 -6.010 1.00 98.75 380 ASN A O 1
ATOM 2828 N N . ASP A 1 381 ? 7.407 -4.849 -5.783 1.00 97.88 381 ASP A N 1
ATOM 2829 C CA . ASP A 1 381 ? 7.381 -6.303 -5.658 1.00 97.88 381 ASP A CA 1
ATOM 2830 C C . ASP A 1 381 ? 6.527 -6.772 -4.476 1.00 97.88 381 ASP A C 1
ATOM 2832 O O . ASP A 1 381 ? 6.498 -6.165 -3.405 1.00 97.88 381 ASP A O 1
ATOM 2836 N N . GLY A 1 382 ? 5.808 -7.873 -4.698 1.00 97.69 382 GLY A N 1
ATOM 2837 C CA . GLY A 1 382 ? 4.860 -8.442 -3.740 1.00 97.69 382 GLY A CA 1
ATOM 2838 C C . GLY A 1 382 ? 3.475 -7.781 -3.719 1.00 97.69 382 GLY A C 1
ATOM 2839 O O . GLY A 1 382 ? 2.594 -8.304 -3.037 1.00 97.69 382 GLY A O 1
ATOM 2840 N N . ALA A 1 383 ? 3.249 -6.678 -4.445 1.00 98.75 383 ALA A N 1
ATOM 2841 C CA . ALA A 1 383 ? 1.909 -6.118 -4.633 1.00 98.75 383 ALA A CA 1
ATOM 2842 C C . ALA A 1 383 ? 1.107 -6.919 -5.678 1.00 98.75 383 ALA A C 1
ATOM 2844 O O . ALA A 1 383 ? 1.655 -7.381 -6.684 1.00 98.75 383 ALA A O 1
ATOM 2845 N N . GLU A 1 384 ? -0.204 -7.051 -5.469 1.00 98.75 384 GLU A N 1
ATOM 2846 C CA . GLU A 1 384 ? -1.125 -7.748 -6.372 1.00 98.75 384 GLU A CA 1
ATOM 2847 C C . GLU A 1 384 ? -2.264 -6.827 -6.823 1.00 98.75 384 GLU A C 1
ATOM 2849 O O . GLU A 1 384 ? -2.921 -6.170 -6.017 1.00 98.75 384 GLU A O 1
ATOM 2854 N N . ILE A 1 385 ? -2.558 -6.797 -8.120 1.00 98.69 385 ILE A N 1
ATOM 2855 C CA . ILE A 1 385 ? -3.690 -6.041 -8.661 1.00 98.69 385 ILE A CA 1
ATOM 2856 C C . ILE A 1 385 ? -4.505 -6.956 -9.565 1.00 98.69 385 ILE A C 1
ATOM 2858 O O . ILE A 1 385 ? -3.959 -7.583 -10.469 1.00 98.69 385 ILE A O 1
ATOM 2862 N N . THR A 1 386 ? -5.809 -7.051 -9.318 1.00 97.25 386 THR A N 1
ATOM 2863 C CA . THR A 1 386 ? -6.734 -7.863 -10.117 1.00 97.25 386 THR A CA 1
ATOM 2864 C C . THR A 1 386 ? -7.937 -7.031 -10.534 1.00 97.25 386 THR A C 1
ATOM 2866 O O . THR A 1 386 ? -8.665 -6.531 -9.676 1.00 97.25 386 THR A O 1
ATOM 2869 N N . THR A 1 387 ? -8.166 -6.886 -11.839 1.00 95.25 387 THR A N 1
ATOM 2870 C CA . THR A 1 387 ? -9.249 -6.046 -12.369 1.00 95.25 387 THR A CA 1
ATOM 2871 C C . THR A 1 387 ? -10.045 -6.736 -13.469 1.00 95.25 387 THR A C 1
ATOM 2873 O O . THR A 1 387 ? -9.480 -7.335 -14.382 1.00 95.25 387 THR A O 1
ATOM 2876 N N . VAL A 1 388 ? -11.373 -6.603 -13.420 1.00 91.69 388 VAL A N 1
ATOM 2877 C CA . VAL A 1 388 ? -12.264 -7.000 -14.529 1.00 91.69 388 VAL A CA 1
ATOM 2878 C C . VAL A 1 388 ? -12.391 -5.911 -15.606 1.00 91.69 388 VAL A C 1
ATOM 2880 O O . VAL A 1 388 ? -12.698 -6.217 -16.754 1.00 91.69 388 VAL A O 1
ATOM 2883 N N . GLY A 1 389 ? -12.160 -4.642 -15.251 1.00 90.31 389 GLY A N 1
ATOM 2884 C CA . GLY A 1 389 ? -12.020 -3.523 -16.187 1.00 90.31 389 GLY A CA 1
ATOM 2885 C C . GLY A 1 389 ? -10.554 -3.183 -16.468 1.00 90.31 389 GLY A C 1
ATOM 2886 O O . GLY A 1 389 ? -9.662 -4.009 -16.260 1.00 90.31 389 GLY A O 1
ATOM 2887 N N . ASN A 1 390 ? -10.297 -1.947 -16.908 1.00 92.31 390 ASN A N 1
ATOM 2888 C CA . ASN A 1 390 ? -8.924 -1.465 -17.085 1.00 92.31 390 ASN A CA 1
ATOM 2889 C C . ASN A 1 390 ? -8.194 -1.38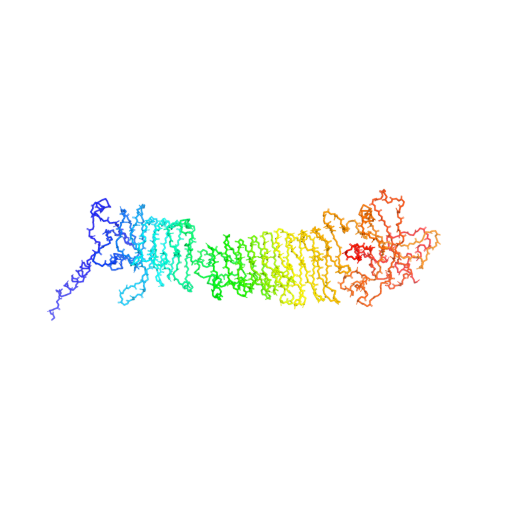4 -15.738 1.00 92.31 390 ASN A C 1
ATOM 2891 O O . ASN A 1 390 ? -8.797 -1.051 -14.719 1.00 92.31 390 ASN A O 1
ATOM 2895 N N . THR A 1 391 ? -6.891 -1.651 -15.704 1.00 95.75 391 THR A N 1
ATOM 2896 C CA . THR A 1 391 ? -6.154 -1.590 -14.433 1.00 95.75 391 THR A CA 1
ATOM 2897 C C . THR A 1 391 ? -5.819 -0.153 -14.056 1.00 95.75 391 THR A C 1
ATOM 2899 O O . THR A 1 391 ? -6.175 0.291 -12.966 1.00 95.75 391 THR A O 1
ATOM 2902 N N . PHE A 1 392 ? -5.206 0.594 -14.969 1.00 95.44 392 PHE A N 1
ATOM 2903 C CA . PHE A 1 392 ? -4.782 1.973 -14.775 1.00 95.44 392 PHE A CA 1
ATOM 2904 C C . PHE A 1 392 ? -5.344 2.849 -15.878 1.00 95.44 392 PHE A C 1
ATOM 2906 O O . PHE A 1 392 ? -5.138 2.592 -17.065 1.00 95.44 392 PHE A O 1
ATOM 2913 N N . LYS A 1 393 ? -6.045 3.907 -15.479 1.00 92.44 393 LYS A N 1
ATOM 2914 C CA . LYS A 1 393 ? -6.676 4.827 -16.419 1.00 92.44 393 LYS A CA 1
ATOM 2915 C C . LYS A 1 393 ? -6.109 6.232 -16.266 1.00 92.44 393 LYS A C 1
ATOM 2917 O O . LYS A 1 393 ? -6.591 7.015 -15.445 1.00 92.44 393 LYS A O 1
ATOM 2922 N N . ALA A 1 394 ? -5.080 6.523 -17.054 1.00 85.88 394 ALA A N 1
ATOM 2923 C CA . ALA A 1 394 ? -4.376 7.797 -17.122 1.00 85.88 394 ALA A CA 1
ATOM 2924 C C . ALA A 1 394 ? -4.894 8.610 -18.317 1.00 85.88 394 ALA A C 1
ATOM 2926 O O . ALA A 1 394 ? -4.169 8.855 -19.269 1.00 85.88 394 ALA A O 1
ATOM 2927 N N . ASN A 1 395 ? -6.183 8.963 -18.308 1.00 77.50 395 ASN A N 1
ATOM 2928 C CA . ASN A 1 395 ? -6.821 9.584 -19.475 1.00 77.50 395 ASN A CA 1
ATOM 2929 C C . ASN A 1 395 ? -7.728 10.792 -19.150 1.00 77.50 395 ASN A C 1
ATOM 2931 O O . ASN A 1 395 ? -8.339 11.386 -20.037 1.00 77.50 395 ASN A O 1
ATOM 2935 N N . ALA A 1 396 ? -7.874 11.133 -17.869 1.00 78.31 396 ALA A N 1
ATOM 2936 C CA . ALA A 1 396 ? -8.732 12.237 -17.443 1.00 78.31 396 ALA A CA 1
ATOM 2937 C C . ALA A 1 396 ? -7.959 13.558 -17.296 1.00 78.31 396 ALA A C 1
ATOM 2939 O O . ALA A 1 396 ? -8.542 14.628 -17.445 1.00 78.31 396 ALA A O 1
ATOM 2940 N N . VAL A 1 397 ? -6.664 13.483 -16.976 1.00 83.75 397 VAL A N 1
ATOM 2941 C CA . VAL A 1 397 ? -5.825 14.614 -16.551 1.00 83.75 397 VAL A CA 1
ATOM 2942 C C . VAL A 1 397 ? -4.356 14.328 -16.842 1.00 83.75 397 VAL A C 1
ATOM 2944 O O . VAL A 1 397 ? -3.912 13.220 -16.589 1.00 83.75 397 VAL A O 1
ATOM 2947 N N . THR A 1 398 ? -3.585 15.310 -17.306 1.00 86.19 398 THR A N 1
ATOM 2948 C CA . THR A 1 398 ? -2.149 15.173 -17.629 1.00 86.19 398 THR A CA 1
ATOM 2949 C C . THR A 1 398 ? -1.336 16.280 -16.931 1.00 86.19 398 THR A C 1
ATOM 2951 O O . THR A 1 398 ? -1.881 17.373 -16.742 1.00 86.19 398 THR A O 1
ATOM 2954 N N . PRO A 1 399 ? -0.070 16.049 -16.520 1.00 93.06 399 PRO A N 1
ATOM 2955 C CA . PRO A 1 399 ? 0.678 14.786 -16.573 1.00 93.06 399 PRO A CA 1
ATOM 2956 C C . PRO A 1 399 ? 0.297 13.825 -15.441 1.00 93.06 399 PRO A C 1
ATOM 2958 O O . PRO A 1 399 ? -0.244 14.239 -14.418 1.00 93.06 399 PRO A O 1
ATOM 2961 N N . THR A 1 400 ? 0.606 12.539 -15.597 1.00 95.88 400 THR A N 1
ATOM 2962 C CA . THR A 1 400 ? 0.515 11.528 -14.524 1.00 95.88 400 THR A CA 1
ATOM 2963 C C . THR A 1 400 ? 1.640 10.519 -14.667 1.00 95.88 400 THR A C 1
ATOM 2965 O O . THR A 1 400 ? 2.015 10.192 -15.793 1.00 95.88 400 THR A O 1
ATOM 2968 N N . THR A 1 401 ? 2.084 9.932 -13.559 1.00 97.44 401 THR A N 1
ATOM 2969 C CA . THR A 1 401 ? 3.200 8.976 -13.564 1.00 97.44 401 THR A CA 1
ATOM 2970 C C . THR A 1 401 ? 2.777 7.629 -12.996 1.00 97.44 401 THR A C 1
ATOM 2972 O O . THR A 1 401 ? 2.196 7.552 -11.917 1.00 97.44 401 THR A O 1
ATOM 2975 N N . THR A 1 402 ? 3.089 6.548 -13.707 1.00 98.56 402 THR A N 1
ATOM 2976 C CA . THR A 1 402 ? 2.954 5.165 -13.234 1.00 98.56 402 THR A CA 1
ATOM 2977 C C . THR A 1 402 ? 4.312 4.477 -13.299 1.00 98.56 402 THR A C 1
ATOM 2979 O O . THR A 1 402 ? 4.886 4.344 -14.376 1.00 98.56 402 THR A O 1
ATOM 2982 N N . THR A 1 403 ? 4.822 4.018 -12.158 1.00 98.69 403 THR A N 1
ATOM 2983 C CA . THR A 1 403 ? 6.051 3.223 -12.062 1.00 98.69 403 THR A CA 1
ATOM 2984 C C . THR A 1 403 ? 5.732 1.842 -11.511 1.00 98.69 403 THR A C 1
ATOM 2986 O O . THR A 1 403 ? 5.191 1.714 -10.417 1.00 98.69 403 THR A O 1
ATOM 2989 N N . ILE A 1 404 ? 6.104 0.800 -12.243 1.00 98.75 404 ILE A N 1
ATOM 2990 C CA . ILE A 1 404 ? 5.949 -0.595 -11.837 1.00 98.75 404 ILE A CA 1
ATOM 2991 C C . ILE A 1 404 ? 7.352 -1.153 -11.638 1.00 98.75 404 ILE A C 1
ATOM 2993 O O . ILE A 1 404 ? 8.040 -1.499 -12.597 1.00 98.75 404 ILE A O 1
ATOM 2997 N N . ASN A 1 405 ? 7.804 -1.176 -10.387 1.00 98.50 405 ASN A N 1
ATOM 2998 C CA . ASN A 1 405 ? 9.058 -1.823 -10.018 1.00 98.50 405 ASN A CA 1
ATOM 2999 C C . ASN A 1 405 ? 8.899 -3.354 -10.070 1.00 98.50 405 ASN A C 1
ATOM 3001 O O . ASN A 1 405 ? 9.831 -4.034 -10.487 1.00 98.50 405 ASN A O 1
ATOM 3005 N N . GLY A 1 406 ? 7.697 -3.859 -9.759 1.00 97.12 406 GLY A N 1
ATOM 3006 C CA . GLY A 1 406 ? 7.299 -5.236 -10.036 1.00 97.12 406 GLY A CA 1
ATOM 3007 C C . GLY A 1 406 ? 5.906 -5.602 -9.519 1.00 97.12 406 GLY A C 1
ATOM 3008 O O . GLY A 1 406 ? 4.958 -4.849 -9.735 1.00 97.12 406 GLY A O 1
ATOM 3009 N N . GLY A 1 407 ? 5.763 -6.774 -8.896 1.00 97.88 407 GLY A N 1
ATOM 3010 C CA . GLY A 1 407 ? 4.464 -7.304 -8.445 1.00 97.88 407 GLY A CA 1
ATOM 3011 C C . GLY A 1 407 ? 3.691 -8.084 -9.519 1.00 97.88 407 GLY A C 1
ATOM 3012 O O . GLY A 1 407 ? 4.237 -8.447 -10.563 1.00 97.88 407 GLY A O 1
ATOM 3013 N N . LYS A 1 408 ? 2.417 -8.395 -9.252 1.00 98.56 408 LYS A N 1
ATOM 3014 C CA . LYS A 1 408 ? 1.550 -9.186 -10.141 1.00 98.56 408 LYS A CA 1
ATOM 3015 C C . LYS A 1 408 ? 0.286 -8.419 -10.513 1.00 98.56 408 LYS A C 1
ATOM 3017 O O . LYS A 1 408 ? -0.524 -8.095 -9.650 1.00 98.56 408 LYS A O 1
ATOM 3022 N N . ILE A 1 409 ? 0.070 -8.208 -11.808 1.00 98.62 409 ILE A N 1
ATOM 3023 C CA . ILE A 1 409 ? -1.116 -7.541 -12.347 1.00 98.62 409 ILE A CA 1
ATOM 3024 C C . ILE A 1 409 ? -1.885 -8.516 -13.231 1.00 98.62 409 ILE A C 1
ATOM 3026 O O . ILE A 1 409 ? -1.355 -9.040 -14.206 1.00 98.62 409 ILE A O 1
ATOM 3030 N N . THR A 1 410 ? -3.147 -8.755 -12.886 1.00 97.00 410 THR A N 1
ATOM 3031 C CA . THR A 1 410 ? -4.086 -9.556 -13.673 1.00 97.00 410 THR A CA 1
ATOM 3032 C C . THR A 1 410 ? -5.241 -8.672 -14.119 1.00 97.00 410 THR A C 1
ATOM 3034 O O . THR A 1 410 ? -5.905 -8.051 -13.292 1.00 97.00 410 THR A O 1
ATOM 3037 N N . THR A 1 411 ? -5.490 -8.609 -15.420 1.00 93.25 411 THR A N 1
ATOM 3038 C CA . THR A 1 411 ? -6.549 -7.776 -15.995 1.00 93.25 411 THR A CA 1
ATOM 3039 C C . THR A 1 411 ? -7.361 -8.554 -17.019 1.00 93.25 411 THR A C 1
ATOM 3041 O O . THR A 1 411 ? -6.831 -9.408 -17.723 1.00 93.25 411 THR A O 1
ATOM 3044 N N . ALA A 1 412 ? -8.653 -8.265 -17.132 1.00 90.44 412 ALA A N 1
ATOM 3045 C CA . ALA A 1 412 ? -9.469 -8.787 -18.227 1.00 90.44 412 ALA A CA 1
ATOM 3046 C C . ALA A 1 412 ? -9.461 -7.868 -19.467 1.00 90.44 412 ALA A C 1
ATOM 3048 O O . ALA A 1 412 ? -10.097 -8.192 -20.470 1.00 90.44 412 ALA A O 1
ATOM 3049 N N . ARG A 1 413 ? -8.759 -6.722 -19.413 1.00 89.62 413 ARG A N 1
ATOM 3050 C CA . ARG A 1 413 ? -8.692 -5.730 -20.500 1.00 89.62 413 ARG A CA 1
ATOM 3051 C C . ARG A 1 413 ? -7.305 -5.077 -20.600 1.00 89.62 413 ARG A C 1
ATOM 3053 O O . ARG A 1 413 ? -6.300 -5.788 -20.603 1.00 89.62 413 ARG A O 1
ATOM 3060 N N . TRP A 1 414 ? -7.240 -3.748 -20.723 1.00 91.31 414 TRP A N 1
ATOM 3061 C CA . TRP A 1 414 ? -5.991 -2.993 -20.774 1.00 91.31 414 TRP A CA 1
ATOM 3062 C C . TRP A 1 414 ? -5.449 -2.841 -19.356 1.00 91.31 414 TRP A C 1
ATOM 3064 O O . TRP A 1 414 ? -6.186 -2.526 -18.419 1.00 91.31 414 TRP A O 1
ATOM 3074 N N . MET A 1 415 ? -4.152 -3.049 -19.183 1.00 94.94 415 MET A N 1
ATOM 3075 C CA . MET A 1 415 ? -3.479 -2.721 -17.933 1.00 94.94 415 MET A CA 1
ATOM 3076 C C . MET A 1 415 ? -3.270 -1.215 -17.828 1.00 94.94 415 MET A C 1
ATOM 3078 O O . MET A 1 415 ? -3.521 -0.649 -16.772 1.00 94.94 415 MET A O 1
ATOM 3082 N N . TRP A 1 416 ? -2.895 -0.545 -18.914 1.00 94.38 416 TRP A N 1
ATOM 3083 C CA . TRP A 1 416 ? -2.696 0.899 -18.898 1.00 94.38 416 TRP A CA 1
ATOM 3084 C C . TRP A 1 416 ? -3.331 1.562 -20.112 1.00 94.38 416 TRP A C 1
ATOM 3086 O O . TRP A 1 416 ? -3.171 1.096 -21.238 1.00 94.38 416 TRP A O 1
ATOM 3096 N N . GLU A 1 417 ? -4.058 2.645 -19.860 1.00 91.50 417 GLU A N 1
ATOM 3097 C CA . GLU A 1 417 ? -4.724 3.462 -20.869 1.00 91.50 417 GLU A CA 1
ATOM 3098 C C . GLU A 1 417 ? -4.263 4.917 -20.764 1.00 91.50 417 GLU A C 1
ATOM 3100 O O . GLU A 1 417 ? -4.362 5.507 -19.684 1.00 91.50 417 GLU A O 1
ATOM 3105 N N . SER A 1 418 ? -3.867 5.502 -21.898 1.00 89.94 418 SER A N 1
ATOM 3106 C CA . SER A 1 418 ? -3.554 6.929 -22.041 1.00 89.94 418 SER A CA 1
ATOM 3107 C C . SER A 1 418 ? -4.186 7.542 -23.295 1.00 89.94 418 SER A C 1
ATOM 3109 O O . SER A 1 418 ? -4.372 6.863 -24.304 1.00 89.94 418 SER A O 1
ATOM 3111 N N . ASN A 1 419 ? -4.527 8.832 -23.239 1.00 86.75 419 ASN A N 1
ATOM 3112 C CA . ASN A 1 419 ? -5.128 9.587 -24.349 1.00 86.75 419 ASN A CA 1
ATOM 3113 C C . ASN A 1 419 ? -4.473 10.956 -24.614 1.00 86.75 419 ASN A C 1
ATOM 3115 O O . ASN A 1 419 ? -5.058 11.777 -25.323 1.00 86.75 419 ASN A O 1
ATOM 3119 N N . ALA A 1 420 ? -3.322 11.241 -24.001 1.00 85.06 420 ALA A N 1
ATOM 3120 C CA . ALA A 1 420 ? -2.642 12.526 -24.123 1.00 85.06 420 ALA A CA 1
ATOM 3121 C C . ALA A 1 420 ? -1.117 12.379 -24.025 1.00 85.06 420 ALA A C 1
ATOM 3123 O O . ALA A 1 420 ? -0.587 11.413 -23.474 1.00 85.06 420 ALA A O 1
ATOM 3124 N N . SER A 1 421 ? -0.393 13.374 -24.535 1.00 84.50 421 SER A N 1
ATOM 3125 C CA . SER A 1 421 ? 1.030 13.544 -24.235 1.00 84.50 421 SER A CA 1
ATOM 3126 C C . SER A 1 421 ? 1.224 13.946 -22.764 1.00 84.50 421 SER A C 1
ATOM 3128 O O . SER A 1 421 ? 0.357 14.591 -22.165 1.00 84.50 421 SER A O 1
ATOM 3130 N N . GLY A 1 422 ? 2.375 13.603 -22.182 1.00 87.38 422 GLY A N 1
ATOM 3131 C CA . GLY A 1 422 ? 2.740 13.969 -20.804 1.00 87.38 422 GLY A CA 1
ATOM 3132 C C . GLY A 1 422 ? 2.378 12.937 -19.731 1.00 87.38 422 GLY A C 1
ATOM 3133 O O . GLY A 1 422 ? 2.736 13.115 -18.570 1.00 87.38 422 GLY A O 1
ATOM 3134 N N . HIS A 1 423 ? 1.715 11.837 -20.092 1.00 93.06 423 HIS A N 1
ATOM 3135 C CA . HIS A 1 423 ? 1.606 10.676 -19.210 1.00 93.06 423 HIS A CA 1
ATOM 3136 C C . HIS A 1 423 ? 2.863 9.808 -19.314 1.00 93.06 423 HIS A C 1
ATOM 3138 O O . HIS A 1 423 ? 3.336 9.551 -20.419 1.00 93.06 423 HIS A O 1
ATOM 3144 N N . THR A 1 424 ? 3.362 9.316 -18.179 1.00 95.31 424 THR A N 1
ATOM 3145 C CA . THR A 1 424 ? 4.533 8.434 -18.115 1.00 95.31 424 THR A CA 1
ATOM 3146 C C . THR A 1 424 ? 4.159 7.070 -17.542 1.00 95.31 424 THR A C 1
ATOM 3148 O O . THR A 1 424 ? 3.612 6.982 -16.441 1.00 95.31 424 THR A O 1
ATOM 3151 N N . LEU A 1 425 ? 4.520 6.002 -18.250 1.00 97.00 425 LEU A N 1
ATOM 3152 C CA . LEU A 1 425 ? 4.524 4.625 -17.765 1.00 97.00 425 LEU A CA 1
ATOM 3153 C C . LEU A 1 425 ? 5.962 4.105 -17.762 1.00 97.00 425 LEU A C 1
ATOM 3155 O O . LEU A 1 425 ? 6.643 4.141 -18.778 1.00 97.00 425 LEU A O 1
ATOM 3159 N N . THR A 1 426 ? 6.439 3.599 -16.630 1.00 98.06 426 THR A N 1
ATOM 3160 C CA . THR A 1 426 ? 7.738 2.921 -16.536 1.00 98.06 426 THR A CA 1
ATOM 3161 C C . THR A 1 426 ? 7.561 1.553 -15.904 1.00 98.06 426 THR A C 1
ATOM 3163 O O . THR A 1 426 ? 7.152 1.457 -14.749 1.00 98.06 426 THR A O 1
ATOM 3166 N N . ILE A 1 427 ? 7.899 0.498 -16.641 1.00 98.06 427 ILE A N 1
ATOM 3167 C CA . ILE A 1 427 ? 7.864 -0.888 -16.170 1.00 98.06 427 ILE A CA 1
ATOM 3168 C C . ILE A 1 427 ? 9.294 -1.390 -16.038 1.00 98.06 427 ILE A C 1
ATOM 3170 O O . ILE A 1 427 ? 9.987 -1.537 -17.036 1.00 98.06 427 ILE A O 1
ATOM 3174 N N . LYS A 1 428 ? 9.742 -1.652 -14.812 1.00 97.56 428 LYS A N 1
ATOM 3175 C CA . LYS A 1 428 ? 11.069 -2.222 -14.530 1.00 97.56 428 LYS A CA 1
ATOM 3176 C C . LYS A 1 428 ? 11.034 -3.737 -14.356 1.00 97.56 428 LYS A C 1
ATOM 3178 O O . LYS A 1 428 ? 12.037 -4.400 -14.591 1.00 97.56 428 LYS A O 1
ATOM 3183 N N . GLY A 1 429 ? 9.886 -4.281 -13.962 1.00 96.12 429 GLY A N 1
ATOM 3184 C CA . GLY A 1 429 ? 9.702 -5.700 -13.687 1.00 96.12 429 GLY A CA 1
ATOM 3185 C C . GLY A 1 429 ? 8.238 -6.045 -13.425 1.00 96.12 429 GLY A C 1
ATOM 3186 O O . GLY A 1 429 ? 7.346 -5.228 -13.652 1.00 96.12 429 GLY A O 1
ATOM 3187 N N . GLY A 1 430 ? 7.996 -7.259 -12.927 1.00 97.88 430 GLY A N 1
ATOM 3188 C CA . GLY A 1 430 ? 6.664 -7.751 -12.563 1.00 97.88 430 GLY A CA 1
ATOM 3189 C C . GLY A 1 430 ? 6.090 -8.795 -13.521 1.00 97.88 430 GLY A C 1
ATOM 3190 O O . GLY A 1 430 ? 6.678 -9.130 -14.552 1.00 97.88 430 GLY A O 1
ATOM 3191 N N . THR A 1 431 ? 4.936 -9.338 -13.140 1.00 98.31 431 THR A N 1
ATOM 3192 C CA . THR A 1 431 ? 4.173 -10.333 -13.902 1.00 98.31 431 THR A CA 1
ATOM 3193 C C . THR A 1 431 ? 2.839 -9.742 -14.335 1.00 98.31 431 THR A C 1
ATOM 3195 O O . THR A 1 431 ? 2.038 -9.331 -13.497 1.00 98.31 431 THR A O 1
ATOM 3198 N N . PHE A 1 432 ? 2.572 -9.753 -15.635 1.00 98.19 432 PHE A N 1
ATOM 3199 C CA . PHE A 1 432 ? 1.375 -9.193 -16.250 1.00 98.19 432 PHE A CA 1
ATOM 3200 C C . PHE A 1 432 ? 0.590 -10.305 -16.930 1.00 98.19 432 PHE A C 1
ATOM 3202 O O . PHE A 1 432 ? 1.124 -11.016 -17.777 1.00 98.19 432 PHE A O 1
ATOM 3209 N N . ILE A 1 433 ? -0.676 -10.465 -16.565 1.00 96.25 433 ILE A N 1
ATOM 3210 C CA . ILE A 1 433 ? -1.556 -11.503 -17.098 1.00 96.25 433 ILE A CA 1
ATOM 3211 C C . ILE A 1 433 ? -2.800 -10.814 -17.643 1.00 96.25 433 ILE A C 1
ATOM 3213 O O . ILE A 1 433 ? -3.469 -10.083 -16.912 1.00 96.25 433 ILE A O 1
ATOM 3217 N N . SER A 1 434 ? -3.116 -11.049 -18.915 1.00 93.12 434 SER A N 1
ATOM 3218 C CA . SER A 1 434 ? -4.356 -10.561 -19.512 1.00 93.12 434 SER A CA 1
ATOM 3219 C C . SER A 1 434 ? -5.056 -11.645 -20.309 1.00 93.12 434 SER A C 1
ATOM 3221 O O . SER A 1 434 ? -4.440 -12.324 -21.126 1.00 93.12 434 SER A O 1
ATOM 3223 N N . THR A 1 435 ? -6.361 -11.787 -20.080 1.00 87.75 435 THR A N 1
ATOM 3224 C CA . THR A 1 435 ? -7.241 -12.633 -20.904 1.00 87.75 435 THR A CA 1
ATOM 3225 C C . THR A 1 435 ? -7.827 -11.870 -22.093 1.00 87.75 435 THR A C 1
ATOM 3227 O O . THR A 1 435 ? -8.625 -12.422 -22.843 1.00 87.75 435 THR A O 1
ATOM 3230 N N . SER A 1 436 ? -7.484 -10.588 -22.233 1.00 85.19 436 SER A N 1
ATOM 3231 C CA . SER A 1 436 ? -7.944 -9.722 -23.312 1.00 85.19 436 SER A CA 1
ATOM 3232 C C . SER A 1 436 ? -7.309 -10.103 -24.647 1.00 85.19 436 SER A C 1
ATOM 3234 O O . SER A 1 436 ? -6.125 -10.429 -24.722 1.00 85.19 436 SER A O 1
ATOM 3236 N N . GLU A 1 437 ? -8.091 -9.969 -25.717 1.00 84.56 437 GLU A N 1
ATOM 3237 C CA . GLU A 1 437 ? -7.595 -10.012 -27.099 1.00 84.56 437 GLU A CA 1
ATOM 3238 C C . GLU A 1 437 ? -6.902 -8.706 -27.516 1.00 84.56 437 GLU A C 1
ATOM 3240 O O . GLU A 1 437 ? -6.127 -8.686 -28.468 1.00 84.56 437 GLU A O 1
ATOM 3245 N N . SER A 1 438 ? -7.191 -7.612 -26.809 1.00 84.00 438 SER A N 1
ATOM 3246 C CA . SER A 1 438 ? -6.599 -6.294 -27.043 1.00 84.00 438 SER A CA 1
ATOM 3247 C C . SER A 1 438 ? -5.189 -6.173 -26.460 1.00 84.00 438 SER A C 1
ATOM 3249 O O . SER A 1 438 ? -4.833 -6.897 -25.530 1.00 84.00 438 SER A O 1
ATOM 3251 N N . ASP A 1 439 ? -4.451 -5.170 -26.935 1.00 87.94 439 ASP A N 1
ATOM 3252 C CA . ASP A 1 439 ? -3.142 -4.764 -26.411 1.00 87.94 439 ASP A CA 1
ATOM 3253 C C . ASP A 1 439 ? -3.177 -4.523 -24.894 1.00 87.94 439 ASP A C 1
ATOM 3255 O O . ASP A 1 439 ? -4.126 -3.943 -24.370 1.00 87.94 439 ASP A O 1
ATOM 3259 N N . LEU A 1 440 ? -2.138 -4.941 -24.170 1.00 92.56 440 LEU A N 1
ATOM 3260 C CA . LEU A 1 440 ? -2.037 -4.713 -22.728 1.00 92.56 440 LEU A CA 1
ATOM 3261 C C . LEU A 1 440 ? -1.941 -3.213 -22.392 1.00 92.56 440 LEU A C 1
ATOM 3263 O O . LEU A 1 440 ? -2.505 -2.762 -21.392 1.00 92.56 440 LEU A O 1
ATOM 3267 N N . ILE A 1 441 ? -1.227 -2.458 -23.222 1.00 93.19 441 ILE A N 1
ATOM 3268 C CA . ILE A 1 441 ? -1.039 -1.014 -23.130 1.00 93.19 441 ILE A CA 1
ATOM 3269 C C . ILE A 1 441 ? -1.766 -0.363 -24.308 1.00 93.19 441 ILE A C 1
ATOM 3271 O O . ILE A 1 441 ? -1.444 -0.630 -25.464 1.00 93.19 441 ILE A O 1
ATOM 3275 N N . ALA A 1 442 ? -2.742 0.493 -24.008 1.00 89.62 442 ALA A N 1
ATOM 3276 C CA . ALA A 1 442 ? -3.572 1.168 -24.998 1.00 89.62 442 ALA A CA 1
ATOM 3277 C C . ALA A 1 442 ? -3.327 2.683 -24.998 1.00 89.62 442 ALA A C 1
ATOM 3279 O O . ALA A 1 442 ? -3.410 3.342 -23.958 1.00 89.62 442 ALA A O 1
ATOM 3280 N N . THR A 1 443 ? -3.083 3.240 -26.183 1.00 86.50 443 THR A N 1
ATOM 3281 C CA . THR A 1 443 ? -2.944 4.682 -26.418 1.00 86.50 443 THR A CA 1
ATOM 3282 C C . THR A 1 443 ? -3.998 5.157 -27.426 1.00 86.50 443 THR A C 1
ATOM 3284 O O . THR A 1 443 ? -4.323 4.450 -28.382 1.00 86.50 443 THR A O 1
ATOM 3287 N N . TYR A 1 444 ? -4.580 6.338 -27.197 1.00 77.44 444 TYR A N 1
ATOM 3288 C CA . TYR A 1 444 ? -5.646 6.913 -28.028 1.00 77.44 444 TYR A CA 1
ATOM 3289 C C . TYR A 1 444 ? -5.274 8.272 -28.603 1.00 77.44 444 TYR A C 1
ATOM 3291 O O . TYR A 1 444 ? -4.782 9.137 -27.890 1.00 77.44 444 TYR A O 1
ATOM 3299 N N . GLY A 1 445 ? -5.651 8.504 -29.864 1.00 63.75 445 GLY A N 1
ATOM 3300 C CA . GLY A 1 445 ? -5.359 9.755 -30.567 1.00 63.75 445 GLY A CA 1
ATOM 3301 C C . GLY A 1 445 ? -3.922 9.804 -31.094 1.00 63.75 445 GLY A C 1
ATOM 3302 O O . GLY A 1 445 ? -3.118 8.918 -30.831 1.00 63.75 445 GLY A O 1
ATOM 3303 N N . LYS A 1 446 ? -3.588 10.828 -31.890 1.00 61.38 446 LYS A N 1
ATOM 3304 C CA . LYS A 1 446 ? -2.199 11.097 -32.305 1.00 61.38 446 LYS A CA 1
ATOM 3305 C C . LYS A 1 446 ? -1.426 11.670 -31.110 1.00 61.38 446 LYS A C 1
ATOM 3307 O O . LYS A 1 446 ? -1.200 12.875 -31.054 1.00 61.38 446 LYS A O 1
ATOM 3312 N N . THR A 1 447 ? -1.135 10.839 -30.116 1.00 70.00 447 THR A N 1
ATOM 3313 C CA . THR A 1 447 ? -0.497 11.251 -28.861 1.00 70.00 447 THR A CA 1
ATOM 3314 C C . THR A 1 447 ? 0.682 10.350 -28.547 1.00 70.00 447 THR A C 1
ATOM 3316 O O . THR A 1 447 ? 0.560 9.135 -28.680 1.00 70.00 447 THR A O 1
ATOM 3319 N N . GLU A 1 448 ? 1.771 10.945 -28.071 1.00 80.50 448 GLU A N 1
ATOM 3320 C CA . GLU A 1 448 ? 3.019 10.263 -27.713 1.00 80.50 448 GLU A CA 1
ATOM 3321 C C . GLU A 1 448 ? 3.217 10.371 -26.188 1.00 80.50 448 GLU A C 1
ATOM 3323 O O . GLU A 1 448 ? 3.792 11.350 -25.700 1.00 80.50 448 GLU A O 1
ATOM 3328 N N . PRO A 1 449 ? 2.620 9.469 -25.383 1.00 89.62 449 PRO A N 1
ATOM 3329 C CA . PRO A 1 449 ? 2.979 9.349 -23.975 1.00 89.62 449 PRO A CA 1
ATOM 3330 C C . PRO A 1 449 ? 4.360 8.701 -23.825 1.00 89.62 449 PRO A C 1
ATOM 3332 O O . PRO A 1 449 ? 4.772 7.927 -24.682 1.00 89.62 449 PRO A O 1
ATOM 3335 N N . THR A 1 450 ? 5.020 8.921 -22.688 1.00 91.75 450 THR A N 1
ATOM 3336 C CA . THR A 1 450 ? 6.317 8.290 -22.425 1.00 91.75 450 THR A CA 1
ATOM 3337 C C . THR A 1 450 ? 6.145 6.905 -21.841 1.00 91.75 450 THR A C 1
ATOM 3339 O O . THR A 1 450 ? 5.658 6.751 -20.718 1.00 91.75 450 THR A O 1
ATOM 3342 N N . ILE A 1 451 ? 6.571 5.889 -22.587 1.00 93.06 451 ILE A N 1
ATOM 3343 C CA . ILE A 1 451 ? 6.483 4.489 -22.173 1.00 93.06 451 ILE A CA 1
ATOM 3344 C C . ILE A 1 451 ? 7.885 3.888 -22.144 1.00 93.06 451 ILE A C 1
ATOM 3346 O O . ILE A 1 451 ? 8.523 3.706 -23.175 1.00 93.06 451 ILE A O 1
ATOM 3350 N N . ASN A 1 452 ? 8.341 3.529 -20.947 1.00 94.38 452 ASN A N 1
ATOM 3351 C CA . ASN A 1 452 ? 9.626 2.880 -20.717 1.00 94.38 452 ASN A CA 1
ATOM 3352 C C . ASN A 1 452 ? 9.389 1.416 -20.331 1.00 94.38 452 ASN A C 1
ATOM 3354 O O . ASN A 1 452 ? 8.861 1.133 -19.251 1.00 94.38 452 ASN A O 1
ATOM 3358 N N . LEU A 1 453 ? 9.791 0.483 -21.194 1.00 94.31 453 LEU A N 1
ATOM 3359 C CA . LEU A 1 453 ? 9.704 -0.959 -20.963 1.00 94.31 453 LEU A CA 1
ATOM 3360 C C . LEU A 1 453 ? 11.091 -1.519 -20.651 1.00 94.31 453 LEU A C 1
ATOM 3362 O O . LEU A 1 453 ? 11.845 -1.902 -21.537 1.00 94.31 453 LEU A O 1
ATOM 3366 N N . LEU A 1 454 ? 11.432 -1.558 -19.368 1.00 94.50 454 LEU A N 1
ATOM 3367 C CA . LEU A 1 454 ? 12.753 -1.934 -18.863 1.00 94.50 454 LEU A CA 1
ATOM 3368 C C . LEU A 1 454 ? 12.804 -3.365 -18.299 1.00 94.50 454 LEU A C 1
ATOM 3370 O O . LEU A 1 454 ? 13.843 -3.774 -17.791 1.00 94.50 454 LEU A O 1
ATOM 3374 N N . GLY A 1 455 ? 11.702 -4.117 -18.353 1.00 94.75 455 GLY A N 1
ATOM 3375 C CA . GLY A 1 455 ? 11.650 -5.521 -17.952 1.00 94.75 455 GLY A CA 1
ATOM 3376 C C . GLY A 1 455 ? 10.225 -6.050 -17.786 1.00 94.75 455 GLY A C 1
ATOM 3377 O O . GLY A 1 455 ? 9.246 -5.336 -18.009 1.00 94.75 455 GLY A O 1
ATOM 3378 N N . GLY A 1 456 ? 10.103 -7.318 -17.390 1.00 96.81 456 GLY A N 1
ATOM 3379 C CA . GLY A 1 456 ? 8.837 -7.935 -16.980 1.00 96.81 456 GLY A CA 1
ATOM 3380 C C . GLY A 1 456 ? 8.499 -9.237 -17.708 1.00 96.81 456 GLY A C 1
ATOM 3381 O O . GLY A 1 456 ? 9.088 -9.592 -18.730 1.00 96.81 456 GLY A O 1
ATOM 3382 N N . THR A 1 457 ? 7.521 -9.954 -17.156 1.00 97.25 457 THR A N 1
ATOM 3383 C CA . THR A 1 457 ? 6.962 -11.184 -17.728 1.00 97.25 457 THR A CA 1
ATOM 3384 C C . THR A 1 457 ? 5.499 -10.973 -18.078 1.00 97.25 457 THR A C 1
ATOM 3386 O O . THR A 1 457 ? 4.693 -10.623 -17.223 1.00 97.25 457 THR A O 1
ATOM 3389 N N . TYR A 1 458 ? 5.144 -11.222 -19.329 1.00 96.06 458 TYR A N 1
ATOM 3390 C CA . TYR A 1 458 ? 3.857 -10.907 -19.922 1.00 96.06 458 TYR A CA 1
ATOM 3391 C C . TYR A 1 458 ? 3.214 -12.200 -20.420 1.00 96.06 458 TYR A C 1
ATOM 3393 O O . TYR A 1 458 ? 3.742 -12.865 -21.302 1.00 96.06 458 TYR A O 1
ATOM 3401 N N . THR A 1 459 ? 2.070 -12.576 -19.862 1.00 95.62 459 THR A N 1
ATOM 3402 C CA . THR A 1 459 ? 1.205 -13.642 -20.383 1.00 95.62 459 THR A CA 1
ATOM 3403 C C . THR A 1 459 ? -0.009 -12.973 -21.011 1.00 95.62 459 THR A C 1
ATOM 3405 O O . THR A 1 459 ? -1.042 -12.787 -20.365 1.00 95.62 459 THR A O 1
ATOM 3408 N N . VAL A 1 460 ? 0.183 -12.486 -22.235 1.00 93.00 460 VAL A N 1
ATOM 3409 C CA . VAL A 1 460 ? -0.763 -11.644 -22.978 1.00 93.00 460 VAL A CA 1
ATOM 3410 C C . VAL A 1 460 ? -0.656 -11.952 -24.467 1.00 93.00 460 VAL A C 1
ATOM 3412 O O . VAL A 1 460 ? 0.335 -12.528 -24.917 1.00 93.00 460 VAL A O 1
ATOM 3415 N N . LYS A 1 461 ? -1.647 -11.537 -25.257 1.00 88.31 461 LYS A N 1
ATOM 3416 C CA . LYS A 1 461 ? -1.562 -11.662 -26.718 1.00 88.31 461 LYS A CA 1
ATOM 3417 C C . LYS A 1 461 ? -0.650 -10.618 -27.350 1.00 88.31 461 LYS A C 1
ATOM 3419 O O . LYS A 1 461 ? 0.155 -10.962 -28.207 1.00 88.31 461 LYS A O 1
ATOM 3424 N N . LYS A 1 462 ? -0.757 -9.363 -26.909 1.00 88.44 462 LYS A N 1
ATOM 3425 C CA . LYS A 1 462 ? 0.026 -8.235 -27.423 1.00 88.44 462 LYS A CA 1
ATOM 3426 C C . LYS A 1 462 ? 0.323 -7.236 -26.309 1.00 88.44 462 LYS A C 1
ATOM 3428 O O . LYS A 1 462 ? -0.532 -6.986 -25.461 1.00 88.44 462 LYS A O 1
ATOM 3433 N N . ILE A 1 463 ? 1.543 -6.696 -26.285 1.00 91.19 463 ILE A N 1
ATOM 3434 C CA . ILE A 1 463 ? 1.971 -5.745 -25.248 1.00 91.19 463 ILE A CA 1
ATOM 3435 C C . ILE A 1 463 ? 1.477 -4.336 -25.587 1.00 91.19 463 ILE A C 1
ATOM 3437 O O . ILE A 1 463 ? 0.810 -3.722 -24.760 1.00 91.19 463 ILE A O 1
ATOM 3441 N N . ILE A 1 464 ? 1.761 -3.838 -26.792 1.00 86.94 464 ILE A N 1
ATOM 3442 C CA . ILE A 1 464 ? 1.429 -2.472 -27.222 1.00 86.94 464 ILE A CA 1
ATOM 3443 C C . ILE A 1 464 ? 1.266 -2.395 -28.750 1.00 86.94 464 ILE A C 1
ATOM 3445 O O . ILE A 1 464 ? 1.698 -3.298 -29.465 1.00 86.94 464 ILE A O 1
ATOM 3449 N N . ALA A 1 465 ? 0.642 -1.330 -29.262 1.00 72.19 465 ALA A N 1
ATOM 3450 C CA . ALA A 1 465 ? 0.720 -0.952 -30.672 1.00 72.19 465 ALA A CA 1
ATOM 3451 C C . ALA A 1 465 ? 2.133 -0.439 -31.022 1.00 72.19 465 ALA A C 1
ATOM 3453 O O . ALA A 1 465 ? 2.730 0.305 -30.250 1.00 72.19 465 ALA A O 1
ATOM 3454 N N . GLU A 1 466 ? 2.669 -0.867 -32.166 1.00 71.44 466 GLU A N 1
ATOM 3455 C CA . GLU A 1 466 ? 4.052 -0.602 -32.594 1.00 71.44 466 GLU A CA 1
ATOM 3456 C C . GLU A 1 466 ? 4.433 0.891 -32.528 1.00 71.44 466 GLU A C 1
ATOM 3458 O O . GLU A 1 466 ? 3.621 1.757 -32.854 1.00 71.44 466 GLU A O 1
ATOM 3463 N N . ASN A 1 467 ? 5.697 1.176 -32.182 1.00 73.69 467 ASN A N 1
ATOM 3464 C CA . ASN A 1 467 ? 6.306 2.519 -32.166 1.00 73.69 467 ASN A CA 1
ATOM 3465 C C . ASN A 1 467 ? 5.762 3.481 -31.095 1.00 73.69 467 ASN A C 1
ATOM 3467 O O . ASN A 1 467 ? 5.692 4.684 -31.321 1.00 73.69 467 ASN A O 1
ATOM 3471 N N . MET A 1 468 ? 5.384 2.956 -29.929 1.00 80.81 468 MET A N 1
ATOM 3472 C CA . MET A 1 468 ? 4.858 3.747 -28.801 1.00 80.81 468 MET A CA 1
ATOM 3473 C C . MET A 1 468 ? 5.764 3.718 -27.561 1.00 80.81 468 MET A C 1
ATOM 3475 O O . MET A 1 468 ? 5.385 4.222 -26.510 1.00 80.81 468 MET A O 1
ATOM 3479 N N . VAL A 1 469 ? 6.924 3.066 -27.647 1.00 87.06 469 VAL A N 1
ATOM 3480 C CA . VAL A 1 469 ? 7.853 2.890 -26.527 1.00 87.06 469 VAL A CA 1
ATOM 3481 C C . VAL A 1 469 ? 9.043 3.829 -26.731 1.00 87.06 469 VAL A C 1
ATOM 3483 O O . VAL A 1 469 ? 9.675 3.804 -27.782 1.00 87.06 469 VAL A O 1
ATOM 3486 N N . ASP A 1 470 ? 9.358 4.624 -25.711 1.00 85.88 470 ASP A N 1
ATOM 3487 C CA . ASP A 1 470 ? 10.450 5.607 -25.733 1.00 85.88 470 ASP A CA 1
ATOM 3488 C C . ASP A 1 470 ? 11.781 4.970 -25.334 1.00 85.88 470 ASP A C 1
ATOM 3490 O O . ASP A 1 470 ? 12.856 5.387 -25.760 1.00 85.88 470 ASP A O 1
ATOM 3494 N N . THR A 1 471 ? 11.740 3.969 -24.457 1.00 88.56 471 THR A N 1
ATOM 3495 C CA . THR A 1 471 ? 12.942 3.292 -23.970 1.00 88.56 471 THR A CA 1
ATOM 3496 C C . THR A 1 471 ? 12.659 1.823 -23.715 1.00 88.56 471 THR A C 1
ATOM 3498 O O . THR A 1 471 ? 11.655 1.471 -23.092 1.00 88.56 471 THR A O 1
ATOM 3501 N N . ILE A 1 472 ? 13.584 0.969 -24.151 1.00 91.56 472 ILE A N 1
ATOM 3502 C CA . ILE A 1 472 ? 13.544 -0.475 -23.931 1.00 91.56 472 ILE A CA 1
ATOM 3503 C C . ILE A 1 472 ? 14.785 -0.947 -23.158 1.00 91.56 472 ILE A C 1
ATOM 3505 O O . ILE A 1 472 ? 15.890 -0.451 -23.374 1.00 91.56 472 ILE A O 1
ATOM 3509 N N . GLY A 1 473 ? 14.621 -1.905 -22.246 1.00 90.50 473 GLY A N 1
ATOM 3510 C CA . GLY A 1 473 ? 15.707 -2.441 -21.428 1.00 90.50 473 GLY A CA 1
ATOM 3511 C C . GLY A 1 473 ? 15.331 -3.717 -20.673 1.00 90.50 473 GLY A C 1
ATOM 3512 O O . GLY A 1 473 ? 14.209 -4.209 -20.783 1.00 90.50 473 GLY A O 1
ATOM 3513 N N . GLY A 1 474 ? 16.297 -4.251 -19.916 1.00 91.94 474 GLY A N 1
ATOM 3514 C CA . GLY A 1 474 ? 16.160 -5.468 -19.103 1.00 91.94 474 GLY A CA 1
ATOM 3515 C C . GLY A 1 474 ? 15.641 -6.681 -19.874 1.00 91.94 474 GLY A C 1
ATOM 3516 O O . GLY A 1 474 ? 15.782 -6.749 -21.090 1.00 91.94 474 GLY A O 1
ATOM 3517 N N . THR A 1 475 ? 15.094 -7.676 -19.169 1.00 94.25 475 THR A N 1
ATOM 3518 C CA . THR A 1 475 ? 14.573 -8.906 -19.794 1.00 94.25 475 THR A CA 1
ATOM 3519 C C . THR A 1 475 ? 13.060 -8.824 -19.951 1.00 94.25 475 THR A C 1
ATOM 3521 O O . THR A 1 475 ? 12.342 -8.689 -18.957 1.00 94.25 475 THR A O 1
ATOM 3524 N N . ILE A 1 476 ? 12.585 -8.945 -21.190 1.00 94.75 476 ILE A N 1
ATOM 3525 C CA . ILE A 1 476 ? 11.169 -8.909 -21.560 1.00 94.75 476 ILE A CA 1
ATOM 3526 C C . ILE A 1 476 ? 10.759 -10.299 -22.042 1.00 94.75 476 ILE A C 1
ATOM 3528 O O . ILE A 1 476 ? 11.278 -10.812 -23.036 1.00 94.75 476 ILE A O 1
ATOM 3532 N N . THR A 1 477 ? 9.814 -10.911 -21.331 1.00 94.62 477 THR A N 1
ATOM 3533 C CA . THR A 1 477 ? 9.307 -12.256 -21.636 1.00 94.62 477 THR A CA 1
ATOM 3534 C C . THR A 1 477 ? 7.840 -12.199 -22.037 1.00 94.62 477 THR A C 1
ATOM 3536 O O . THR A 1 477 ? 7.028 -11.736 -21.249 1.00 94.62 477 THR A O 1
ATOM 3539 N N . LEU A 1 478 ? 7.474 -12.719 -23.206 1.00 93.12 478 LEU A N 1
ATOM 3540 C CA . LEU A 1 478 ? 6.096 -12.836 -23.683 1.00 93.12 478 LEU A CA 1
ATOM 3541 C C . LEU A 1 478 ? 5.702 -14.313 -23.807 1.00 93.12 478 LEU A C 1
ATOM 3543 O O . LEU A 1 478 ? 6.356 -15.080 -24.507 1.00 93.12 478 LEU A O 1
ATOM 3547 N N . ASN A 1 479 ? 4.637 -14.724 -23.117 1.00 92.69 479 ASN A N 1
ATOM 3548 C CA . ASN A 1 479 ? 4.129 -16.100 -23.062 1.00 92.69 479 ASN A CA 1
ATOM 3549 C C . ASN A 1 479 ? 5.228 -17.137 -22.763 1.00 92.69 479 ASN A C 1
ATOM 3551 O O . ASN A 1 479 ? 5.296 -18.196 -23.379 1.00 92.69 479 ASN A O 1
ATOM 3555 N N . GLY A 1 480 ? 6.118 -16.804 -21.822 1.00 91.12 480 GLY A N 1
ATOM 3556 C CA . GLY A 1 480 ? 7.248 -17.649 -21.421 1.00 91.12 480 GLY A CA 1
ATOM 3557 C C . GLY A 1 480 ? 8.470 -17.601 -22.349 1.00 91.12 480 GLY A C 1
ATOM 3558 O O . GLY A 1 480 ? 9.487 -18.200 -22.013 1.00 91.12 480 GLY A O 1
ATOM 3559 N N . LYS A 1 481 ? 8.416 -16.877 -23.477 1.00 92.31 481 LYS A N 1
ATOM 3560 C CA . LYS A 1 481 ? 9.539 -16.689 -24.410 1.00 92.31 481 LYS A CA 1
ATOM 3561 C C . LYS A 1 481 ? 10.197 -15.325 -24.198 1.00 92.31 481 LYS A C 1
ATOM 3563 O O . LYS A 1 481 ? 9.508 -14.310 -24.188 1.00 92.31 481 LYS A O 1
ATOM 3568 N N . VAL A 1 482 ? 11.521 -15.277 -24.064 1.00 92.81 482 VAL A N 1
ATOM 3569 C CA . VAL A 1 482 ? 12.263 -14.003 -24.075 1.00 92.81 482 VAL A CA 1
ATOM 3570 C C . VAL A 1 482 ? 12.186 -13.406 -25.482 1.00 92.81 482 VAL A C 1
ATOM 3572 O O . VAL A 1 482 ? 12.611 -14.055 -26.435 1.00 92.81 482 VAL A O 1
ATOM 3575 N N . ILE A 1 483 ? 11.629 -12.198 -25.605 1.00 91.69 483 ILE A N 1
ATOM 3576 C CA . ILE A 1 483 ? 11.495 -11.471 -26.885 1.00 91.69 483 ILE A CA 1
ATOM 3577 C C . ILE A 1 483 ? 12.443 -10.277 -26.996 1.00 91.69 483 ILE A C 1
ATOM 3579 O O . ILE A 1 483 ? 12.622 -9.732 -28.078 1.00 91.69 483 ILE A O 1
ATOM 3583 N N . PHE A 1 484 ? 13.032 -9.852 -25.876 1.00 93.44 484 PHE A N 1
ATOM 3584 C CA . PHE A 1 484 ? 14.100 -8.864 -25.860 1.00 93.44 484 PHE A CA 1
ATOM 3585 C C . PHE A 1 484 ? 14.888 -8.938 -24.550 1.00 93.44 484 PHE A C 1
ATOM 3587 O O . PHE A 1 484 ? 14.318 -9.172 -23.479 1.00 93.44 484 PHE A O 1
ATOM 3594 N N . ARG A 1 485 ? 16.199 -8.696 -24.634 1.00 93.19 485 ARG A N 1
ATOM 3595 C CA . ARG A 1 485 ? 17.076 -8.508 -23.477 1.00 93.19 485 ARG A CA 1
ATOM 3596 C C . ARG A 1 485 ? 18.014 -7.324 -23.713 1.00 93.19 485 ARG A C 1
ATOM 3598 O O . ARG A 1 485 ? 18.966 -7.443 -24.478 1.00 93.19 485 ARG A O 1
ATOM 3605 N N . GLY A 1 486 ? 17.790 -6.212 -23.019 1.00 92.00 486 GLY A N 1
ATOM 3606 C CA . GLY A 1 486 ? 18.705 -5.067 -23.054 1.00 92.00 486 GLY A CA 1
ATOM 3607 C C . GLY A 1 486 ? 20.107 -5.415 -22.519 1.00 92.00 486 GLY A C 1
ATOM 3608 O O . GLY A 1 486 ? 20.233 -6.352 -21.728 1.00 92.00 486 GLY A O 1
ATOM 3609 N N . PRO A 1 487 ? 21.161 -4.693 -22.943 1.00 93.38 487 PRO A N 1
ATOM 3610 C CA . PRO A 1 487 ? 22.522 -4.919 -22.472 1.00 93.38 487 PRO A CA 1
ATOM 3611 C C . PRO A 1 487 ? 22.696 -4.415 -21.045 1.00 93.38 487 PRO A C 1
ATOM 3613 O O . PRO A 1 487 ? 22.110 -3.408 -20.641 1.00 93.38 487 PRO A O 1
ATOM 3616 N N . THR A 1 488 ? 23.557 -5.083 -20.289 1.00 92.38 488 THR A N 1
ATOM 3617 C CA . THR A 1 488 ? 24.133 -4.509 -19.072 1.00 92.38 488 THR A CA 1
ATOM 3618 C C . THR A 1 488 ? 25.228 -3.483 -19.413 1.00 92.38 488 THR A C 1
ATOM 3620 O O . THR A 1 488 ? 25.788 -3.524 -20.511 1.00 92.38 488 THR A O 1
ATOM 3623 N N . PRO A 1 489 ? 25.603 -2.587 -18.476 1.00 90.38 489 PRO A N 1
ATOM 3624 C CA . PRO A 1 489 ? 26.692 -1.627 -18.695 1.00 90.38 489 PRO A CA 1
ATOM 3625 C C . PRO A 1 489 ? 28.054 -2.258 -19.025 1.00 90.38 489 PRO A C 1
ATOM 3627 O O . PRO A 1 489 ? 28.913 -1.596 -19.595 1.00 90.38 489 PRO A O 1
ATOM 3630 N N . GLU A 1 490 ? 28.272 -3.525 -18.664 1.00 91.81 490 GLU A N 1
ATOM 3631 C CA . GLU A 1 490 ? 29.502 -4.249 -19.002 1.00 91.81 490 GLU A CA 1
ATOM 3632 C C . GLU A 1 490 ? 29.438 -4.891 -20.392 1.00 91.81 490 GLU A C 1
ATOM 3634 O O . GLU A 1 490 ? 30.462 -4.964 -21.072 1.00 91.81 490 GLU A O 1
ATOM 3639 N N . GLU A 1 491 ? 28.243 -5.309 -20.824 1.00 94.81 491 GLU A N 1
ATOM 3640 C CA . GLU A 1 491 ? 28.007 -5.898 -22.145 1.00 94.81 491 GLU A CA 1
ATOM 3641 C C . GLU A 1 491 ? 28.002 -4.850 -23.266 1.00 94.81 491 GLU A C 1
ATOM 3643 O O . GLU A 1 491 ? 28.259 -5.197 -24.415 1.00 94.81 491 GLU A O 1
ATOM 3648 N N . PHE A 1 492 ? 27.733 -3.574 -22.970 1.00 95.69 492 PHE A N 1
ATOM 3649 C CA . PHE A 1 492 ? 27.775 -2.513 -23.975 1.00 95.69 492 PHE A CA 1
ATOM 3650 C C . PHE A 1 492 ? 28.349 -1.206 -23.429 1.00 95.69 492 PHE A C 1
ATOM 3652 O O . PHE A 1 492 ? 27.695 -0.485 -22.672 1.00 95.69 492 PHE A O 1
ATOM 3659 N N . LYS A 1 493 ? 29.582 -0.882 -23.835 1.00 94.88 493 LYS A N 1
ATOM 3660 C CA . LYS A 1 493 ? 30.310 0.274 -23.301 1.00 94.88 493 LYS A CA 1
ATOM 3661 C C . LYS A 1 493 ? 31.336 0.868 -24.253 1.00 94.88 493 LYS A C 1
ATOM 3663 O O . LYS A 1 493 ? 32.011 0.177 -25.010 1.00 94.88 493 LYS A O 1
ATOM 3668 N N . ASN A 1 494 ? 31.515 2.176 -24.139 1.00 93.88 494 ASN A N 1
ATOM 3669 C CA . ASN A 1 494 ? 32.643 2.913 -24.686 1.00 93.88 494 ASN A CA 1
ATOM 3670 C C . ASN A 1 494 ? 33.846 2.729 -23.760 1.00 93.88 494 ASN A C 1
ATOM 3672 O O . ASN A 1 494 ? 33.776 3.037 -22.568 1.00 93.88 494 ASN A O 1
ATOM 3676 N N . THR A 1 495 ? 34.941 2.195 -24.301 1.00 94.69 495 THR A N 1
ATOM 3677 C CA . THR A 1 495 ? 36.089 1.756 -23.493 1.00 94.69 495 THR A CA 1
ATOM 3678 C C . THR A 1 495 ? 37.324 2.616 -23.647 1.00 94.69 495 THR A C 1
ATOM 3680 O O . THR A 1 495 ? 38.155 2.628 -22.746 1.00 94.69 495 THR A O 1
ATOM 3683 N N . GLU A 1 496 ? 37.484 3.297 -24.779 1.00 93.81 496 GLU A N 1
ATOM 3684 C CA . GLU A 1 496 ? 38.715 4.029 -25.067 1.00 93.81 496 GLU A CA 1
ATOM 3685 C C . GLU A 1 496 ? 38.457 5.242 -25.955 1.00 93.81 496 GLU A C 1
ATOM 3687 O O . GLU A 1 496 ? 37.695 5.162 -26.919 1.00 93.81 496 GLU A O 1
ATOM 3692 N N . ALA A 1 497 ? 39.119 6.350 -25.626 1.00 94.50 497 ALA A N 1
ATOM 3693 C CA . ALA A 1 497 ? 39.295 7.486 -26.510 1.00 94.50 497 ALA A CA 1
ATOM 3694 C C . ALA A 1 497 ? 40.795 7.650 -26.748 1.00 94.50 497 ALA A C 1
ATOM 3696 O O . ALA A 1 497 ? 41.567 7.721 -25.791 1.00 94.50 497 ALA A O 1
ATOM 3697 N N . SER A 1 498 ? 41.215 7.685 -28.007 1.00 93.56 498 SER A N 1
ATOM 3698 C CA . SER A 1 498 ? 42.634 7.698 -28.368 1.00 93.56 498 SER A CA 1
ATOM 3699 C C . SER A 1 498 ? 42.889 8.544 -29.608 1.00 93.56 498 SER A C 1
ATOM 3701 O O . SER A 1 498 ? 41.971 8.878 -30.364 1.00 93.56 498 SER A O 1
ATOM 3703 N N . ILE A 1 499 ? 44.149 8.926 -29.816 1.00 93.81 499 ILE A N 1
ATOM 3704 C CA . ILE A 1 499 ? 44.549 9.597 -31.048 1.00 93.81 499 ILE A CA 1
ATOM 3705 C C . ILE A 1 499 ? 44.481 8.599 -32.206 1.00 93.81 499 ILE A C 1
ATOM 3707 O O . ILE A 1 499 ? 45.022 7.501 -32.137 1.00 93.81 499 ILE A O 1
ATOM 3711 N N . TYR A 1 500 ? 43.834 9.011 -33.291 1.00 91.44 500 TYR A N 1
ATOM 3712 C CA . TYR A 1 500 ? 43.846 8.289 -34.554 1.00 91.44 500 TYR A CA 1
ATOM 3713 C C . TYR A 1 500 ? 44.840 8.947 -35.506 1.00 91.44 500 TYR A C 1
ATOM 3715 O O . TYR A 1 500 ? 44.681 10.119 -35.858 1.00 91.44 500 TYR A O 1
ATOM 3723 N N . MET A 1 501 ? 45.851 8.196 -35.940 1.00 89.88 501 MET A N 1
ATOM 3724 C CA . MET A 1 501 ? 46.835 8.642 -36.926 1.00 89.88 501 MET A CA 1
ATOM 3725 C C . MET A 1 501 ? 47.224 7.494 -37.862 1.00 89.88 501 MET A C 1
ATOM 3727 O O . MET A 1 501 ? 47.505 6.392 -37.388 1.00 89.88 501 MET A O 1
ATOM 3731 N N . PRO A 1 502 ? 47.313 7.742 -39.179 1.00 86.38 502 PRO A N 1
ATOM 3732 C CA . PRO A 1 502 ? 47.908 6.796 -40.116 1.00 86.38 502 PRO A CA 1
ATOM 3733 C C . PRO A 1 502 ? 49.385 6.505 -39.800 1.00 86.38 502 PRO A C 1
ATOM 3735 O O . PRO A 1 502 ? 50.129 7.384 -39.362 1.00 86.38 502 PRO A O 1
ATOM 3738 N N . SER A 1 503 ? 49.831 5.276 -40.060 1.00 80.69 503 SER A N 1
ATOM 3739 C CA . SER A 1 503 ? 51.239 4.859 -39.964 1.00 80.69 503 SER A CA 1
ATOM 3740 C C . SER A 1 503 ? 51.991 5.037 -41.287 1.00 80.69 503 SER A C 1
ATOM 3742 O O . SER A 1 503 ? 51.375 4.958 -42.347 1.00 80.69 503 SER A O 1
ATOM 3744 N N . GLY A 1 504 ? 53.324 5.159 -41.245 1.00 78.25 504 GLY A N 1
ATOM 3745 C CA . GLY A 1 504 ? 54.177 5.090 -42.441 1.00 78.25 504 GLY A CA 1
ATOM 3746 C C . GLY A 1 504 ? 54.465 6.446 -43.086 1.00 78.25 504 GLY A C 1
ATOM 3747 O O . GLY A 1 504 ? 54.514 6.538 -44.309 1.00 78.25 504 GLY A O 1
ATOM 3748 N N . ASN A 1 505 ? 54.648 7.489 -42.272 1.00 83.00 505 ASN A N 1
ATOM 3749 C CA . ASN A 1 505 ? 54.956 8.859 -42.687 1.00 83.00 505 ASN A CA 1
ATOM 3750 C C . ASN A 1 505 ? 53.914 9.505 -43.628 1.00 83.00 505 ASN A C 1
ATOM 3752 O O . ASN A 1 505 ? 54.252 10.274 -44.525 1.00 83.00 505 ASN A O 1
ATOM 3756 N N . VAL A 1 506 ? 52.630 9.176 -43.442 1.00 89.38 506 VAL A N 1
ATOM 3757 C CA . VAL A 1 506 ? 51.494 9.720 -44.225 1.00 89.38 506 VAL A CA 1
ATOM 3758 C C . VAL A 1 506 ? 50.438 10.412 -43.352 1.00 89.38 506 VAL A C 1
ATOM 3760 O O . VAL A 1 506 ? 49.354 10.767 -43.828 1.00 89.38 506 VAL A O 1
ATOM 3763 N N . ALA A 1 507 ? 50.731 10.594 -42.063 1.00 89.38 507 ALA A N 1
ATOM 3764 C CA . ALA A 1 507 ? 49.868 11.320 -41.142 1.00 89.38 507 ALA A CA 1
ATOM 3765 C C . ALA A 1 507 ? 49.837 12.817 -41.492 1.00 89.38 507 ALA A C 1
ATOM 3767 O O . ALA A 1 507 ? 50.852 13.432 -41.799 1.00 89.38 507 ALA A O 1
ATOM 3768 N N . THR A 1 508 ? 48.654 13.421 -41.448 1.00 90.94 508 THR A N 1
ATOM 3769 C CA . THR A 1 508 ? 48.429 14.843 -41.729 1.00 90.94 508 THR A CA 1
ATOM 3770 C C . THR A 1 508 ? 47.338 15.385 -40.809 1.00 90.94 508 THR A C 1
ATOM 3772 O O . THR A 1 508 ? 46.489 14.635 -40.327 1.00 90.94 508 THR A O 1
ATOM 3775 N N . LYS A 1 509 ? 47.256 16.714 -40.651 1.00 87.12 509 LYS A N 1
ATOM 3776 C CA . LYS A 1 509 ? 46.141 17.369 -39.932 1.00 87.12 509 LYS A CA 1
ATOM 3777 C C . LYS A 1 509 ? 44.751 16.983 -40.502 1.00 87.12 509 LYS A C 1
ATOM 3779 O O . LYS A 1 509 ? 43.743 17.114 -39.812 1.00 87.12 509 LYS A O 1
ATOM 3784 N N . ASN A 1 510 ? 44.686 16.493 -41.748 1.00 88.19 510 ASN A N 1
ATOM 3785 C CA . ASN A 1 510 ? 43.442 16.199 -42.465 1.00 88.19 510 ASN A CA 1
ATOM 3786 C C . ASN A 1 510 ? 42.969 14.738 -42.397 1.00 88.19 510 ASN A C 1
ATOM 3788 O O . ASN A 1 510 ? 41.795 14.486 -42.668 1.00 88.19 510 ASN A O 1
ATOM 3792 N N . ASN A 1 511 ? 43.850 13.788 -42.083 1.00 91.31 511 ASN A N 1
ATOM 3793 C CA . ASN A 1 511 ? 43.527 12.356 -41.975 1.00 91.31 511 ASN A CA 1
ATOM 3794 C C . ASN A 1 511 ? 43.803 11.787 -40.572 1.00 91.31 511 ASN A C 1
ATOM 3796 O O . ASN A 1 511 ? 43.615 10.594 -40.355 1.00 91.31 511 ASN A O 1
ATOM 3800 N N . SER A 1 512 ? 44.196 12.649 -39.635 1.00 92.38 512 SER A N 1
ATOM 3801 C CA . SER A 1 512 ? 44.389 12.337 -38.222 1.00 92.38 512 SER A CA 1
ATOM 3802 C C . SER A 1 512 ? 43.318 13.002 -37.356 1.00 92.38 512 SER A C 1
ATOM 3804 O O . SER A 1 512 ? 42.719 14.011 -37.747 1.00 92.38 512 SER A O 1
ATOM 3806 N N . GLY A 1 513 ? 43.073 12.451 -36.168 1.00 93.00 513 GLY A N 1
ATOM 3807 C CA . GLY A 1 513 ? 41.976 12.889 -35.315 1.00 93.00 513 GLY A CA 1
ATOM 3808 C C . GLY A 1 513 ? 41.904 12.209 -33.952 1.00 93.00 513 GLY A C 1
ATOM 3809 O O . GLY A 1 513 ? 42.904 11.714 -33.436 1.00 93.00 513 GLY A O 1
ATOM 3810 N N . VAL A 1 514 ? 40.698 12.174 -33.387 1.00 92.62 514 VAL A N 1
ATOM 3811 C CA . VAL A 1 514 ? 40.374 11.407 -32.173 1.00 92.62 514 VAL A CA 1
ATOM 3812 C C . VAL A 1 514 ? 39.416 10.283 -32.534 1.00 92.62 514 VAL A C 1
ATOM 3814 O O . VAL A 1 514 ? 38.448 10.506 -33.264 1.00 92.62 514 VAL A O 1
ATOM 3817 N N . SER A 1 515 ? 39.687 9.091 -32.013 1.00 92.25 515 SER A N 1
ATOM 3818 C CA . SER A 1 515 ? 38.802 7.934 -32.099 1.00 92.25 515 SER A CA 1
ATOM 3819 C C . SER A 1 515 ? 38.142 7.640 -30.758 1.00 92.25 515 SER A C 1
ATOM 3821 O O . SER A 1 515 ? 38.738 7.866 -29.705 1.00 92.25 515 SER A O 1
ATOM 3823 N N . PHE A 1 516 ? 36.922 7.118 -30.814 1.00 94.75 516 PHE A N 1
ATOM 3824 C CA . PHE A 1 516 ? 36.206 6.547 -29.680 1.00 94.75 516 PHE A CA 1
ATOM 3825 C C . PHE A 1 516 ? 35.872 5.095 -30.004 1.00 94.75 516 PHE A C 1
ATOM 3827 O O . PHE A 1 516 ? 35.261 4.820 -31.036 1.00 94.75 516 PHE A O 1
ATOM 3834 N N . THR A 1 517 ? 36.285 4.179 -29.131 1.00 94.88 517 THR A N 1
ATOM 3835 C CA . THR A 1 517 ? 36.073 2.737 -29.279 1.00 94.88 517 THR A CA 1
ATOM 3836 C C . THR A 1 517 ? 34.918 2.276 -28.407 1.00 94.88 517 THR A C 1
ATOM 3838 O O . THR A 1 517 ? 34.922 2.492 -27.190 1.00 94.88 517 THR A O 1
ATOM 3841 N N . THR A 1 518 ? 33.976 1.569 -29.023 1.00 95.88 518 THR A N 1
ATOM 3842 C CA . THR A 1 518 ? 32.861 0.910 -28.345 1.00 95.88 518 THR A CA 1
ATOM 3843 C C . THR A 1 518 ? 33.045 -0.598 -28.402 1.00 95.88 518 THR A C 1
ATOM 3845 O O . THR A 1 518 ? 33.254 -1.153 -29.480 1.00 95.88 518 THR A O 1
ATOM 3848 N N . LYS A 1 519 ? 32.954 -1.263 -27.247 1.00 95.81 519 LYS A N 1
ATOM 3849 C CA . LYS A 1 519 ? 32.939 -2.722 -27.137 1.00 95.81 519 LYS A CA 1
ATOM 3850 C C . LYS A 1 519 ? 31.529 -3.221 -26.855 1.00 95.81 519 LYS A C 1
ATOM 3852 O O . LYS A 1 519 ? 30.799 -2.639 -26.049 1.00 95.81 519 LYS A O 1
ATOM 3857 N N . VAL A 1 520 ? 31.194 -4.323 -27.509 1.00 96.06 520 VAL A N 1
ATOM 3858 C CA . VAL A 1 520 ? 29.928 -5.036 -27.398 1.00 96.06 520 VAL A CA 1
ATOM 3859 C C . VAL A 1 520 ? 30.246 -6.485 -27.050 1.00 96.06 520 VAL A C 1
ATOM 3861 O O . VAL A 1 520 ? 30.976 -7.140 -27.788 1.00 96.06 520 VAL A O 1
ATOM 3864 N N . ASP A 1 521 ? 29.736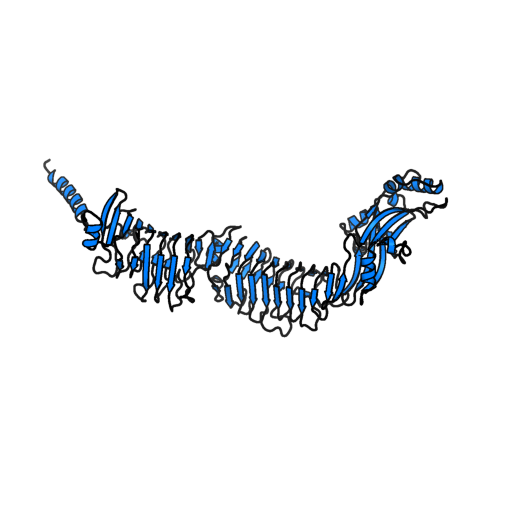 -6.993 -25.934 1.00 96.31 521 ASP A N 1
ATOM 3865 C CA . ASP A 1 521 ? 29.885 -8.401 -25.569 1.00 96.31 521 ASP A CA 1
ATOM 3866 C C . ASP A 1 521 ? 29.324 -9.296 -26.678 1.00 96.31 521 ASP A C 1
ATOM 3868 O O . ASP A 1 521 ? 28.216 -9.082 -27.187 1.00 96.31 521 ASP A O 1
ATOM 3872 N N . LYS A 1 522 ? 30.121 -10.295 -27.069 1.00 95.25 522 LYS A N 1
ATOM 3873 C CA . LYS A 1 522 ? 29.794 -11.160 -28.202 1.00 95.25 522 LYS A CA 1
ATOM 3874 C C . LYS A 1 522 ? 28.541 -11.987 -27.928 1.00 95.25 522 LYS A C 1
ATOM 3876 O O . LYS A 1 522 ? 27.681 -12.088 -28.797 1.00 95.25 522 LYS A O 1
ATOM 3881 N N . ASN A 1 523 ? 28.407 -12.536 -26.721 1.00 94.75 523 ASN A N 1
ATOM 3882 C CA . ASN A 1 523 ? 27.270 -13.385 -26.370 1.00 94.75 523 ASN A CA 1
ATOM 3883 C C . ASN A 1 523 ? 25.969 -12.582 -26.339 1.00 94.75 523 ASN A C 1
ATOM 3885 O O . ASN A 1 523 ? 24.938 -13.077 -26.791 1.00 94.75 523 ASN A O 1
ATOM 3889 N N . TRP A 1 524 ? 26.008 -11.345 -25.833 1.00 94.25 524 TRP A N 1
ATOM 3890 C CA . TRP A 1 524 ? 24.854 -10.453 -25.876 1.00 94.25 524 TRP A CA 1
ATOM 3891 C C . TRP A 1 524 ? 24.440 -10.137 -27.312 1.00 94.25 524 TRP A C 1
ATOM 3893 O O . TRP A 1 524 ? 23.265 -10.304 -27.649 1.00 94.25 524 TRP A O 1
ATOM 3903 N N . TYR A 1 525 ? 25.390 -9.721 -28.153 1.00 94.19 525 TYR A N 1
ATOM 3904 C CA . TYR A 1 525 ? 25.092 -9.345 -29.531 1.00 94.19 525 TYR A CA 1
ATOM 3905 C C . TYR A 1 525 ? 24.551 -10.528 -30.337 1.00 94.19 525 TYR A C 1
ATOM 3907 O O . TYR A 1 525 ? 23.500 -10.410 -30.965 1.00 94.19 525 TYR A O 1
ATOM 3915 N N . ASP A 1 526 ? 25.222 -11.680 -30.271 1.00 94.38 526 ASP A N 1
ATOM 3916 C CA . ASP A 1 526 ? 24.830 -12.884 -31.006 1.00 94.38 526 ASP A CA 1
ATOM 3917 C C . ASP A 1 526 ? 23.451 -13.388 -30.564 1.00 94.38 526 ASP A C 1
ATOM 3919 O O . ASP A 1 526 ? 22.641 -13.793 -31.399 1.00 94.38 526 ASP A O 1
ATOM 3923 N N . ALA A 1 527 ? 23.143 -13.316 -29.264 1.00 93.00 527 ALA A N 1
ATOM 3924 C CA . ALA A 1 527 ? 21.837 -13.706 -28.743 1.00 93.00 527 ALA A CA 1
ATOM 3925 C C . ALA A 1 527 ? 20.704 -12.806 -29.258 1.00 93.00 527 ALA A C 1
ATOM 3927 O O . ALA A 1 527 ? 19.622 -13.309 -29.552 1.00 93.00 527 ALA A O 1
ATOM 3928 N N . ILE A 1 528 ? 20.938 -11.494 -29.380 1.00 92.75 528 ILE A N 1
ATOM 3929 C CA . ILE A 1 528 ? 19.955 -10.565 -29.955 1.00 92.75 528 ILE A CA 1
ATOM 3930 C C . ILE A 1 528 ? 19.840 -10.755 -31.464 1.00 92.75 528 ILE A C 1
ATOM 3932 O O . ILE A 1 528 ? 18.729 -10.809 -31.982 1.00 92.75 528 ILE A O 1
ATOM 3936 N N . ALA A 1 529 ? 20.963 -10.880 -32.171 1.00 91.81 529 ALA A N 1
ATOM 3937 C CA . ALA A 1 529 ? 20.982 -11.044 -33.622 1.00 91.81 529 ALA A CA 1
ATOM 3938 C C . ALA A 1 529 ? 20.299 -12.346 -34.077 1.00 91.81 529 ALA A C 1
ATOM 3940 O O . ALA A 1 529 ? 19.737 -12.400 -35.168 1.00 91.81 529 ALA A O 1
ATOM 3941 N N . ALA A 1 530 ? 20.328 -13.389 -33.242 1.00 93.81 530 ALA A N 1
ATOM 3942 C CA . ALA A 1 530 ? 19.640 -14.654 -33.484 1.00 93.81 530 ALA A CA 1
ATOM 3943 C C . ALA A 1 530 ? 18.174 -14.672 -33.003 1.00 93.81 530 ALA A C 1
ATOM 3945 O O . ALA A 1 530 ? 17.485 -15.680 -33.181 1.00 93.81 530 ALA A O 1
ATOM 3946 N N . MET A 1 531 ? 17.689 -13.603 -32.362 1.00 93.44 531 MET A N 1
ATOM 3947 C CA . MET A 1 531 ? 16.354 -13.559 -31.772 1.00 93.44 531 MET A CA 1
ATOM 3948 C C . MET A 1 531 ? 15.284 -13.301 -32.839 1.00 93.44 531 MET A C 1
ATOM 3950 O O . MET A 1 531 ? 15.313 -12.309 -33.562 1.00 93.44 531 MET A O 1
ATOM 3954 N N . GLU A 1 532 ? 14.302 -14.197 -32.918 1.00 91.75 532 GLU A N 1
ATOM 3955 C CA . GLU A 1 532 ? 13.158 -14.047 -33.821 1.00 91.75 532 GLU A CA 1
ATOM 3956 C C . GLU A 1 532 ? 12.381 -12.754 -33.523 1.00 91.75 532 GLU A C 1
ATOM 3958 O O . GLU A 1 532 ? 12.085 -12.462 -32.363 1.00 91.75 532 GLU A O 1
ATOM 3963 N N . GLY A 1 533 ? 12.041 -12.000 -34.572 1.00 89.81 533 GLY A N 1
ATOM 3964 C CA . GLY A 1 533 ? 11.340 -10.720 -34.453 1.00 89.81 533 GLY A CA 1
ATOM 3965 C C . GLY A 1 533 ? 12.240 -9.548 -34.047 1.00 89.81 533 GLY A C 1
ATOM 3966 O O . GLY A 1 533 ? 11.739 -8.439 -33.890 1.00 89.81 533 GLY A O 1
ATOM 3967 N N . VAL A 1 534 ? 13.556 -9.747 -33.894 1.00 93.12 534 VAL A N 1
ATOM 3968 C CA . VAL A 1 534 ? 14.510 -8.663 -33.621 1.00 93.12 534 VAL A CA 1
ATOM 3969 C C . VAL A 1 534 ? 15.403 -8.416 -34.832 1.00 93.12 534 VAL A C 1
ATOM 3971 O O . VAL A 1 534 ? 15.965 -9.336 -35.415 1.00 93.12 534 VAL A O 1
ATOM 3974 N N . THR A 1 535 ? 15.542 -7.151 -35.223 1.00 94.69 535 THR A N 1
ATOM 3975 C CA . THR A 1 535 ? 16.433 -6.700 -36.298 1.00 94.69 535 THR A CA 1
ATOM 3976 C C . THR A 1 535 ? 17.387 -5.650 -35.756 1.00 94.69 535 THR A C 1
ATOM 3978 O O . THR A 1 535 ? 16.956 -4.644 -35.204 1.00 94.69 535 THR A O 1
ATOM 3981 N N . ILE A 1 536 ? 18.690 -5.857 -35.921 1.00 93.25 536 ILE A N 1
ATOM 3982 C CA . ILE A 1 536 ? 19.694 -4.829 -35.631 1.00 93.25 536 ILE A CA 1
ATOM 3983 C C . ILE A 1 536 ? 19.808 -3.948 -36.877 1.00 93.25 536 ILE A C 1
ATOM 3985 O O . ILE A 1 536 ? 20.253 -4.409 -37.925 1.00 93.25 536 ILE A O 1
ATOM 3989 N N . ASN A 1 537 ? 19.367 -2.696 -36.774 1.00 91.69 537 ASN A N 1
ATOM 3990 C CA . ASN A 1 537 ? 19.265 -1.774 -37.907 1.00 91.69 537 ASN A CA 1
ATOM 3991 C C . ASN A 1 537 ? 20.593 -1.090 -38.214 1.00 91.69 537 ASN A C 1
ATOM 3993 O O . ASN A 1 537 ? 20.964 -0.920 -39.372 1.00 91.69 537 ASN A O 1
ATOM 3997 N N . SER A 1 538 ? 21.283 -0.638 -37.169 1.00 91.62 538 SER A N 1
ATOM 3998 C CA . SER A 1 538 ? 22.542 0.086 -37.291 1.00 91.62 538 SER A CA 1
ATOM 3999 C C . SER A 1 538 ? 23.317 0.053 -35.983 1.00 91.62 538 SER A C 1
ATOM 4001 O O . SER A 1 538 ? 22.759 -0.156 -34.908 1.00 91.62 538 SER A O 1
ATOM 4003 N N . MET A 1 539 ? 24.616 0.292 -36.077 1.00 92.62 539 MET A N 1
ATOM 4004 C CA . MET A 1 539 ? 25.481 0.585 -34.943 1.00 92.62 539 MET A CA 1
ATOM 4005 C C . MET A 1 539 ? 26.384 1.745 -35.321 1.00 92.62 539 MET A C 1
ATOM 4007 O O . MET A 1 539 ? 26.712 1.918 -36.497 1.00 92.62 539 MET A O 1
ATOM 4011 N N . GLY A 1 540 ? 26.764 2.552 -34.344 1.00 93.12 540 GLY A N 1
ATOM 4012 C CA . GLY A 1 540 ? 27.511 3.757 -34.644 1.00 93.12 540 GLY A CA 1
ATOM 4013 C C . GLY A 1 540 ? 28.030 4.496 -33.432 1.00 93.12 540 GLY A C 1
ATOM 4014 O O . GLY A 1 540 ? 27.834 4.078 -32.290 1.00 93.12 540 GLY A O 1
ATOM 4015 N N . THR A 1 541 ? 28.694 5.617 -33.689 1.00 93.06 541 THR A N 1
ATOM 4016 C CA . THR A 1 541 ? 29.246 6.499 -32.657 1.00 93.06 541 THR A CA 1
ATOM 4017 C C . THR A 1 541 ? 28.813 7.938 -32.910 1.00 93.06 541 THR A C 1
ATOM 4019 O O . THR A 1 541 ? 29.068 8.496 -33.980 1.00 93.06 541 THR A O 1
ATOM 4022 N N . LEU A 1 542 ? 28.215 8.563 -31.893 1.00 93.81 542 LEU A N 1
ATOM 4023 C CA . LEU A 1 542 ? 27.986 10.005 -31.853 1.00 93.81 542 LEU A CA 1
ATOM 4024 C C . LEU A 1 542 ? 29.189 10.688 -31.199 1.00 93.81 542 LEU A C 1
ATOM 4026 O O . LEU A 1 542 ? 29.611 10.285 -30.115 1.00 93.81 542 LEU A O 1
ATOM 4030 N N . ILE A 1 543 ? 29.721 11.738 -31.830 1.00 93.19 543 ILE A N 1
ATOM 4031 C CA . ILE A 1 543 ? 30.798 12.568 -31.265 1.00 93.19 543 ILE A CA 1
ATOM 4032 C C . ILE A 1 543 ? 30.377 14.035 -31.308 1.00 93.19 543 ILE A C 1
ATOM 4034 O O . ILE A 1 543 ? 30.045 14.576 -32.369 1.00 93.19 543 ILE A O 1
ATOM 4038 N N . VAL A 1 544 ? 30.421 14.702 -30.154 1.00 92.50 544 VAL A N 1
ATOM 4039 C CA . VAL A 1 544 ? 30.075 16.123 -30.012 1.00 92.50 544 VAL A CA 1
ATOM 4040 C C . VAL A 1 544 ? 31.048 16.844 -29.074 1.00 92.50 544 VAL A C 1
ATOM 4042 O O . VAL A 1 544 ? 31.697 16.210 -28.244 1.00 92.50 544 VAL A O 1
ATOM 4045 N N . PRO A 1 545 ? 31.169 18.179 -29.158 1.00 92.56 545 PRO A N 1
ATOM 4046 C CA . PRO A 1 545 ? 31.760 18.963 -28.079 1.00 92.56 545 PRO A CA 1
ATOM 4047 C C . PRO A 1 545 ? 30.960 18.782 -26.787 1.00 92.56 545 PRO A C 1
ATOM 4049 O O . PRO A 1 545 ? 29.729 18.798 -26.825 1.00 92.56 545 PRO A O 1
ATOM 4052 N N . LYS A 1 546 ? 31.638 18.706 -25.639 1.00 92.62 546 LYS A N 1
ATOM 4053 C CA . LYS A 1 546 ? 30.986 18.576 -24.327 1.00 92.62 546 LYS A CA 1
ATOM 4054 C C . LYS A 1 546 ? 29.927 19.654 -24.073 1.00 92.62 546 LYS A C 1
ATOM 4056 O O . LYS A 1 546 ? 28.856 19.357 -23.551 1.00 92.62 546 LYS A O 1
ATOM 4061 N N . SER A 1 547 ? 30.174 20.873 -24.548 1.00 92.00 547 SER A N 1
ATOM 4062 C CA . SER A 1 547 ? 29.232 21.990 -24.434 1.00 92.00 547 SER A CA 1
ATOM 4063 C C . SER A 1 547 ? 27.876 21.743 -25.107 1.00 92.00 547 SER A C 1
ATOM 4065 O O . SER A 1 547 ? 26.914 22.440 -24.796 1.00 92.00 547 SER A O 1
ATOM 4067 N N . TYR A 1 548 ? 27.769 20.783 -26.032 1.00 93.50 548 TYR A N 1
ATOM 4068 C CA . TYR A 1 548 ? 26.496 20.438 -26.671 1.00 93.50 548 TYR A CA 1
ATOM 4069 C C . TYR A 1 548 ? 25.676 19.507 -25.777 1.00 93.50 548 TYR A C 1
ATOM 4071 O O . TYR A 1 548 ? 24.470 19.693 -25.666 1.00 93.50 548 TYR A O 1
ATOM 4079 N N . VAL A 1 549 ? 26.334 18.572 -25.086 1.00 92.38 549 VAL A N 1
ATOM 4080 C CA . VAL A 1 549 ? 25.697 17.723 -24.068 1.00 92.38 549 VAL A CA 1
ATOM 4081 C C . VAL A 1 549 ? 25.227 18.577 -22.893 1.00 92.38 549 VAL A C 1
ATOM 4083 O O . VAL A 1 549 ? 24.101 18.425 -22.429 1.00 92.38 549 VAL A O 1
ATOM 4086 N N . ASP A 1 550 ? 26.046 19.539 -22.459 1.00 93.12 550 ASP A N 1
ATOM 4087 C CA . ASP A 1 550 ? 25.663 20.476 -21.398 1.00 93.12 550 ASP A CA 1
ATOM 4088 C C . ASP A 1 550 ? 24.440 21.324 -21.819 1.00 93.12 550 ASP A C 1
ATOM 4090 O O . ASP A 1 550 ? 23.536 21.550 -21.016 1.00 93.12 550 ASP A O 1
ATOM 4094 N N . ALA A 1 551 ? 24.358 21.731 -23.094 1.00 92.06 551 ALA A N 1
ATOM 4095 C CA . ALA A 1 551 ? 23.192 22.428 -23.649 1.00 92.06 551 ALA A CA 1
ATOM 4096 C C . ALA A 1 551 ? 21.932 21.543 -23.740 1.00 92.06 551 ALA A C 1
ATOM 4098 O O . ALA A 1 551 ? 20.821 22.065 -23.698 1.00 92.06 551 ALA A O 1
ATOM 4099 N N . ALA A 1 552 ? 22.099 20.222 -23.821 1.00 89.94 552 ALA A N 1
ATOM 4100 C CA . ALA A 1 552 ? 21.033 19.224 -23.747 1.00 89.94 552 ALA A CA 1
ATOM 4101 C C . ALA A 1 552 ? 20.742 18.774 -22.297 1.00 89.94 552 ALA A C 1
ATOM 4103 O O . ALA A 1 552 ? 20.248 17.672 -22.062 1.00 89.94 552 ALA A O 1
ATOM 4104 N N . ASN A 1 553 ? 21.068 19.613 -21.304 1.00 88.81 553 ASN A N 1
ATOM 4105 C CA . ASN A 1 553 ? 20.897 19.336 -19.873 1.00 88.81 553 ASN A CA 1
ATOM 4106 C C . ASN A 1 553 ? 21.585 18.039 -19.402 1.00 88.81 553 ASN A C 1
ATOM 4108 O O . ASN A 1 553 ? 21.109 17.372 -18.486 1.00 88.81 553 ASN A O 1
ATOM 4112 N N . GLY A 1 554 ? 22.704 17.668 -20.030 1.00 87.69 554 GLY A N 1
ATOM 4113 C CA . GLY A 1 554 ? 23.469 16.465 -19.697 1.00 87.69 554 GLY A CA 1
ATOM 4114 C C . GLY A 1 554 ? 23.020 15.188 -20.422 1.00 87.69 554 GLY A C 1
ATOM 4115 O O . GLY A 1 554 ? 23.688 14.160 -20.291 1.00 87.69 554 GLY A O 1
ATOM 4116 N N . VAL A 1 555 ? 21.930 15.226 -21.198 1.00 88.25 555 VAL A N 1
ATOM 4117 C CA . VAL A 1 555 ? 21.423 14.068 -21.951 1.00 88.25 555 VAL A CA 1
ATOM 4118 C C . VAL A 1 555 ? 22.186 13.935 -23.267 1.00 88.25 555 VAL A C 1
ATOM 4120 O O . VAL A 1 555 ? 22.147 14.832 -24.106 1.00 88.25 555 VAL A O 1
ATOM 4123 N N . PHE A 1 556 ? 22.874 12.807 -23.467 1.00 91.81 556 PHE A N 1
ATOM 4124 C CA . PHE A 1 556 ? 23.648 12.557 -24.684 1.00 91.81 556 PHE A CA 1
ATOM 4125 C C . PHE A 1 556 ? 22.969 11.525 -25.595 1.00 91.81 556 PHE A C 1
ATOM 4127 O O . PHE A 1 556 ? 23.388 10.374 -25.674 1.00 91.81 556 PHE A O 1
ATOM 4134 N N . THR A 1 557 ? 21.934 11.971 -26.305 1.00 89.88 557 THR A N 1
ATOM 4135 C CA . THR A 1 557 ? 21.326 11.259 -27.442 1.00 89.88 557 THR A CA 1
ATOM 4136 C C . THR A 1 557 ? 21.278 12.186 -28.652 1.00 89.88 557 THR A C 1
ATOM 4138 O O . THR A 1 557 ? 21.469 13.396 -28.515 1.00 89.88 557 THR A O 1
ATOM 4141 N N . LYS A 1 558 ? 21.027 11.652 -29.849 1.00 87.81 558 LYS A N 1
ATOM 4142 C CA . LYS A 1 558 ? 20.942 12.482 -31.058 1.00 87.81 558 LYS A CA 1
ATOM 4143 C C . LYS A 1 558 ? 19.793 13.487 -30.960 1.00 87.81 558 LYS A C 1
ATOM 4145 O O . LYS A 1 558 ? 19.988 14.681 -31.173 1.00 87.81 558 LYS A O 1
ATOM 4150 N N . GLU A 1 559 ? 18.632 13.007 -30.538 1.00 86.94 559 GLU A N 1
ATOM 4151 C CA . GLU A 1 559 ? 17.389 13.766 -30.419 1.00 86.94 559 GLU A CA 1
ATOM 4152 C C . GLU A 1 559 ? 17.539 14.904 -29.403 1.00 86.94 559 GLU A C 1
ATOM 4154 O O . GLU A 1 559 ? 17.115 16.029 -29.662 1.00 86.94 559 GLU A O 1
ATOM 4159 N N . ALA A 1 560 ? 18.202 14.649 -28.268 1.00 88.19 560 ALA A N 1
ATOM 4160 C CA . ALA A 1 560 ? 18.437 15.662 -27.242 1.00 88.19 560 ALA A CA 1
ATOM 4161 C C . ALA A 1 560 ? 19.384 16.776 -27.726 1.00 88.19 560 ALA A C 1
ATOM 4163 O O . ALA A 1 560 ? 19.163 17.955 -27.440 1.00 88.19 560 ALA A O 1
ATOM 4164 N N . ILE A 1 561 ? 20.421 16.420 -28.494 1.00 90.62 561 ILE A N 1
ATOM 4165 C CA . ILE A 1 561 ? 21.368 17.382 -29.077 1.00 90.62 561 ILE A CA 1
ATOM 4166 C C . ILE A 1 561 ? 20.682 18.244 -30.146 1.00 90.62 561 ILE A C 1
ATOM 4168 O O . ILE A 1 561 ? 20.862 19.466 -30.162 1.00 90.62 561 ILE A O 1
ATOM 4172 N N . GLU A 1 562 ? 19.867 17.633 -31.007 1.00 89.94 562 GLU A N 1
ATOM 4173 C CA . GLU A 1 562 ? 19.095 18.335 -32.039 1.00 89.94 562 GLU A CA 1
ATOM 4174 C C . GLU A 1 562 ? 18.034 19.261 -31.425 1.00 89.94 562 GLU A C 1
ATOM 4176 O O . GLU A 1 562 ? 17.921 20.423 -31.828 1.00 89.94 562 GLU A O 1
ATOM 4181 N N . ALA A 1 563 ? 17.330 18.812 -30.380 1.00 86.94 563 ALA A N 1
ATOM 4182 C CA . ALA A 1 563 ? 16.374 19.627 -29.628 1.00 86.94 563 ALA A CA 1
ATOM 4183 C C . ALA A 1 563 ? 17.027 20.847 -28.948 1.00 86.94 563 ALA A C 1
ATOM 4185 O O . ALA A 1 563 ? 16.391 21.891 -28.802 1.00 86.94 563 ALA A O 1
ATOM 4186 N N . ALA A 1 564 ? 18.315 20.761 -28.593 1.00 89.44 564 ALA A N 1
ATOM 4187 C CA . ALA A 1 564 ? 19.108 21.879 -28.073 1.00 89.44 564 ALA A CA 1
ATOM 4188 C C . ALA A 1 564 ? 19.613 22.851 -29.168 1.00 89.44 564 ALA A C 1
ATOM 4190 O O . ALA A 1 564 ? 20.425 23.745 -28.896 1.00 89.44 564 ALA A O 1
ATOM 4191 N N . GLY A 1 565 ? 19.171 22.684 -30.422 1.00 89.81 565 GLY A N 1
ATOM 4192 C CA . GLY A 1 565 ? 19.572 23.517 -31.557 1.00 89.81 565 GLY A CA 1
ATOM 4193 C C . GLY A 1 565 ? 21.035 23.324 -31.961 1.00 89.81 565 GLY A C 1
ATOM 4194 O O . GLY A 1 565 ? 21.660 24.243 -32.498 1.00 89.81 565 GLY A O 1
ATOM 4195 N N . LYS A 1 566 ? 21.615 22.160 -31.651 1.00 89.38 566 LYS A N 1
ATOM 4196 C CA . LYS A 1 566 ? 22.966 21.767 -32.057 1.00 89.38 566 LYS A CA 1
ATOM 4197 C C . LYS A 1 566 ? 22.878 20.689 -33.132 1.00 89.38 566 LYS A C 1
ATOM 4199 O O . LYS A 1 566 ? 21.864 20.026 -33.285 1.00 89.38 566 LYS A O 1
ATOM 4204 N N . GLN A 1 567 ? 23.958 20.511 -33.881 1.00 81.06 567 GLN A N 1
ATOM 4205 C CA . GLN A 1 567 ? 24.095 19.393 -34.811 1.00 81.06 567 GLN A CA 1
ATOM 4206 C C . GLN A 1 567 ? 25.223 18.493 -34.322 1.00 81.06 567 GLN A C 1
ATOM 4208 O O . GLN A 1 567 ? 26.289 18.991 -33.938 1.00 81.06 567 GLN A O 1
ATOM 4213 N N . CYS A 1 568 ? 24.993 17.179 -34.326 1.00 68.69 568 CYS A N 1
ATOM 4214 C CA . CYS A 1 568 ? 26.047 16.208 -34.062 1.00 68.69 568 CYS A CA 1
ATOM 4215 C C . CYS A 1 568 ? 27.197 16.451 -35.047 1.00 68.69 568 CYS A C 1
ATOM 4217 O O . CYS A 1 568 ? 26.982 16.496 -36.257 1.00 68.69 568 CYS A O 1
ATOM 4219 N N . LYS A 1 569 ? 28.424 16.633 -34.537 1.00 65.81 569 LYS A N 1
ATOM 4220 C CA . LYS A 1 569 ? 29.594 16.833 -35.408 1.00 65.81 569 LYS A CA 1
ATOM 4221 C C . LYS A 1 569 ? 29.907 15.571 -36.209 1.00 65.81 569 LYS A C 1
ATOM 4223 O O . LYS A 1 569 ? 30.444 15.671 -37.307 1.00 65.81 569 LYS A O 1
ATOM 4228 N N . VAL A 1 570 ? 29.585 14.412 -35.636 1.00 72.62 570 VAL A N 1
ATOM 4229 C CA . VAL A 1 570 ? 29.747 13.091 -36.233 1.00 72.62 570 VAL A CA 1
ATOM 4230 C C . VAL A 1 570 ? 28.605 12.192 -35.763 1.00 72.62 570 VAL A C 1
ATOM 4232 O O . VAL A 1 570 ? 28.368 12.089 -34.559 1.00 72.62 570 VAL A O 1
ATOM 4235 N N . ASP A 1 571 ? 27.941 11.548 -36.719 1.00 83.00 571 ASP A N 1
ATOM 4236 C CA . ASP A 1 571 ? 27.072 10.381 -36.545 1.00 83.00 571 ASP A CA 1
ATOM 4237 C C . ASP A 1 571 ? 27.584 9.326 -37.535 1.00 83.00 571 ASP A C 1
ATOM 4239 O O . ASP A 1 571 ? 27.225 9.337 -38.713 1.00 83.00 571 ASP A O 1
ATOM 4243 N N . ILE A 1 572 ? 28.566 8.527 -37.103 1.00 84.19 572 ILE A N 1
ATOM 4244 C CA . ILE A 1 572 ? 29.143 7.471 -37.946 1.00 84.19 572 ILE A CA 1
ATOM 4245 C C . ILE A 1 572 ? 28.297 6.228 -37.760 1.00 84.19 572 ILE A C 1
ATOM 4247 O O . ILE A 1 572 ? 28.266 5.684 -36.661 1.00 84.19 572 ILE A O 1
ATOM 4251 N N . VAL A 1 573 ? 27.682 5.764 -38.845 1.00 85.69 573 VAL A N 1
ATOM 4252 C CA . VAL A 1 573 ? 27.137 4.410 -38.937 1.00 85.69 573 VAL A CA 1
ATOM 4253 C C . VAL A 1 573 ? 28.276 3.485 -39.361 1.00 85.69 573 VAL A C 1
ATOM 4255 O O . VAL A 1 573 ? 28.875 3.675 -40.419 1.00 85.69 573 VAL A O 1
ATOM 4258 N N . ASN A 1 574 ? 28.614 2.516 -38.516 1.00 85.38 574 ASN A N 1
ATOM 4259 C CA . ASN A 1 574 ? 29.677 1.552 -38.771 1.00 85.38 574 ASN A CA 1
ATOM 4260 C C . ASN A 1 574 ? 29.142 0.358 -39.576 1.00 85.38 574 ASN A C 1
ATOM 4262 O O . ASN A 1 574 ? 28.143 -0.260 -39.208 1.00 85.38 574 ASN A O 1
ATOM 4266 N N . GLU A 1 575 ? 29.848 -0.006 -40.647 1.00 83.44 575 GLU A N 1
ATOM 4267 C CA . GLU A 1 575 ? 29.581 -1.219 -41.425 1.00 83.44 575 GLU A CA 1
ATOM 4268 C C . GLU A 1 575 ? 30.463 -2.370 -40.915 1.00 83.44 575 GLU A C 1
ATOM 4270 O O . GLU A 1 575 ? 31.581 -2.586 -41.381 1.00 83.44 575 GLU A O 1
ATOM 4275 N N . GLY A 1 576 ? 29.957 -3.109 -39.924 1.00 85.62 576 GLY A N 1
ATOM 4276 C CA . GLY A 1 576 ? 30.605 -4.308 -39.386 1.00 85.62 576 GLY A CA 1
ATOM 4277 C C . GLY A 1 576 ? 31.618 -4.060 -38.261 1.00 85.62 576 GLY A C 1
ATOM 4278 O O . GLY A 1 576 ? 31.702 -2.978 -37.680 1.00 85.62 576 GLY A O 1
ATOM 4279 N N . TRP A 1 577 ? 32.372 -5.112 -37.929 1.00 92.88 577 TRP A N 1
ATOM 4280 C CA . TRP A 1 577 ? 33.248 -5.169 -36.755 1.00 92.88 577 TRP A CA 1
ATOM 4281 C C . TRP A 1 577 ? 34.725 -5.120 -37.131 1.00 92.88 577 TRP A C 1
ATOM 4283 O O . TRP A 1 577 ? 35.175 -5.877 -37.993 1.00 92.88 577 TRP A O 1
ATOM 4293 N N . TYR A 1 578 ? 35.511 -4.314 -36.416 1.00 92.31 578 TYR A N 1
ATOM 4294 C CA . TYR A 1 578 ? 36.956 -4.205 -36.655 1.00 92.31 578 TYR A CA 1
ATOM 4295 C C . TYR A 1 578 ? 37.713 -5.491 -36.308 1.00 92.31 578 TYR A C 1
ATOM 4297 O O . TYR A 1 578 ? 38.730 -5.798 -36.926 1.00 92.31 578 TYR A O 1
ATOM 4305 N N . ASN A 1 579 ? 37.209 -6.261 -35.344 1.00 94.69 579 ASN A N 1
ATOM 4306 C CA . ASN A 1 579 ? 37.788 -7.531 -34.917 1.00 94.69 579 ASN A CA 1
ATOM 4307 C C . ASN A 1 579 ? 36.958 -8.750 -35.322 1.00 94.69 579 ASN A C 1
ATOM 4309 O O . ASN A 1 579 ? 37.016 -9.773 -34.647 1.00 94.69 579 ASN A O 1
ATOM 4313 N N . ALA A 1 580 ? 36.204 -8.685 -36.426 1.00 90.88 580 ALA A N 1
ATOM 4314 C CA . ALA A 1 580 ? 35.351 -9.796 -36.866 1.00 90.88 580 ALA A CA 1
ATOM 4315 C C . ALA A 1 580 ? 36.078 -11.162 -36.891 1.00 90.88 580 ALA A C 1
ATOM 4317 O O . ALA A 1 580 ? 35.487 -12.178 -36.539 1.00 90.88 580 ALA A O 1
ATOM 4318 N N . ALA A 1 581 ? 37.366 -11.184 -37.260 1.00 91.12 581 ALA A N 1
ATOM 4319 C CA . ALA A 1 581 ? 38.178 -12.401 -37.331 1.00 91.12 581 ALA A CA 1
ATOM 4320 C C . ALA A 1 581 ? 38.680 -12.928 -35.970 1.00 91.12 581 ALA A C 1
ATOM 4322 O O . ALA A 1 581 ? 39.024 -14.104 -35.873 1.00 91.12 581 ALA A O 1
ATOM 4323 N N . THR A 1 582 ? 38.752 -12.086 -34.934 1.00 93.31 582 THR A N 1
ATOM 4324 C CA . THR A 1 582 ? 39.284 -12.452 -33.605 1.00 93.31 582 THR A CA 1
ATOM 4325 C C . THR A 1 582 ? 38.229 -12.424 -32.502 1.00 93.31 582 THR A C 1
ATOM 4327 O O . THR A 1 582 ? 38.501 -12.908 -31.407 1.00 93.31 582 THR A O 1
ATOM 4330 N N . ALA A 1 583 ? 37.013 -11.951 -32.795 1.00 91.56 583 ALA A N 1
ATOM 4331 C CA . ALA A 1 583 ? 35.932 -11.752 -31.830 1.00 91.56 583 ALA A CA 1
ATOM 4332 C C . ALA A 1 583 ? 35.610 -12.985 -30.968 1.00 91.56 583 ALA A C 1
ATOM 4334 O O . ALA A 1 583 ? 35.270 -12.838 -29.798 1.00 91.56 583 ALA A O 1
ATOM 4335 N N . GLU A 1 584 ? 35.742 -14.197 -31.515 1.00 90.62 584 GLU A N 1
ATOM 4336 C CA . GLU A 1 584 ? 35.530 -15.439 -30.759 1.00 90.62 584 GLU A CA 1
ATOM 4337 C C . GLU A 1 584 ? 36.512 -15.583 -29.586 1.00 90.62 584 GLU A C 1
ATOM 4339 O O . GLU A 1 584 ? 36.109 -15.930 -28.479 1.00 90.62 584 GLU A O 1
ATOM 4344 N N . ASN A 1 585 ? 37.787 -15.256 -29.814 1.00 92.88 585 ASN A N 1
ATOM 4345 C CA . ASN A 1 585 ? 38.826 -15.296 -28.785 1.00 92.88 585 ASN A CA 1
ATOM 4346 C C . ASN A 1 585 ? 38.781 -14.060 -27.881 1.00 92.88 585 ASN A C 1
ATOM 4348 O O . ASN A 1 585 ? 39.104 -14.147 -26.700 1.00 92.88 585 ASN A O 1
ATOM 4352 N N . ASP A 1 586 ? 38.406 -12.910 -28.443 1.00 92.25 586 ASP A N 1
ATOM 4353 C CA . ASP A 1 586 ? 38.332 -11.648 -27.707 1.00 92.25 586 ASP A CA 1
ATOM 4354 C C . ASP A 1 586 ? 37.118 -11.608 -26.761 1.00 92.25 586 ASP A C 1
ATOM 4356 O O . ASP A 1 586 ? 37.120 -10.851 -25.794 1.00 92.25 586 ASP A O 1
ATOM 4360 N N . HIS A 1 587 ? 36.086 -12.418 -27.030 1.00 94.50 587 HIS A N 1
ATOM 4361 C CA . HIS A 1 587 ? 34.779 -12.437 -26.355 1.00 94.50 587 HIS A CA 1
ATOM 4362 C C . HIS A 1 587 ? 33.958 -11.140 -26.487 1.00 94.50 587 HIS A C 1
ATOM 4364 O O . HIS A 1 587 ? 32.909 -10.990 -25.862 1.00 94.50 587 HIS A O 1
ATOM 4370 N N . PHE A 1 588 ? 34.381 -10.213 -27.345 1.00 96.19 588 PHE A N 1
ATOM 4371 C CA . PHE A 1 588 ? 33.646 -8.996 -27.677 1.00 96.19 588 PHE A CA 1
ATOM 4372 C C . PHE A 1 588 ? 33.814 -8.650 -29.152 1.00 96.19 588 PHE A C 1
ATOM 4374 O O . PHE A 1 588 ? 34.824 -8.970 -29.780 1.00 96.19 588 PHE A O 1
ATOM 4381 N N . TYR A 1 589 ? 32.846 -7.919 -29.681 1.00 95.94 589 TYR A N 1
ATOM 4382 C CA . TYR A 1 589 ? 32.993 -7.145 -30.896 1.00 95.94 589 TYR A CA 1
ATOM 4383 C C . TYR A 1 589 ? 33.358 -5.696 -30.574 1.00 95.94 589 TYR A C 1
ATOM 4385 O O . TYR A 1 589 ? 33.004 -5.181 -29.510 1.00 95.94 589 TYR A O 1
ATOM 4393 N N . PHE A 1 590 ? 34.038 -5.005 -31.489 1.00 95.00 590 PHE A N 1
ATOM 4394 C CA . PHE A 1 590 ? 34.208 -3.561 -31.369 1.00 95.00 590 PHE A CA 1
ATOM 4395 C C . PHE A 1 590 ? 34.069 -2.812 -32.691 1.00 95.00 590 PHE A C 1
ATOM 4397 O O . PHE A 1 590 ? 34.389 -3.316 -33.773 1.00 95.00 590 PHE A O 1
ATOM 4404 N N . TYR A 1 591 ? 33.623 -1.567 -32.563 1.00 94.44 591 TYR A N 1
ATOM 4405 C CA . TYR A 1 591 ? 33.652 -0.567 -33.619 1.00 94.44 591 TYR A CA 1
ATOM 4406 C C . TYR A 1 591 ? 34.213 0.751 -33.089 1.00 94.44 591 TYR A C 1
ATOM 4408 O O . TYR A 1 591 ? 34.344 0.960 -31.879 1.00 94.44 591 TYR A O 1
ATOM 4416 N N . GLN A 1 592 ? 34.604 1.621 -34.017 1.00 91.38 592 GLN A N 1
ATOM 4417 C CA . GLN A 1 592 ? 35.218 2.903 -33.708 1.00 91.38 592 GLN A CA 1
ATOM 4418 C C . GLN A 1 592 ? 34.589 4.016 -34.539 1.00 91.38 592 GLN A C 1
ATOM 4420 O O . GLN A 1 592 ? 34.391 3.867 -35.746 1.00 91.38 592 GLN A O 1
ATOM 4425 N N . GLY A 1 593 ? 34.335 5.150 -33.890 1.00 91.25 593 GLY A N 1
ATOM 4426 C CA . GLY A 1 593 ? 34.024 6.413 -34.547 1.00 91.25 593 GLY A CA 1
ATOM 4427 C C . GLY A 1 593 ? 35.238 7.331 -34.512 1.00 91.25 593 GLY A C 1
ATOM 4428 O O . GLY A 1 593 ? 35.807 7.548 -33.443 1.00 91.25 593 GLY A O 1
ATOM 4429 N N . VAL A 1 594 ? 35.632 7.887 -35.659 1.00 90.50 594 VAL A N 1
ATOM 4430 C CA . VAL A 1 594 ? 36.797 8.777 -35.767 1.00 90.50 594 VAL A CA 1
ATOM 4431 C C . VAL A 1 594 ? 36.374 10.158 -36.253 1.00 90.50 594 VAL A C 1
ATOM 4433 O O . VAL A 1 594 ? 35.831 10.305 -37.346 1.00 90.50 594 VAL A O 1
ATOM 4436 N N . LEU A 1 595 ? 36.686 11.189 -35.468 1.00 91.31 595 LEU A N 1
ATOM 4437 C CA . LEU A 1 595 ? 36.587 12.581 -35.896 1.00 91.31 595 LEU A CA 1
ATOM 4438 C C . LEU A 1 595 ? 37.961 13.057 -36.384 1.00 91.31 595 LEU A C 1
ATOM 4440 O O . LEU A 1 595 ? 38.862 13.275 -35.577 1.00 91.31 595 LEU A O 1
ATOM 4444 N N . VAL A 1 596 ? 38.107 13.241 -37.698 1.00 90.62 596 VAL A N 1
ATOM 4445 C CA . VAL A 1 596 ? 39.304 13.818 -38.345 1.00 90.62 596 VAL A CA 1
ATOM 4446 C C . VAL A 1 596 ? 39.103 15.300 -38.683 1.00 90.62 596 VAL A C 1
ATOM 4448 O O . VAL A 1 596 ? 38.002 15.828 -38.529 1.00 90.62 596 VAL A O 1
ATOM 4451 N N . LYS A 1 597 ? 40.152 15.974 -39.182 1.00 87.88 597 LYS A N 1
ATOM 4452 C CA . LYS A 1 597 ? 40.121 17.405 -39.564 1.00 87.88 597 LYS A CA 1
ATOM 4453 C C . LYS A 1 597 ? 39.734 18.303 -38.385 1.00 87.88 597 LYS A C 1
ATOM 4455 O O . LYS A 1 597 ? 38.820 19.126 -38.466 1.00 87.88 597 LYS A O 1
ATOM 4460 N N . LEU A 1 598 ? 40.426 18.115 -37.263 1.00 88.00 598 LEU A N 1
ATOM 4461 C CA . LEU A 1 598 ? 40.150 18.852 -36.034 1.00 88.00 598 LEU A CA 1
ATOM 4462 C C . LEU A 1 598 ? 40.463 20.342 -36.212 1.00 88.00 598 LEU A C 1
ATOM 4464 O O . LEU A 1 598 ? 41.570 20.717 -36.593 1.00 88.00 598 LEU A O 1
ATOM 4468 N N . SER A 1 599 ? 39.489 21.200 -35.904 1.00 84.69 599 SER A N 1
ATOM 4469 C CA . SER A 1 599 ? 39.712 22.646 -35.818 1.00 84.69 599 SER A CA 1
ATOM 4470 C C . SER A 1 599 ? 40.426 23.014 -34.517 1.00 84.69 599 SER A C 1
ATOM 4472 O O . SER A 1 599 ? 40.284 22.308 -33.518 1.00 84.69 599 SER A O 1
ATOM 4474 N N . SER A 1 600 ? 41.099 24.168 -34.471 1.00 81.56 600 SER A N 1
ATOM 4475 C CA . SER A 1 600 ? 41.771 24.652 -33.252 1.00 81.56 600 SER A CA 1
ATOM 4476 C C . SER A 1 600 ? 40.822 24.740 -32.050 1.00 81.56 600 SER A C 1
ATOM 4478 O O . SER A 1 600 ? 41.193 24.363 -30.945 1.00 81.56 600 SER A O 1
ATOM 4480 N N . ALA A 1 601 ? 39.562 25.136 -32.274 1.00 81.12 601 ALA A N 1
ATOM 4481 C CA . ALA A 1 601 ? 38.522 25.157 -31.239 1.00 81.12 601 ALA A CA 1
ATOM 4482 C C . ALA A 1 601 ? 38.099 23.756 -30.757 1.00 81.12 601 ALA A C 1
ATOM 4484 O O . ALA A 1 601 ? 37.612 23.603 -29.643 1.00 81.12 601 ALA A O 1
ATOM 4485 N N . THR A 1 602 ? 38.245 22.732 -31.601 1.00 83.44 602 THR A N 1
ATOM 4486 C CA . THR A 1 602 ? 37.986 21.336 -31.220 1.00 83.44 602 THR A CA 1
ATOM 4487 C C . THR A 1 602 ? 39.166 20.755 -30.439 1.00 83.44 602 THR A C 1
ATOM 4489 O O . THR A 1 602 ? 38.952 19.973 -29.523 1.00 83.44 602 THR A O 1
ATOM 4492 N N . ILE A 1 603 ? 40.393 21.171 -30.764 1.00 84.31 603 ILE A N 1
ATOM 4493 C CA . ILE A 1 603 ? 41.628 20.736 -30.093 1.00 84.31 603 ILE A CA 1
ATOM 4494 C C . ILE A 1 603 ? 41.730 21.302 -28.676 1.00 84.31 603 ILE A C 1
ATOM 4496 O O . ILE A 1 603 ? 42.101 20.581 -27.754 1.00 84.31 603 ILE A O 1
ATOM 4500 N N . SER A 1 604 ? 41.378 22.577 -28.495 1.00 83.94 604 SER A N 1
ATOM 4501 C CA . SER A 1 604 ? 41.382 23.230 -27.182 1.00 83.94 604 SER A CA 1
ATOM 4502 C C . SER A 1 604 ? 40.164 22.890 -26.315 1.00 83.94 604 SER A C 1
ATOM 4504 O O . SER A 1 604 ? 40.154 23.206 -25.126 1.00 83.94 604 SER A O 1
ATOM 4506 N N . GLY A 1 605 ? 39.136 22.270 -26.901 1.00 86.00 605 GLY A N 1
ATOM 4507 C CA . GLY A 1 605 ? 37.906 21.875 -26.224 1.00 86.00 605 GLY A CA 1
ATOM 4508 C C . GLY A 1 605 ? 37.907 20.424 -25.735 1.00 86.00 605 GLY A C 1
ATOM 4509 O O . GLY A 1 605 ? 38.806 19.635 -26.015 1.00 86.00 605 GLY A O 1
ATOM 4510 N N . GLU A 1 606 ? 36.845 20.066 -25.015 1.00 93.31 606 GLU A N 1
ATOM 4511 C CA . GLU A 1 606 ? 36.553 18.688 -24.614 1.00 93.31 606 GLU A CA 1
ATOM 4512 C C . GLU A 1 606 ? 35.508 18.083 -25.559 1.00 93.31 606 GLU A C 1
ATOM 4514 O O . GLU A 1 606 ? 34.478 18.698 -25.862 1.00 93.31 606 GLU A O 1
ATOM 4519 N N . LEU A 1 607 ? 35.792 16.878 -26.042 1.00 93.69 607 LEU A N 1
ATOM 4520 C CA . LEU A 1 607 ? 34.914 16.048 -26.853 1.00 93.69 607 LEU A CA 1
ATOM 4521 C C . LEU A 1 607 ? 34.268 14.974 -25.983 1.00 93.69 607 LEU A C 1
ATOM 4523 O O . LEU A 1 607 ? 34.871 14.491 -25.027 1.00 93.69 607 LEU A O 1
ATOM 4527 N N . VAL A 1 608 ? 33.062 14.567 -26.359 1.00 93.88 608 VAL A N 1
ATOM 4528 C CA . VAL A 1 608 ? 32.370 13.422 -25.770 1.00 93.88 608 VAL A CA 1
ATOM 4529 C C . VAL A 1 608 ? 31.939 12.495 -26.898 1.00 93.88 608 VAL A C 1
ATOM 4531 O O . VAL A 1 608 ? 31.381 12.952 -27.900 1.00 93.88 608 VAL A O 1
ATOM 4534 N N . GLY A 1 609 ? 32.224 11.206 -26.736 1.00 94.00 609 GLY A N 1
ATOM 4535 C CA . GLY A 1 609 ? 31.809 10.141 -27.640 1.00 94.00 609 GLY A CA 1
ATOM 4536 C C . GLY A 1 609 ? 30.866 9.158 -26.952 1.00 94.00 609 GLY A C 1
ATOM 4537 O O . GLY A 1 609 ? 31.034 8.855 -25.767 1.00 94.00 609 GLY A O 1
ATOM 4538 N N . ILE A 1 610 ? 29.876 8.663 -27.694 1.00 94.12 610 ILE A N 1
ATOM 4539 C CA . ILE A 1 610 ? 28.969 7.606 -27.241 1.00 94.12 610 ILE A CA 1
ATOM 4540 C C . ILE A 1 610 ? 28.622 6.663 -28.398 1.00 94.12 610 ILE A C 1
ATOM 4542 O O . ILE A 1 610 ? 28.121 7.076 -29.443 1.00 94.12 610 ILE A O 1
ATOM 4546 N N . GLY A 1 611 ? 28.926 5.381 -28.224 1.00 94.44 611 GLY A N 1
ATOM 4547 C CA . GLY A 1 611 ? 28.463 4.307 -29.093 1.00 94.44 611 GLY A CA 1
ATOM 4548 C C . GLY A 1 611 ? 26.978 4.004 -28.905 1.00 94.44 611 GLY A C 1
ATOM 4549 O O . GLY A 1 611 ? 26.476 4.041 -27.777 1.00 94.44 611 GLY A O 1
ATOM 4550 N N . TYR A 1 612 ? 26.297 3.682 -30.003 1.00 93.94 612 TYR A N 1
ATOM 4551 C CA . TYR A 1 612 ? 24.903 3.264 -30.032 1.00 93.94 612 TYR A CA 1
ATOM 4552 C C . TYR A 1 612 ? 24.660 2.028 -30.909 1.00 93.94 612 TYR A C 1
ATOM 4554 O O . TYR A 1 612 ? 25.399 1.772 -31.860 1.00 93.94 612 TYR A O 1
ATOM 4562 N N . VAL A 1 613 ? 23.581 1.303 -30.611 1.00 93.19 613 VAL A N 1
ATOM 4563 C CA . VAL A 1 613 ? 23.009 0.246 -31.456 1.00 93.19 613 VAL A CA 1
ATOM 4564 C C . VAL A 1 613 ? 21.517 0.511 -31.610 1.00 93.19 613 VAL A C 1
ATOM 4566 O O . VAL A 1 613 ? 20.807 0.658 -30.617 1.00 93.19 613 VAL A O 1
ATOM 4569 N N . THR A 1 614 ? 21.035 0.550 -32.847 1.00 92.50 614 THR A N 1
ATOM 4570 C CA . THR A 1 614 ? 19.614 0.691 -33.164 1.00 92.50 614 THR A CA 1
ATOM 4571 C C . THR A 1 614 ? 19.018 -0.680 -33.449 1.00 92.50 614 THR A C 1
ATOM 4573 O O . THR A 1 614 ? 19.524 -1.405 -34.305 1.00 92.50 614 THR A O 1
ATOM 4576 N N . VAL A 1 615 ? 17.928 -1.032 -32.774 1.00 93.25 615 VAL A N 1
ATOM 4577 C CA . VAL A 1 615 ? 17.242 -2.322 -32.914 1.00 93.25 615 VAL A CA 1
ATOM 4578 C C . VAL A 1 615 ? 15.751 -2.119 -33.162 1.00 93.25 615 VAL A C 1
ATOM 4580 O O . VAL A 1 615 ? 15.140 -1.247 -32.555 1.00 93.25 615 VAL A O 1
ATOM 4583 N N . THR A 1 616 ? 15.147 -2.927 -34.024 1.00 92.62 616 THR A N 1
ATOM 4584 C CA . THR A 1 616 ? 13.693 -3.062 -34.156 1.00 92.62 616 THR A CA 1
ATOM 4585 C C . THR A 1 616 ? 13.267 -4.368 -33.511 1.00 92.62 616 THR A C 1
ATOM 4587 O O . THR A 1 616 ? 13.821 -5.416 -33.828 1.00 92.62 616 THR A O 1
ATOM 4590 N N . VAL A 1 617 ? 12.284 -4.305 -32.619 1.00 90.88 617 VAL A N 1
ATOM 4591 C CA . VAL A 1 617 ? 11.657 -5.470 -31.992 1.00 90.88 617 VAL A CA 1
ATOM 4592 C C . VAL A 1 617 ? 10.198 -5.512 -32.430 1.00 90.88 617 VAL A C 1
ATOM 4594 O O . VAL A 1 617 ? 9.441 -4.568 -32.182 1.00 90.88 617 VAL A O 1
ATOM 4597 N N . GLU A 1 618 ? 9.808 -6.599 -33.087 1.00 85.56 618 GLU A N 1
ATOM 4598 C CA . GLU A 1 618 ? 8.446 -6.843 -33.553 1.00 85.56 618 GLU A CA 1
ATOM 4599 C C . GLU A 1 618 ? 7.447 -6.686 -32.398 1.00 85.56 618 GLU A C 1
ATOM 4601 O O . GLU A 1 618 ? 7.636 -7.207 -31.296 1.00 85.56 618 GLU A O 1
ATOM 4606 N N . GLY A 1 619 ? 6.391 -5.906 -32.630 1.00 79.00 619 GLY A N 1
ATOM 4607 C CA . GLY A 1 619 ? 5.376 -5.607 -31.620 1.00 79.00 619 GLY A CA 1
ATOM 4608 C C . GLY A 1 619 ? 5.768 -4.576 -30.550 1.00 79.00 619 GLY A C 1
ATOM 4609 O O . GLY A 1 619 ? 4.906 -4.232 -29.744 1.00 79.00 619 GLY A O 1
ATOM 4610 N N . LEU A 1 620 ? 7.006 -4.057 -30.533 1.00 85.12 620 LEU A N 1
ATOM 4611 C CA . LEU A 1 620 ? 7.430 -2.971 -29.630 1.00 85.12 620 LEU A CA 1
ATOM 4612 C C . LEU A 1 620 ? 7.845 -1.699 -30.392 1.00 85.12 620 LEU A C 1
ATOM 4614 O O . LEU A 1 620 ? 7.417 -0.606 -30.021 1.00 85.12 620 LEU A O 1
ATOM 4618 N N . GLY A 1 621 ? 8.618 -1.825 -31.475 1.00 87.81 621 GLY A N 1
ATOM 4619 C CA . GLY A 1 621 ? 9.079 -0.697 -32.297 1.00 87.81 621 GLY A CA 1
ATOM 4620 C C . GLY A 1 621 ? 10.596 -0.654 -32.487 1.00 87.81 621 GLY A C 1
ATOM 4621 O O . GLY A 1 621 ? 11.281 -1.661 -32.308 1.00 87.81 621 GLY A O 1
ATOM 4622 N N . THR A 1 622 ? 11.111 0.515 -32.874 1.00 90.06 622 THR A N 1
ATOM 4623 C CA . THR A 1 622 ? 12.544 0.762 -33.105 1.00 90.06 622 THR A CA 1
ATOM 4624 C C . THR A 1 622 ? 13.151 1.598 -31.985 1.00 90.06 622 THR A C 1
ATOM 4626 O O . THR A 1 622 ? 12.577 2.606 -31.588 1.00 90.06 622 THR A O 1
ATOM 4629 N N . PHE A 1 623 ? 14.331 1.201 -31.512 1.00 89.50 623 PHE A N 1
ATOM 4630 C CA . PHE A 1 623 ? 14.986 1.749 -30.327 1.00 89.50 623 PHE A CA 1
ATOM 4631 C C . PHE A 1 623 ? 16.468 1.974 -30.557 1.00 89.50 623 PHE A C 1
ATOM 4633 O O . PHE A 1 623 ? 17.118 1.148 -31.194 1.00 89.50 623 PHE A O 1
ATOM 4640 N N . THR A 1 624 ? 17.014 3.016 -29.934 1.00 91.56 624 THR A N 1
ATOM 4641 C CA . THR A 1 624 ? 18.457 3.260 -29.886 1.00 91.56 624 THR A CA 1
ATOM 4642 C C . THR A 1 624 ? 18.976 3.001 -28.476 1.00 91.56 624 THR A C 1
ATOM 4644 O O . THR A 1 624 ? 18.603 3.679 -27.520 1.00 91.56 624 THR A O 1
ATOM 4647 N N . LEU A 1 625 ? 19.839 1.999 -28.344 1.00 92.25 625 LEU A N 1
ATOM 4648 C CA . LEU A 1 625 ? 20.555 1.669 -27.118 1.00 92.25 625 LEU A CA 1
ATOM 4649 C C . LEU A 1 625 ? 21.883 2.420 -27.123 1.00 92.25 625 LEU A C 1
ATOM 4651 O O . LEU A 1 625 ? 22.589 2.391 -28.128 1.00 92.25 625 LEU A O 1
ATOM 4655 N N . TYR A 1 626 ? 22.245 3.047 -26.007 1.00 91.94 626 TYR A N 1
ATOM 4656 C CA . TYR A 1 626 ? 23.484 3.814 -25.867 1.00 91.94 626 TYR A CA 1
ATOM 4657 C C . TYR A 1 626 ? 24.399 3.206 -24.799 1.00 91.94 626 TYR A C 1
ATOM 4659 O O . TYR A 1 626 ? 23.923 2.728 -23.770 1.00 91.94 626 TYR A O 1
ATOM 4667 N N . GLY A 1 627 ? 25.712 3.247 -25.037 1.00 92.25 627 GLY A N 1
ATOM 4668 C CA . GLY A 1 627 ? 26.724 2.918 -24.028 1.00 92.25 627 GLY A CA 1
ATOM 4669 C C . GLY A 1 627 ? 26.948 4.055 -23.018 1.00 92.25 627 GLY A C 1
ATOM 4670 O O . GLY A 1 627 ? 26.208 5.033 -22.963 1.00 92.25 627 GLY A O 1
ATOM 4671 N N . ASN A 1 628 ? 28.017 3.976 -22.225 1.00 92.88 628 ASN A N 1
ATOM 4672 C CA . ASN A 1 628 ? 28.440 5.053 -21.316 1.00 92.88 628 ASN A CA 1
ATOM 4673 C C . ASN A 1 628 ? 29.099 6.228 -22.058 1.00 92.88 628 ASN A C 1
ATOM 4675 O O . ASN A 1 628 ? 29.804 6.028 -23.039 1.00 92.88 628 ASN A O 1
ATOM 4679 N N . GLN A 1 629 ? 28.958 7.455 -21.559 1.00 92.75 629 GLN A N 1
ATOM 4680 C CA . GLN A 1 629 ? 29.663 8.610 -22.130 1.00 92.75 629 GLN A CA 1
ATOM 4681 C C . GLN A 1 629 ? 31.175 8.499 -21.886 1.00 92.75 629 GLN A C 1
ATOM 4683 O O . GLN A 1 629 ? 31.598 8.150 -20.780 1.00 92.75 629 GLN A O 1
ATOM 4688 N N . LEU A 1 630 ? 31.982 8.824 -22.899 1.00 94.31 630 LEU A N 1
ATOM 4689 C CA . LEU A 1 630 ? 33.433 8.903 -22.768 1.00 94.31 630 LEU A CA 1
ATOM 4690 C C . LEU A 1 630 ? 33.928 10.292 -23.157 1.00 94.31 630 LEU A C 1
ATOM 4692 O O . LEU A 1 630 ? 33.693 10.751 -24.274 1.00 94.31 630 LEU A O 1
ATOM 4696 N N . ASN A 1 631 ? 34.628 10.944 -22.235 1.00 94.56 631 ASN A N 1
ATOM 4697 C CA . ASN A 1 631 ? 35.172 12.279 -22.434 1.00 94.56 631 ASN A CA 1
ATOM 4698 C C . ASN A 1 631 ? 36.620 12.208 -22.911 1.00 94.56 631 ASN A C 1
ATOM 4700 O O . ASN A 1 631 ? 37.391 11.356 -22.469 1.00 94.56 631 ASN A O 1
ATOM 4704 N N . ALA A 1 632 ? 37.003 13.141 -23.772 1.00 93.56 632 ALA A N 1
ATOM 4705 C CA . ALA A 1 632 ? 38.348 13.227 -24.308 1.00 93.56 632 ALA A CA 1
ATOM 4706 C C . ALA A 1 632 ? 38.751 14.675 -24.567 1.00 93.56 632 ALA A C 1
ATOM 4708 O O . ALA A 1 632 ? 38.046 15.420 -25.247 1.00 93.56 632 ALA A O 1
ATOM 4709 N N . LYS A 1 633 ? 39.943 15.054 -24.110 1.00 93.56 633 LYS A N 1
ATOM 4710 C CA . LYS A 1 633 ? 40.622 16.265 -24.573 1.00 93.56 633 LYS A CA 1
ATOM 4711 C C . LYS A 1 633 ? 41.753 15.871 -25.501 1.00 93.56 633 LYS A C 1
ATOM 4713 O O . LYS A 1 633 ? 42.613 15.070 -25.141 1.00 93.56 633 LYS A O 1
ATOM 4718 N N . VAL A 1 634 ? 41.752 16.456 -26.693 1.00 91.50 634 VAL A N 1
ATOM 4719 C CA . VAL A 1 634 ? 42.702 16.108 -27.758 1.00 91.50 634 VAL A CA 1
ATOM 4720 C C . VAL A 1 634 ? 44.146 16.311 -27.293 1.00 91.50 634 VAL A C 1
ATOM 4722 O O . VAL A 1 634 ? 44.987 15.446 -27.514 1.00 91.50 634 VAL A O 1
ATOM 4725 N N . SER A 1 635 ? 44.422 17.417 -26.600 1.00 89.81 635 SER A N 1
ATOM 4726 C CA . SER A 1 635 ? 45.756 17.746 -26.092 1.00 89.81 635 SER A CA 1
ATOM 4727 C C . SER A 1 635 ? 46.259 16.770 -25.026 1.00 89.81 635 SER A C 1
ATOM 4729 O O . SER A 1 635 ? 47.430 16.395 -25.050 1.00 89.81 635 SER A O 1
ATOM 4731 N N . GLU A 1 636 ? 45.381 16.313 -24.129 1.00 91.00 636 GLU A N 1
ATOM 4732 C CA . GLU A 1 636 ? 45.716 15.334 -23.088 1.00 91.00 636 GLU A CA 1
ATOM 4733 C C . GLU A 1 636 ? 46.004 13.957 -23.704 1.00 91.00 636 GLU A C 1
ATOM 4735 O O . GLU A 1 636 ? 47.012 13.332 -23.373 1.00 91.00 636 GLU A O 1
ATOM 4740 N N . LEU A 1 637 ? 45.185 13.521 -24.669 1.00 92.88 637 LEU A N 1
ATOM 4741 C CA . LEU A 1 637 ? 45.430 12.283 -25.414 1.00 92.88 637 LEU A CA 1
ATOM 4742 C C . LEU A 1 637 ? 46.712 12.360 -26.255 1.00 92.88 637 LEU A C 1
ATOM 4744 O O . LEU A 1 637 ? 47.475 11.403 -26.319 1.00 92.88 637 LEU A O 1
ATOM 4748 N N . ALA A 1 638 ? 46.991 13.500 -26.887 1.00 91.06 638 ALA A N 1
ATOM 4749 C CA . ALA A 1 638 ? 48.208 13.681 -27.674 1.00 91.06 638 ALA A CA 1
ATOM 4750 C C . ALA A 1 638 ? 49.474 13.738 -26.804 1.00 91.06 638 ALA A C 1
ATOM 4752 O O . ALA A 1 638 ? 50.565 13.412 -27.280 1.00 91.06 638 ALA A O 1
ATOM 4753 N N . ALA A 1 639 ? 49.369 14.152 -25.539 1.00 88.94 639 ALA A N 1
ATOM 4754 C CA . ALA A 1 639 ? 50.494 14.176 -24.606 1.00 88.94 639 ALA A CA 1
ATOM 4755 C C . ALA A 1 639 ? 50.962 12.767 -24.203 1.00 88.94 639 ALA A C 1
ATOM 4757 O O . ALA A 1 639 ? 52.152 12.579 -23.964 1.00 88.94 639 ALA A O 1
ATOM 4758 N N . SER A 1 640 ? 50.061 11.778 -24.169 1.00 86.31 640 SER A N 1
ATOM 4759 C CA . SER A 1 640 ? 50.393 10.386 -23.830 1.00 86.31 640 SER A CA 1
ATOM 4760 C C . SER A 1 640 ? 50.898 9.554 -25.017 1.00 86.31 640 SER A C 1
ATOM 4762 O O . SER A 1 640 ? 51.320 8.413 -24.833 1.00 86.31 640 SER A O 1
ATOM 4764 N N . TRP A 1 641 ? 50.882 10.117 -26.227 1.00 89.75 641 TRP A N 1
ATOM 4765 C CA . TRP A 1 641 ? 51.293 9.445 -27.459 1.00 89.75 641 TRP A CA 1
ATOM 4766 C C . TRP A 1 641 ? 52.757 9.705 -27.835 1.00 89.75 641 TRP A C 1
ATOM 4768 O O . TRP A 1 641 ? 53.235 10.839 -27.780 1.00 89.75 641 TRP A O 1
ATOM 4778 N N . ASN A 1 642 ? 53.442 8.663 -28.316 1.00 88.19 642 ASN A N 1
ATOM 4779 C CA . ASN A 1 642 ? 54.769 8.759 -28.928 1.00 88.19 642 ASN A CA 1
ATOM 4780 C C . ASN A 1 642 ? 54.642 8.693 -30.455 1.00 88.19 642 ASN A C 1
ATOM 4782 O O . ASN A 1 642 ? 53.958 7.813 -30.978 1.00 88.19 642 ASN A O 1
ATOM 4786 N N . ALA A 1 643 ? 55.295 9.615 -31.165 1.00 87.81 643 ALA A N 1
ATOM 4787 C CA . ALA A 1 643 ? 55.373 9.567 -32.621 1.00 87.81 643 ALA A CA 1
ATOM 4788 C C . ALA A 1 643 ? 56.305 8.437 -33.074 1.00 87.81 643 ALA A C 1
ATOM 4790 O O . ALA A 1 643 ? 57.359 8.227 -32.475 1.00 87.81 643 ALA A O 1
ATOM 4791 N N . ASN A 1 644 ? 55.938 7.746 -34.154 1.00 88.25 644 ASN A N 1
ATOM 4792 C CA . ASN A 1 644 ? 56.803 6.749 -34.793 1.00 88.25 644 ASN A CA 1
ATOM 4793 C C . ASN A 1 644 ? 57.594 7.323 -35.980 1.00 88.25 644 ASN A C 1
ATOM 4795 O O . ASN A 1 644 ? 58.548 6.697 -36.437 1.00 88.25 644 ASN A O 1
ATOM 4799 N N . ASP A 1 645 ? 57.192 8.490 -36.486 1.00 89.31 645 ASP A N 1
ATOM 4800 C CA . ASP A 1 645 ? 57.811 9.203 -37.602 1.00 89.31 645 ASP A CA 1
ATOM 4801 C C . ASP A 1 645 ? 57.561 10.722 -37.493 1.00 89.31 645 ASP A C 1
ATOM 4803 O O . ASP A 1 645 ? 56.760 11.177 -36.668 1.00 89.31 645 ASP A O 1
ATOM 4807 N N . ASP A 1 646 ? 58.263 11.508 -38.313 1.00 88.25 646 ASP A N 1
ATOM 4808 C CA . ASP A 1 646 ? 58.197 12.975 -38.285 1.00 88.25 646 ASP A CA 1
ATOM 4809 C C . ASP A 1 646 ? 56.790 13.498 -38.619 1.00 88.25 646 ASP A C 1
ATOM 4811 O O . ASP A 1 646 ? 56.302 14.422 -37.967 1.00 88.25 646 ASP A O 1
ATOM 4815 N N . ALA A 1 647 ? 56.078 12.867 -39.562 1.00 88.31 647 ALA A N 1
ATOM 4816 C CA . ALA A 1 647 ? 54.707 13.257 -39.897 1.00 88.31 647 ALA A CA 1
ATOM 4817 C C . ALA A 1 647 ? 53.739 13.079 -38.712 1.00 88.31 647 ALA A C 1
ATOM 4819 O O . ALA A 1 647 ? 52.883 13.934 -38.467 1.00 88.31 647 ALA A O 1
ATOM 4820 N N . GLN A 1 648 ? 53.871 11.997 -37.939 1.00 91.56 648 GLN A N 1
ATOM 4821 C CA . GLN A 1 648 ? 53.117 11.823 -36.695 1.00 91.56 648 GLN A CA 1
ATOM 4822 C C . GLN A 1 648 ? 53.529 12.852 -35.639 1.00 91.56 648 GLN A C 1
ATOM 4824 O O . GLN A 1 648 ? 52.665 13.381 -34.937 1.00 91.56 648 GLN A O 1
ATOM 4829 N N . GLN A 1 649 ? 54.821 13.172 -35.534 1.00 91.00 649 GLN A N 1
ATOM 4830 C CA . GLN A 1 649 ? 55.316 14.172 -34.589 1.00 91.00 649 GLN A CA 1
ATOM 4831 C C . GLN A 1 649 ? 54.734 15.565 -34.876 1.00 91.00 649 GLN A C 1
ATOM 4833 O O . GLN A 1 649 ? 54.319 16.255 -33.940 1.00 91.00 649 GLN A O 1
ATOM 4838 N N . ASP A 1 650 ? 54.620 15.949 -36.147 1.00 88.69 650 ASP A N 1
ATOM 4839 C CA . ASP A 1 650 ? 54.016 17.215 -36.574 1.00 88.69 650 ASP A CA 1
ATOM 4840 C C . ASP A 1 650 ? 52.524 17.297 -36.223 1.00 88.69 650 ASP A C 1
ATOM 4842 O O . ASP A 1 650 ? 52.048 18.305 -35.688 1.00 88.69 650 ASP A O 1
ATOM 4846 N N . VAL A 1 651 ? 51.775 16.216 -36.460 1.00 90.31 651 VAL A N 1
ATOM 4847 C CA . VAL A 1 651 ? 50.359 16.131 -36.073 1.00 90.31 651 VAL A CA 1
ATOM 4848 C C . VAL A 1 651 ? 50.197 16.185 -34.553 1.00 90.31 651 VAL A C 1
ATOM 4850 O O . VAL A 1 651 ? 49.333 16.913 -34.060 1.00 90.31 651 VAL A O 1
ATOM 4853 N N . LEU A 1 652 ? 51.031 15.468 -33.794 1.00 91.31 652 LEU A N 1
ATOM 4854 C CA . LEU A 1 652 ? 50.989 15.499 -32.331 1.00 91.31 652 LEU A CA 1
ATOM 4855 C C . LEU A 1 652 ? 51.320 16.888 -31.785 1.00 91.31 652 LEU A C 1
ATOM 4857 O O . LEU A 1 652 ? 50.666 17.336 -30.848 1.00 91.31 652 LEU A O 1
ATOM 4861 N N . ASN A 1 653 ? 52.284 17.598 -32.373 1.00 89.56 653 ASN A N 1
ATOM 4862 C CA . ASN A 1 653 ? 52.590 18.977 -31.990 1.00 89.56 653 ASN A CA 1
ATOM 4863 C C . ASN A 1 653 ? 51.385 19.900 -32.209 1.00 89.56 653 ASN A C 1
ATOM 4865 O O . ASN A 1 653 ? 51.058 20.688 -31.323 1.00 89.56 653 ASN A O 1
ATOM 4869 N N . PHE A 1 654 ? 50.674 19.755 -33.330 1.00 88.69 654 PHE A N 1
ATOM 4870 C CA . PHE A 1 654 ? 49.425 20.477 -33.576 1.00 88.69 654 PHE A CA 1
ATOM 4871 C C . PHE A 1 654 ? 48.334 20.122 -32.551 1.00 88.69 654 PHE A C 1
ATOM 4873 O O . PHE A 1 654 ? 47.728 21.013 -31.961 1.00 88.69 654 PHE A O 1
ATOM 4880 N N . PHE A 1 655 ? 48.120 18.835 -32.265 1.00 91.94 655 PHE A N 1
ATOM 4881 C CA . PHE A 1 655 ? 47.131 18.385 -31.275 1.00 91.94 655 PHE A CA 1
ATOM 4882 C C . PHE A 1 655 ? 47.465 18.798 -29.837 1.00 91.94 655 PHE A C 1
ATOM 4884 O O . PHE A 1 655 ? 46.559 19.028 -29.040 1.00 91.94 655 PHE A O 1
ATOM 4891 N N . ARG A 1 656 ? 48.749 18.953 -29.504 1.00 90.19 656 ARG A N 1
ATOM 4892 C CA . ARG A 1 656 ? 49.213 19.498 -28.217 1.00 90.19 656 ARG A CA 1
ATOM 4893 C C . ARG A 1 656 ? 49.051 21.019 -28.120 1.00 90.19 656 ARG A C 1
ATOM 4895 O O . ARG A 1 656 ? 49.180 21.559 -27.028 1.00 90.19 656 ARG A O 1
ATOM 4902 N N . GLY A 1 657 ? 48.760 21.698 -29.233 1.00 80.12 657 GLY A N 1
ATOM 4903 C CA . GLY A 1 657 ? 48.695 23.160 -29.307 1.00 80.12 657 GLY A CA 1
ATOM 4904 C C . GLY A 1 657 ? 50.066 23.838 -29.411 1.00 80.12 657 GLY A C 1
ATOM 4905 O O . GLY A 1 657 ? 50.177 25.022 -29.117 1.00 80.12 657 GLY A O 1
ATOM 4906 N N . ASN A 1 658 ? 51.104 23.099 -29.818 1.00 73.94 658 ASN A N 1
ATOM 4907 C CA . ASN A 1 658 ? 52.493 23.570 -29.891 1.00 73.94 658 ASN A CA 1
ATOM 4908 C C . ASN A 1 658 ? 52.887 24.133 -31.270 1.00 73.94 658 ASN A C 1
ATOM 4910 O O . ASN A 1 658 ? 53.999 24.635 -31.417 1.00 73.94 658 ASN A O 1
ATOM 4914 N N . ALA A 1 659 ? 52.025 24.019 -32.283 1.00 58.66 659 ALA A N 1
ATOM 4915 C CA . ALA A 1 659 ? 52.288 24.482 -33.646 1.00 58.66 659 ALA A CA 1
ATOM 4916 C C . ALA A 1 659 ? 51.031 25.121 -34.259 1.00 58.66 659 ALA A C 1
ATOM 4918 O O . ALA A 1 659 ? 49.937 24.570 -34.108 1.00 58.66 659 ALA A O 1
ATOM 4919 N N . GLU A 1 660 ? 51.203 26.254 -34.953 1.00 52.75 660 GLU A N 1
ATOM 4920 C CA . GLU A 1 660 ? 50.151 26.908 -35.757 1.00 52.75 660 GLU A CA 1
ATOM 4921 C C . GLU A 1 660 ? 49.732 26.053 -36.975 1.00 52.75 660 GLU A C 1
ATOM 4923 O O . GLU A 1 660 ? 50.575 25.371 -37.613 1.00 52.75 660 GLU A O 1
#

Radius of gyration: 40.91 Å; chains: 1; bounding box: 94×54×129 Å

Secondary structure (DSSP, 8-state):
----HHHHHHHHHHHHHHHH-S--SSBS--SSHHHHHHTT--EEEE-TTS-EEEE-SS-SSSSEE-TTSTTTS-TTEEEEE-S-EE--SEEEE-SEEEEE-TT-EEES--EEE----GGGT-PPPEEEEES-EEEEEE-SSTT--SEEE-TT-EEEEES-EEEEEE--SS-SEEESSEEEEES-EEEEE-SS---SB-SS--TT-EEEEES-EEE-TT-TT-----SEEETTEEESSHHHHHHH--TTPEEE--S-EEE-S-GGGSEEE-SS-EEE-TT-EEEE--SSEEEEESS-EEEES-EEEE-SSSEEEEE-TT-EEEEES-EEEE-S--SS-SEEESSEEEE-TT-EEEE-S--SSSSSS-SEEE-STTEEEEE-TT-EEEESS-SEEE-SSSSEEEEE-S-EEEESS-SEEE-STTEEEEE-S-EEEE--SS-SEEE-SS---EEEE--EEEESS-S--TT--SEE-SEEEETTEEEEEPPPTTTEEEEEEEEE--SSS---TTT-EEEEEEEEEHHHHHHHHTSTTEEEEEEEEEEEEH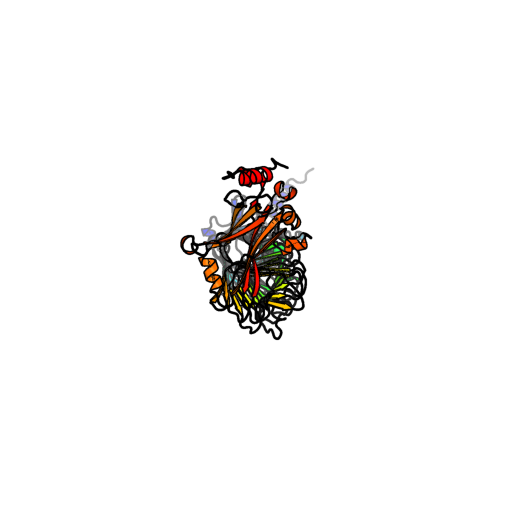HHHHHTTT--SHHHHHHTT---SEEEEP-S-TTTTTHHHHSEEEEEEEEES--HHHHSSEEEEEEEEEEEETTTEEEEEE---EEEEHHHHHHTPPPSSHHHHHHHHHHTT---

Sequence (660 aa):
MKCSKKTISWLLILALLCSCCMLSVFAEGPSDDETAVAEGYHFKVTASDGSVTYGKFDKGDTNQDMTLDPANMAKGSTITLLTDITLNKRVYLRNEVTIEGNGHTITGASWRADDIDTSKGYLAAKVTFRNVNFSMAMTGGYFGCFMQSRAGNTIVFDGCNIVVSGTPSAAVFVQRGEMTFTNSTFKYTSEGDKPVFFNNNESGNGATVINTSFDLTNAPNAMVGLGGGVNNRYYTRFADAMSAAKAGDTVTLFADYKATGNDHERFFITKNVIFDGNGHTISANTTTYALRFDSTAEVRNLNIVQTGAGAAMQVNAGATATVRDSSIKCTVTTPMGTVILNGKLILESGAKVVSEGAAADGTQSVGVRFHTANAELIVNDGAEITTVGNTFKANAVTPTTTTINGGKITTARWMWESNASGHTLTIKGGTFISTSESDLIATYGKTEPTINLLGGTYTVKKIIAENMVDTIGGTITLNGKVIFRGPTPEEFKNTEASIYMPSGNVATKNNSGVSFTTKVDKNWYDAIAAMEGVTINSMGTLIVPKSYVDAANGVFTKEAIEAAGKQCKVDIVNEGWYNAATAENDHFYFYQGVLVKLSSATISGELVGIGYVTVTVEGLGTFTLYGNQLNAKVSELAASWNANDDAQQDVLNFFRGNAE